Protein 5YQ8 (pdb70)

Secondary structure (P-SEA, 3-state):
cccccbbbbbccccbbbbbbbbccccbbbbcaaaaaaacccccccccccccccccccccccccccbbbbbccccbbbbbbbbbccccccccccaaaaaaaccccccccbbbbcccccccccccccccccc/ccccbbbbbbccccccbbbbbccccbbbbcaaaaaaacccccccccccccccccccccccccccbbbbbcccccccccbbbbccccccccccaaaaaaacccccccccccccccbbbbbbccccc/cccccbbbbbbcccbbbbbbbbccccbbbbcaaaaaaacccccccccccccccccccccccccccbbbbbcccbbbbbbbbbbccccccccccaaaaaaacccccccccbbbcccccccccccccccccc/ccccbbbbbbcccccccccccccccbbbbcaaaaaaacccccccccccccccccccccccccccbbbbbccccccbbbbbbbccccccccccccccccccccccccccbbbcccccccccccccc

Solvent-accessible surface area: 23414 Å² total; per-residue (Å²): 153,167,42,34,40,2,25,0,39,8,42,0,79,171,45,90,0,32,0,8,0,5,0,19,21,51,18,1,28,0,1,67,130,0,0,97,75,5,61,2,64,210,66,17,29,75,198,45,168,58,75,68,59,39,160,29,74,19,111,8,37,0,77,0,85,107,0,55,1,35,1,12,68,47,164,9,55,3,13,3,29,0,29,97,82,30,76,52,16,2,18,1,0,0,38,11,0,49,143,25,93,0,22,0,12,9,109,124,66,10,0,18,8,108,132,78,83,14,85,7,18,82,92,144,56,18,118,89,47,79,168,54,31,34,1,38,0,42,3,24,0,82,130,19,119,3,67,0,18,0,4,0,6,5,37,36,1,10,0,2,25,33,12,0,55,163,9,54,14,58,228,89,30,62,93,83,59,33,69,108,17,89,15,10,43,125,77,81,0,17,1,68,0,105,95,3,56,0,21,0,70,54,46,132,6,69,1,3,1,36,0,3,35,73,21,58,55,57,1,19,1,0,0,32,4,0,46,123,28,92,0,39,0,9,11,117,120,57,4,0,27,1,94,130,46,88,4,88,18,38,69,119,133,22,183,149,119,40,36,28,0,31,0,46,4,31,0,100,136,51,95,0,39,0,10,0,8,1,23,19,82,33,0,9,0,2,46,169,0,0,98,113,2,24,13,73,198,79,17,18,78,198,67,133,40,64,74,73,41,128,6,52,32,108,6,12,0,42,0,95,89,2,68,2,38,0,32,71,53,143,10,52,2,9,1,36,0,9,105,59,26,78,68,33,4,21,0,0,0,26,6,0,43,114,27,98,0,24,0,8,14,105,112,68,5,0,16,2,82,133,77,78,8,90,9,18,83,98,122,57,23,110,81,32,90,207,37,42,34,2,35,0,43,4,22,0,92,149,34,117,2,88,0,10,1,8,0,4,6,42,15,0,12,0,0,46,32,1,0,60,121,7,57,14,49,234,101,7,48,106,91,64,44,40,74,40,46,26,18,40,121,81,85,8,24,0,51,1,116,109,2,62,1,31,1,49,65,44,123,19,58,1,15,0,29,0,20,21,96,33,64,58,37,1,20,2,0,0,26,11,0,50,147,21,93,0,39,0,13,11,86,120,65,9,0,15,4,116,115,54,83,5,90,7,42,95,99,111,8,167

Foldseek 3Di:
DDDDFFWFWWDFQNAIFIEGEEAPDAFKEFEPVLCVVNVNPVQFDQPCAQDDDDDDNDGFNGKRQWGWMQGLNDTDTDIGTYHHDDPGGIYDYNVNCVVQVWDCDPVQQFIDGDNGTTHTDDPVPPPPGD/DDDFFWFWKAFCHNIFTEGEDAVAQFKEFEVVLCVVNPNLVLFDAPQADPNPPPDPKGWSHKNQWTWMGHPNDTDTDIGTYIHPDPGGIYDYNVNCVVQVWDCDDVQAFIQRPNDTTHTDDPVPD/DDDAFFWFWWAFQHDIAIEGEEAPFPFKEFEVVLCVVSPNPVQFAQPQAQPQDDDPRFRFRGKRQWGWMQGQNDTDTDIGTYGHPDPHGIYDYNVNCVVQVWDCDPVVQFIGGPHGTTHTDDDVVVVVRD/DDAFFWFWKAFQNDTFTEGEEAPAAFKEAEVVLCVVSPCLVVFDQPCFPVPPPPDDKTWRHKHQFTWMGGPNDTDTDIHIYIYDDPHGIYDYNNVCVVQVWDCDPVQCWIGGDPDTTHTDPNVPD

Organism: Leishmania major (NCBI:txid5664)

Structure (mmCIF, N/CA/C/O backbone):
data_5YQ8
#
_entry.id   5YQ8
#
_cell.length_a   35.530
_cell.length_b   80.390
_cell.length_c   85.450
_cell.angle_alpha   90.00
_cell.angle_beta   90.00
_cell.angle_gamma   90.00
#
_symmetry.space_group_name_H-M   'P 1 21 1'
#
loop_
_entity.id
_entity.type
_entity.pdbx_description
1 polymer 'DNA-damage inducible protein DDI1-like protein'
2 water water
#
loop_
_atom_site.group_PDB
_atom_site.id
_atom_site.type_symbol
_atom_site.label_atom_id
_atom_site.label_alt_id
_atom_site.label_comp_id
_atom_site.label_asym_id
_atom_site.label_entity_id
_atom_site.label_seq_id
_atom_site.pdbx_PDB_ins_code
_atom_site.Cartn_x
_atom_site.Cartn_y
_atom_site.Cartn_z
_atom_site.occupancy
_atom_site.B_iso_or_equiv
_atom_site.auth_seq_id
_atom_site.auth_comp_id
_atom_site.auth_asym_id
_atom_site.auth_atom_id
_atom_site.pdbx_PDB_model_num
ATOM 1 N N . ALA A 1 1 ? -10.603 2.259 120.108 1.00 17.47 184 ALA A N 1
ATOM 2 C CA . ALA A 1 1 ? -9.763 3.389 120.599 1.00 17.71 184 ALA A CA 1
ATOM 3 C C . ALA A 1 1 ? -8.488 3.577 119.800 1.00 16.54 184 ALA A C 1
ATOM 4 O O . ALA A 1 1 ? -7.833 2.620 119.456 1.00 15.99 184 ALA A O 1
ATOM 6 N N . LYS A 1 2 ? -8.130 4.820 119.537 1.00 16.63 185 LYS A N 1
ATOM 7 C CA . LYS A 1 2 ? -6.761 5.138 119.158 1.00 17.71 185 LYS A CA 1
ATOM 8 C C . LYS A 1 2 ? -6.271 6.225 120.118 1.00 16.74 185 LYS A C 1
ATOM 9 O O . LYS A 1 2 ? -6.881 7.314 120.195 1.00 16.80 185 LYS A O 1
ATOM 15 N N . VAL A 1 3 ? -5.209 5.907 120.886 1.00 16.22 186 VAL A N 1
ATOM 16 C CA . VAL A 1 3 ? -4.730 6.849 121.912 1.00 14.69 186 VAL A CA 1
ATOM 17 C C . VAL A 1 3 ? -4.195 8.126 121.281 1.00 13.09 186 VAL A C 1
ATOM 18 O O . VAL A 1 3 ? -3.754 8.119 120.176 1.00 12.24 186 VAL A O 1
ATOM 22 N N . THR A 1 4 ? -4.265 9.215 122.036 1.00 13.29 187 THR A N 1
ATOM 23 C CA . THR A 1 4 ? -3.551 10.445 121.713 1.00 13.53 187 THR A CA 1
ATOM 24 C C . THR A 1 4 ? -2.017 10.246 121.702 1.00 11.96 187 THR A C 1
ATOM 25 O O . THR A 1 4 ? -1.446 9.696 122.587 1.00 11.32 187 THR A O 1
ATOM 29 N N . MET A 1 5 ? -1.351 10.756 120.707 1.00 12.09 188 MET A N 1
ATOM 30 C CA . MET A 1 5 ? 0.149 10.664 120.696 1.00 12.25 188 MET A CA 1
ATOM 31 C C . MET A 1 5 ? 0.678 11.725 121.605 1.00 11.21 188 MET A C 1
ATOM 32 O O . MET A 1 5 ? -0.065 12.624 121.917 1.00 13.19 188 MET A O 1
ATOM 37 N N . LEU A 1 6 ? 1.935 11.645 122.026 1.00 10.08 189 LEU A N 1
ATOM 38 C CA . LEU A 1 6 ? 2.489 12.523 123.093 1.00 9.44 189 LEU A CA 1
ATOM 39 C C . LEU A 1 6 ? 3.114 13.773 122.485 1.00 9.17 189 LEU A C 1
ATOM 40 O O . LEU A 1 6 ? 4.083 13.675 121.751 1.00 8.58 189 LEU A O 1
ATOM 45 N N . TYR A 1 7 ? 2.529 14.929 122.794 1.00 9.44 190 TYR A N 1
ATOM 46 C CA . TYR A 1 7 ? 3.117 16.237 122.488 1.00 9.46 190 TYR A CA 1
ATOM 47 C C . TYR A 1 7 ? 3.219 17.098 123.739 1.00 8.79 190 TYR A C 1
ATOM 48 O O . TYR A 1 7 ? 2.387 17.036 124.586 1.00 10.18 190 TYR A O 1
ATOM 57 N N . VAL A 1 8 ? 4.287 17.849 123.852 1.00 7.97 191 VAL A N 1
ATOM 58 C CA . VAL A 1 8 ? 4.413 18.902 124.813 1.00 7.51 191 VAL A CA 1
ATOM 59 C C . VAL A 1 8 ? 4.591 20.253 124.148 1.00 7.07 191 VAL A C 1
ATOM 60 O O . VAL A 1 8 ? 5.217 20.358 123.080 1.00 6.52 191 VAL A O 1
ATOM 64 N N . PRO A 1 9 ? 4.042 21.308 124.787 1.00 7.30 192 PRO A N 1
ATOM 65 C CA . PRO A 1 9 ? 4.369 22.650 124.293 1.00 7.66 192 PRO A CA 1
ATOM 66 C C . PRO A 1 9 ? 5.716 23.160 124.837 1.00 8.13 192 PRO A C 1
ATOM 67 O O . PRO A 1 9 ? 6.226 22.671 125.820 1.00 9.67 192 PRO A O 1
ATOM 71 N N . CYS A 1 10 ? 6.297 24.122 124.150 1.00 8.60 193 CYS A N 1
ATOM 72 C CA . CYS A 1 10 ? 7.512 24.802 124.550 1.00 9.14 193 CYS A CA 1
ATOM 73 C C . CYS A 1 10 ? 7.704 26.044 123.687 1.00 9.43 193 CYS A C 1
ATOM 74 O O . CYS A 1 10 ? 6.975 26.264 122.738 1.00 9.76 193 CYS A O 1
ATOM 77 N N . THR A 1 11 ? 8.746 26.823 123.967 1.00 10.02 194 THR A N 1
ATOM 78 C CA . THR A 1 11 ? 9.049 28.036 123.185 1.00 9.91 194 THR A CA 1
ATOM 79 C C . THR A 1 11 ? 10.539 28.075 122.807 1.00 10.89 194 THR A C 1
ATOM 80 O O . THR A 1 11 ? 11.386 27.794 123.621 1.00 11.16 194 THR A O 1
ATOM 84 N N . ILE A 1 12 ? 10.847 28.509 121.594 1.00 11.46 195 ILE A N 1
ATOM 85 C CA . ILE A 1 12 ? 12.186 28.784 121.146 1.00 11.26 195 ILE A CA 1
ATOM 86 C C . ILE A 1 12 ? 12.210 30.210 120.640 1.00 11.84 195 ILE A C 1
ATOM 87 O O . ILE A 1 12 ? 11.505 30.532 119.655 1.00 12.19 195 ILE A O 1
ATOM 92 N N . ASN A 1 13 ? 13.027 31.049 121.272 1.00 11.77 196 ASN A N 1
ATOM 93 C CA . ASN A 1 13 ? 13.087 32.488 121.005 1.00 12.31 196 ASN A CA 1
ATOM 94 C C . ASN A 1 13 ? 11.694 33.063 121.051 1.00 12.86 196 ASN A C 1
ATOM 95 O O . ASN A 1 13 ? 11.207 33.511 119.996 1.00 14.01 196 ASN A O 1
ATOM 100 N N . GLN A 1 14 ? 11.010 32.942 122.181 1.00 13.24 197 GLN A N 1
ATOM 101 C CA . GLN A 1 14 ? 9.686 33.560 122.384 1.00 13.89 197 GLN A CA 1
ATOM 102 C C . GLN A 1 14 ? 8.512 32.923 121.601 1.00 12.38 197 GLN A C 1
ATOM 103 O O . GLN A 1 14 ? 7.380 33.281 121.897 1.00 12.45 197 GLN A O 1
ATOM 109 N N . VAL A 1 15 ? 8.772 32.061 120.609 1.00 10.70 198 VAL A N 1
ATOM 110 C CA . VAL A 1 15 ? 7.816 31.540 119.680 1.00 10.15 198 VAL A CA 1
ATOM 111 C C . VAL A 1 15 ? 7.310 30.193 120.164 1.00 9.27 198 VAL A C 1
ATOM 112 O O . VAL A 1 15 ? 8.049 29.311 120.511 1.00 8.81 198 VAL A O 1
ATOM 116 N N . LEU A 1 16 ? 6.012 30.057 120.140 1.00 9.00 199 LEU A N 1
ATOM 117 C CA . LEU A 1 16 ? 5.373 28.843 120.659 1.00 8.62 199 LEU A CA 1
ATOM 118 C C . LEU A 1 16 ? 5.416 27.664 119.707 1.00 8.50 199 LEU A C 1
ATOM 119 O O . LEU A 1 16 ? 5.034 27.818 118.534 1.00 7.90 199 LEU A O 1
ATOM 124 N N . VAL A 1 17 ? 5.880 26.498 120.199 1.00 8.12 200 VAL A N 1
ATOM 125 C CA . VAL A 1 17 ? 5.968 25.307 119.372 1.00 8.24 200 VAL A CA 1
ATOM 126 C C . VAL A 1 17 ? 5.556 24.072 120.142 1.00 8.80 200 VAL A C 1
ATOM 127 O O . VAL A 1 17 ? 5.775 24.011 121.382 1.00 9.77 200 VAL A O 1
ATOM 131 N N . LYS A 1 18 ? 4.910 23.126 119.458 1.00 8.38 201 LYS A N 1
ATOM 132 C CA . LYS A 1 18 ? 4.620 21.861 120.053 1.00 8.97 201 LYS A CA 1
ATOM 133 C C . LYS A 1 18 ? 5.585 20.772 119.557 1.00 8.57 201 LYS A C 1
ATOM 134 O O . LYS A 1 18 ? 5.972 20.764 118.393 1.00 8.62 201 LYS A O 1
ATOM 140 N N . ALA A 1 19 ? 5.984 19.894 120.474 1.00 7.94 202 ALA A N 1
ATOM 141 C CA . ALA A 1 19 ? 7.072 18.944 120.252 1.00 7.89 202 ALA A CA 1
ATOM 142 C C . ALA A 1 19 ? 6.562 17.529 120.489 1.00 7.49 202 ALA A C 1
ATOM 143 O O . ALA A 1 19 ? 6.022 17.250 121.534 1.00 7.12 202 ALA A O 1
ATOM 145 N N . PHE A 1 20 ? 6.767 16.661 119.519 1.00 7.74 203 PHE A N 1
ATOM 146 C CA . PHE A 1 20 ? 6.459 15.217 119.632 1.00 8.19 203 PHE A CA 1
ATOM 147 C C . PHE A 1 20 ? 7.508 14.432 120.410 1.00 7.98 203 PHE A C 1
ATOM 148 O O . PHE A 1 20 ? 8.681 14.588 120.125 1.00 8.19 203 PHE A O 1
ATOM 156 N N . VAL A 1 21 ? 7.063 13.643 121.376 1.00 7.61 204 VAL A N 1
ATOM 157 C CA . VAL A 1 21 ? 7.960 12.937 122.296 1.00 7.75 204 VAL A CA 1
ATOM 158 C C . VAL A 1 21 ? 8.020 11.462 121.895 1.00 7.82 204 VAL A C 1
ATOM 159 O O . VAL A 1 21 ? 7.082 10.704 122.212 1.00 8.70 204 VAL A O 1
ATOM 163 N N . ASP A 1 22 ? 9.103 11.077 121.226 1.00 7.57 205 ASP A N 1
ATOM 164 C CA . ASP A 1 22 ? 9.221 9.790 120.477 1.00 7.95 205 ASP A CA 1
ATOM 165 C C . ASP A 1 22 ? 10.366 8.986 120.992 1.00 8.12 205 ASP A C 1
ATOM 166 O O . ASP A 1 22 ? 11.484 9.254 120.641 1.00 9.07 205 ASP A O 1
ATOM 171 N N . SER A 1 23 ? 10.114 8.017 121.846 1.00 8.48 206 SER A N 1
ATOM 172 C CA . SER A 1 23 ? 11.186 7.240 122.477 1.00 8.75 206 SER A CA 1
ATOM 173 C C . SER A 1 23 ? 11.816 6.259 121.538 1.00 8.88 206 SER A C 1
ATOM 174 O O . SER A 1 23 ? 12.923 5.822 121.770 1.00 8.13 206 SER A O 1
ATOM 177 N N . GLY A 1 24 ? 11.132 5.927 120.464 1.00 9.62 207 GLY A N 1
ATOM 178 C CA . GLY A 1 24 ? 11.726 5.201 119.353 1.00 10.11 207 GLY A CA 1
ATOM 179 C C . GLY A 1 24 ? 12.469 5.950 118.280 1.00 10.98 207 GLY A C 1
ATOM 180 O O . GLY A 1 24 ? 12.889 5.343 117.317 1.00 12.90 207 GLY A O 1
ATOM 181 N N . ALA A 1 25 ? 12.604 7.262 118.389 1.00 12.03 208 ALA A N 1
ATOM 182 C CA . ALA A 1 25 ? 13.382 8.066 117.400 1.00 12.07 208 ALA A CA 1
ATOM 183 C C . ALA A 1 25 ? 14.757 8.298 117.988 1.00 12.82 208 ALA A C 1
ATOM 184 O O . ALA A 1 25 ? 14.898 8.861 119.076 1.00 12.45 208 ALA A O 1
ATOM 186 N N . GLN A 1 26 ? 15.770 7.845 117.285 1.00 14.78 209 GLN A N 1
ATOM 187 C CA . GLN A 1 26 ? 17.110 8.101 117.742 1.00 16.18 209 GLN A CA 1
ATOM 188 C C . GLN A 1 26 ? 17.497 9.601 117.646 1.00 15.49 209 GLN A C 1
ATOM 189 O O . GLN A 1 26 ? 18.240 10.044 118.481 1.00 15.39 209 GLN A O 1
ATOM 195 N N . ASN A 1 27 ? 17.010 10.359 116.668 1.00 14.20 210 ASN A N 1
ATOM 196 C CA . ASN A 1 27 ? 17.439 11.781 116.486 1.00 13.77 210 ASN A CA 1
ATOM 197 C C . ASN A 1 27 ? 16.274 12.748 116.728 1.00 13.26 210 ASN A C 1
ATOM 198 O O . ASN A 1 27 ? 15.129 12.446 116.394 1.00 10.93 210 ASN A O 1
ATOM 203 N N . SER A 1 28 ? 16.582 13.892 117.339 1.00 13.25 211 SER A N 1
ATOM 204 C CA . SER A 1 28 ? 15.685 15.055 117.325 1.00 13.77 211 SER A CA 1
ATOM 205 C C . SER A 1 28 ? 15.806 15.812 116.011 1.00 13.79 211 SER A C 1
ATOM 206 O O . SER A 1 28 ? 16.910 15.972 115.485 1.00 15.12 211 SER A O 1
ATOM 209 N N . ILE A 1 29 ? 14.653 16.202 115.463 1.00 14.14 212 ILE A N 1
ATOM 210 C CA . ILE A 1 29 ? 14.552 16.808 114.150 1.00 14.24 212 ILE A CA 1
ATOM 211 C C . ILE A 1 29 ? 13.474 17.863 114.172 1.00 13.71 212 ILE A C 1
ATOM 212 O O . ILE A 1 29 ? 12.446 17.669 114.778 1.00 14.06 212 ILE A O 1
ATOM 217 N N . MET A 1 30 ? 13.757 18.994 113.537 1.00 12.51 213 MET A N 1
ATOM 218 C CA . MET A 1 30 ? 12.883 20.123 113.401 1.00 12.72 213 MET A CA 1
ATOM 219 C C . MET A 1 30 ? 12.685 20.442 111.939 1.00 12.58 213 MET A C 1
ATOM 220 O O . MET A 1 30 ? 13.669 20.418 111.165 1.00 11.89 213 MET A O 1
ATOM 225 N N . ASN A 1 31 ? 11.467 20.811 111.552 1.00 13.05 214 ASN A N 1
ATOM 226 C CA . ASN A 1 31 ? 11.239 21.115 110.127 1.00 13.93 214 ASN A CA 1
ATOM 227 C C . ASN A 1 31 ? 11.788 22.479 109.781 1.00 13.32 214 ASN A C 1
ATOM 228 O O . ASN A 1 31 ? 12.007 23.285 110.660 1.00 12.67 214 ASN A O 1
ATOM 233 N N . LYS A 1 32 ? 12.076 22.719 108.513 1.00 13.79 215 LYS A N 1
ATOM 234 C CA . LYS A 1 32 ? 12.629 24.002 108.048 1.00 14.99 215 LYS A CA 1
ATOM 235 C C . LYS A 1 32 ? 11.747 25.178 108.416 1.00 15.48 215 LYS A C 1
ATOM 236 O O . LYS A 1 32 ? 12.251 26.241 108.811 1.00 16.10 215 LYS A O 1
ATOM 242 N N . ARG A 1 33 ? 10.435 24.949 108.336 1.00 16.44 216 ARG A N 1
ATOM 243 C CA . ARG A 1 33 ? 9.448 25.983 108.518 1.00 17.16 216 ARG A CA 1
ATOM 244 C C . ARG A 1 33 ? 9.531 26.477 109.920 1.00 17.08 216 ARG A C 1
ATOM 245 O O . ARG A 1 33 ? 9.391 27.699 110.134 1.00 17.11 216 ARG A O 1
ATOM 253 N N . THR A 1 34 ? 9.726 25.560 110.881 1.00 18.12 217 THR A N 1
ATOM 254 C CA . THR A 1 34 ? 9.745 25.942 112.311 1.00 17.76 217 THR A CA 1
ATOM 255 C C . THR A 1 34 ? 10.985 26.752 112.658 1.00 16.07 217 THR A C 1
ATOM 256 O O . THR A 1 34 ? 10.899 27.819 113.303 1.00 17.88 217 THR A O 1
ATOM 260 N N . ALA A 1 35 ? 12.131 26.267 112.234 1.00 14.62 218 ALA A N 1
ATOM 261 C CA . ALA A 1 35 ? 13.379 26.966 112.502 1.00 14.12 218 ALA A CA 1
ATOM 262 C C . ALA A 1 35 ? 13.359 28.326 111.818 1.00 14.98 218 ALA A C 1
ATOM 263 O O 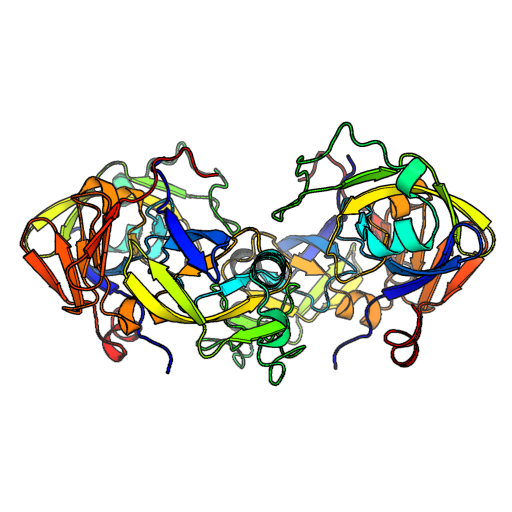. ALA A 1 35 ? 13.834 29.297 112.372 1.00 14.16 218 ALA A O 1
ATOM 265 N N . GLU A 1 36 ? 12.828 28.395 110.605 1.00 17.05 219 GLU A N 1
ATOM 266 C CA . GLU A 1 36 ? 12.561 29.697 109.990 1.00 19.65 219 GLU A CA 1
ATOM 267 C C . GLU A 1 36 ? 11.591 30.519 110.854 1.00 19.95 219 GLU A C 1
ATOM 268 O O . GLU A 1 36 ? 11.754 31.734 111.095 1.00 20.64 219 GLU A O 1
ATOM 274 N N . ARG A 1 37 ? 10.577 29.866 111.371 1.00 20.64 220 ARG A N 1
ATOM 275 C CA . ARG A 1 37 ? 9.594 30.576 112.211 1.00 20.95 220 ARG A CA 1
ATOM 276 C C . ARG A 1 37 ? 10.169 31.015 113.559 1.00 21.10 220 ARG A C 1
ATOM 277 O O . ARG A 1 37 ? 9.668 31.945 114.154 1.00 21.92 220 ARG A O 1
ATOM 285 N N . CYS A 1 38 ? 11.213 30.341 114.007 1.00 18.81 221 CYS A N 1
ATOM 286 C CA . CYS A 1 38 ? 11.899 30.618 115.243 1.00 18.35 221 CYS A CA 1
ATOM 287 C C . CYS A 1 38 ? 13.202 31.405 115.010 1.00 17.36 221 CYS A C 1
ATOM 288 O O . CYS A 1 38 ? 13.937 31.691 115.950 1.00 15.58 221 CYS A O 1
ATOM 291 N N . GLY A 1 39 ? 13.506 31.741 113.763 1.00 18.00 222 GLY A N 1
ATOM 292 C CA . GLY A 1 39 ? 14.684 32.534 113.458 1.00 17.88 222 GLY A CA 1
ATOM 293 C C . GLY A 1 39 ? 16.010 31.778 113.654 1.00 18.75 222 GLY A C 1
ATOM 294 O O . GLY A 1 39 ? 16.966 32.369 114.080 1.00 17.59 222 GLY A O 1
ATOM 295 N N . LEU A 1 40 ? 16.052 30.493 113.312 1.00 18.25 223 LEU A N 1
ATOM 296 C CA . LEU A 1 40 ? 17.166 29.594 113.584 1.00 17.39 223 LEU A CA 1
ATOM 297 C C . LEU A 1 40 ? 17.969 29.186 112.360 1.00 17.18 223 LEU A C 1
ATOM 298 O O . LEU A 1 40 ? 18.875 28.356 112.463 1.00 17.26 223 LEU A O 1
ATOM 303 N N . MET A 1 41 ? 17.693 29.765 111.202 1.00 17.45 224 MET A N 1
ATOM 304 C CA . MET A 1 41 ? 18.444 29.412 109.987 1.00 16.26 224 MET A CA 1
ATOM 305 C C . MET A 1 41 ? 19.874 29.845 110.043 1.00 16.03 224 MET A C 1
ATOM 306 O O . MET A 1 41 ? 20.761 29.130 109.546 1.00 13.04 224 MET A O 1
ATOM 311 N N . ARG A 1 42 ? 20.122 31.008 110.653 1.00 16.50 225 ARG A N 1
ATOM 312 C CA . ARG A 1 42 ? 21.480 31.498 110.796 1.00 17.43 225 ARG A CA 1
ATOM 313 C C . ARG A 1 42 ? 22.355 30.524 111.642 1.00 17.84 225 ARG A C 1
ATOM 314 O O . ARG A 1 42 ? 23.572 30.501 111.518 1.00 19.00 225 ARG A O 1
ATOM 322 N N . LEU A 1 43 ? 21.711 29.791 112.538 1.00 18.17 226 LEU A N 1
ATOM 323 C CA . LEU A 1 43 ? 22.364 28.788 113.383 1.00 18.35 226 LEU A CA 1
ATOM 324 C C . LEU A 1 43 ? 22.539 27.430 112.707 1.00 17.68 226 LEU A C 1
ATOM 325 O O . LEU A 1 43 ? 23.238 26.577 113.254 1.00 17.06 226 LEU A O 1
ATOM 330 N N . VAL A 1 44 ? 21.894 27.219 111.558 1.00 17.11 227 VAL A N 1
ATOM 331 C CA . VAL A 1 44 ? 21.947 25.941 110.902 1.00 18.02 227 VAL A CA 1
ATOM 332 C C . VAL A 1 44 ? 23.309 25.758 110.256 1.00 19.33 227 VAL A C 1
ATOM 333 O O . VAL A 1 44 ? 23.636 26.466 109.296 1.00 19.22 227 VAL A O 1
ATOM 337 N N . ASP A 1 45 ? 24.094 24.806 110.778 1.00 19.52 228 ASP A N 1
ATOM 338 C CA . ASP A 1 45 ? 25.375 24.484 110.192 1.00 20.03 228 ASP A CA 1
ATOM 339 C C . ASP A 1 45 ? 25.104 23.620 108.991 1.00 21.57 228 ASP A C 1
ATOM 340 O O . ASP A 1 45 ? 24.510 22.574 109.123 1.00 21.57 228 ASP A O 1
ATOM 345 N N . VAL A 1 46 ? 25.594 24.008 107.825 1.00 22.75 229 VAL A N 1
ATOM 346 C CA . VAL A 1 46 ? 25.190 23.342 106.569 1.00 24.96 229 VAL A CA 1
ATOM 347 C C . VAL A 1 46 ? 26.310 22.435 106.078 1.00 27.59 229 VAL A C 1
ATOM 348 O O . VAL A 1 46 ? 26.379 22.147 104.911 1.00 26.41 229 VAL A O 1
ATOM 352 N N . ARG A 1 47 ? 27.180 21.961 106.974 1.00 31.34 230 ARG A N 1
ATOM 353 C CA . ARG A 1 47 ? 28.308 21.129 106.564 1.00 32.11 230 ARG A CA 1
ATOM 354 C C . ARG A 1 47 ? 27.919 19.692 106.386 1.00 33.11 230 ARG A C 1
ATOM 355 O O . ARG A 1 47 ? 28.601 18.945 105.731 1.00 34.35 230 ARG A O 1
ATOM 363 N N . MET A 1 48 ? 26.816 19.302 106.980 1.00 36.67 231 MET A N 1
ATOM 364 C CA . MET A 1 48 ? 26.365 17.919 106.969 1.00 35.37 231 MET A CA 1
ATOM 365 C C . MET A 1 48 ? 25.079 17.770 106.119 1.00 36.86 231 MET A C 1
ATOM 366 O O . MET A 1 48 ? 24.280 16.889 106.416 1.00 39.10 231 MET A O 1
ATOM 371 N N . ARG A 1 49 ? 24.847 18.640 105.119 1.00 33.01 232 ARG A N 1
ATOM 372 C CA . ARG A 1 49 ? 23.650 18.514 104.237 1.00 33.05 232 ARG A CA 1
ATOM 373 C C . ARG A 1 49 ? 23.760 17.310 103.344 1.00 33.75 232 ARG A C 1
ATOM 374 O O . ARG A 1 49 ? 24.848 16.966 102.897 1.00 40.79 232 ARG A O 1
ATOM 382 N N . GLY A 1 50 ? 22.627 16.683 103.068 1.00 34.86 233 GLY A N 1
ATOM 383 C CA . GLY A 1 50 ? 22.567 15.469 102.223 1.00 35.02 233 GLY A CA 1
ATOM 384 C C . GLY A 1 50 ? 22.911 14.144 102.897 1.00 35.85 233 GLY A C 1
ATOM 385 O O . GLY A 1 50 ? 22.756 13.096 102.294 1.00 36.82 233 GLY A O 1
ATOM 386 N N . VAL A 1 51 ? 23.390 14.161 104.136 1.00 38.86 234 VAL A N 1
ATOM 387 C CA . VAL A 1 51 ? 23.593 12.898 104.865 1.00 39.51 234 VAL A CA 1
ATOM 388 C C . VAL A 1 51 ? 22.248 12.270 105.317 1.00 43.24 234 VAL A C 1
ATOM 389 O O . VAL A 1 51 ? 21.220 12.946 105.352 1.00 44.39 234 VAL A O 1
ATOM 393 N N . ALA A 1 52 ? 22.288 10.972 105.607 1.00 43.30 235 ALA A N 1
ATOM 394 C CA . ALA A 1 52 ? 21.182 10.186 106.149 1.00 42.05 235 ALA A CA 1
ATOM 395 C C . ALA A 1 52 ? 21.764 9.258 107.254 1.00 41.73 235 ALA A C 1
ATOM 396 O O . ALA A 1 52 ? 22.737 8.475 107.052 1.00 37.10 235 ALA A O 1
ATOM 398 N N . VAL A 1 53 ? 21.207 9.382 108.448 1.00 44.43 236 VAL A N 1
ATOM 399 C CA . VAL A 1 53 ? 21.590 8.504 109.589 1.00 45.51 236 VAL A CA 1
ATOM 400 C C . VAL A 1 53 ? 20.475 7.560 110.015 1.00 41.42 236 VAL A C 1
ATOM 401 O O . VAL A 1 53 ? 20.711 6.635 110.780 1.00 39.75 236 VAL A O 1
ATOM 405 N N . GLY A 1 54 ? 19.251 7.838 109.581 1.00 41.86 237 GLY A N 1
ATOM 406 C CA . GLY A 1 54 ? 18.094 7.100 110.055 1.00 40.95 237 GLY A CA 1
ATOM 407 C C . GLY A 1 54 ? 17.784 5.930 109.157 1.00 38.44 237 GLY A C 1
ATOM 408 O O . GLY A 1 54 ? 18.520 5.605 108.201 1.00 34.28 237 GLY A O 1
ATOM 409 N N . VAL A 1 55 ? 16.635 5.341 109.451 1.00 37.27 238 VAL A N 1
ATOM 410 C CA . VAL A 1 55 ? 16.049 4.305 108.628 1.00 35.69 238 VAL A CA 1
ATOM 411 C C . VAL A 1 55 ? 15.666 4.881 107.257 1.00 39.51 238 VAL A C 1
ATOM 412 O O . VAL A 1 55 ? 16.106 4.393 106.214 1.00 34.56 238 VAL A O 1
ATOM 416 N N . GLY A 1 56 ? 14.834 5.923 107.284 1.00 40.98 239 GLY A N 1
ATOM 417 C CA . GLY A 1 56 ? 14.221 6.419 106.100 1.00 42.08 239 GLY A CA 1
ATOM 418 C C . GLY A 1 56 ? 15.198 7.091 105.176 1.00 45.16 239 GLY A C 1
ATOM 419 O O . GLY A 1 56 ? 16.377 7.302 105.473 1.00 42.46 239 GLY A O 1
ATOM 420 N N . ARG A 1 57 ? 14.653 7.443 104.029 1.00 49.68 240 ARG A N 1
ATOM 421 C CA . ARG A 1 57 ? 15.268 8.408 103.140 1.00 52.47 240 ARG A CA 1
ATOM 422 C C . ARG A 1 57 ? 15.287 9.762 103.879 1.00 54.67 240 ARG A C 1
ATOM 423 O O . ARG A 1 57 ? 14.285 10.496 103.881 1.00 64.16 240 ARG A O 1
ATOM 431 N N . GLN A 1 58 ? 16.429 10.052 104.505 1.00 54.18 241 GLN A N 1
ATOM 432 C CA . GLN A 1 58 ? 16.635 11.195 105.399 1.00 47.83 241 GLN A CA 1
ATOM 433 C C . GLN A 1 58 ? 17.595 12.151 104.693 1.00 46.92 241 GLN A C 1
ATOM 434 O O . GLN A 1 58 ? 18.729 11.759 104.363 1.00 50.90 241 GLN A O 1
ATOM 440 N N . GLU A 1 59 ? 17.152 13.378 104.434 1.00 46.85 242 GLU A N 1
ATOM 441 C CA . GLU A 1 59 ? 18.010 14.393 103.743 1.00 46.05 242 GLU A CA 1
ATOM 442 C C . GLU A 1 59 ? 17.845 15.746 104.479 1.00 43.19 242 GLU A C 1
ATOM 443 O O . GLU A 1 59 ? 16.814 16.428 104.415 1.00 45.14 242 GLU A O 1
ATOM 449 N N . ILE A 1 60 ? 18.864 16.096 105.230 1.00 39.34 243 ILE A N 1
ATOM 450 C CA . ILE A 1 60 ? 18.718 17.168 106.165 1.00 37.71 243 ILE A CA 1
ATOM 451 C C . ILE A 1 60 ? 19.172 18.481 105.504 1.00 35.99 243 ILE A C 1
ATOM 452 O O . ILE A 1 60 ? 20.001 18.484 104.582 1.00 37.17 243 ILE A O 1
ATOM 457 N N . CYS A 1 61 ? 18.628 19.588 105.992 1.00 31.53 244 CYS A N 1
ATOM 458 C CA . CYS A 1 61 ? 19.121 20.918 105.700 1.00 27.23 244 CYS A CA 1
ATOM 459 C C . CYS A 1 61 ? 20.299 21.277 106.566 1.00 25.80 244 CYS A C 1
ATOM 460 O O 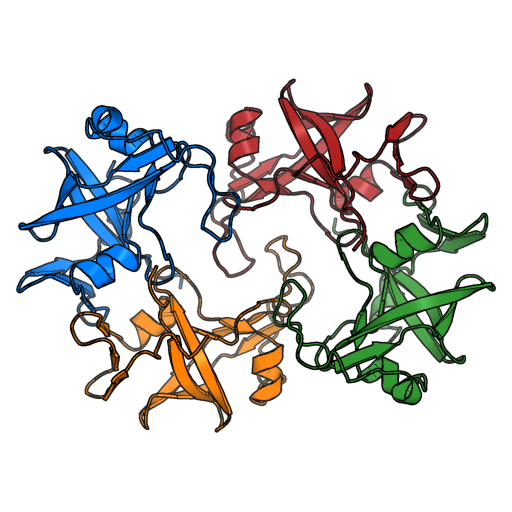. CYS A 1 61 ? 20.912 22.257 106.296 1.00 23.78 244 CYS A O 1
ATOM 463 N N . GLY A 1 62 ? 20.580 20.553 107.650 1.00 24.97 245 GLY A N 1
ATOM 464 C CA . GLY A 1 62 ? 21.718 20.836 108.511 1.00 22.38 245 GLY A CA 1
ATOM 465 C C . GLY A 1 62 ? 21.421 20.338 109.913 1.00 20.87 245 GLY A C 1
ATOM 466 O O . GLY A 1 62 ? 20.468 19.568 110.108 1.00 20.72 245 GLY A O 1
ATOM 467 N N . ARG A 1 63 ? 22.272 20.752 110.858 1.00 17.25 246 ARG A N 1
ATOM 468 C CA . ARG A 1 63 ? 22.118 20.413 112.247 1.00 16.45 246 ARG A CA 1
ATOM 469 C C . ARG A 1 63 ? 22.279 21.630 113.119 1.00 14.76 246 ARG A C 1
ATOM 470 O O . ARG A 1 63 ? 23.229 22.354 112.915 1.00 14.58 246 ARG A O 1
ATOM 478 N N . ILE A 1 64 ? 21.400 21.831 114.108 1.00 13.21 247 ILE A N 1
ATOM 479 C CA . ILE A 1 64 ? 21.482 22.986 115.016 1.00 12.51 247 ILE A CA 1
ATOM 480 C C . ILE A 1 64 ? 22.134 22.408 116.254 1.00 13.05 247 ILE A C 1
ATOM 481 O O . ILE A 1 64 ? 21.585 21.535 116.941 1.00 13.24 247 ILE A O 1
ATOM 486 N N . HIS A 1 65 ? 23.345 22.846 116.549 1.00 13.25 248 HIS A N 1
ATOM 487 C CA . HIS A 1 65 ? 24.150 22.144 117.594 1.00 13.43 248 HIS A CA 1
ATOM 488 C C . HIS A 1 65 ? 23.744 22.535 118.998 1.00 12.61 248 HIS A C 1
ATOM 489 O O . HIS A 1 65 ? 23.937 21.796 119.938 1.00 12.57 248 HIS A O 1
ATOM 496 N N . MET A 1 66 ? 23.179 23.722 119.117 1.00 12.11 249 MET A N 1
ATOM 497 C CA . MET A 1 66 ? 22.690 24.250 120.390 1.00 11.97 249 MET A CA 1
ATOM 498 C C . MET A 1 66 ? 21.774 25.409 120.116 1.00 12.01 249 MET A C 1
ATOM 499 O O . MET A 1 66 ? 22.162 26.343 119.449 1.00 12.28 249 MET A O 1
ATOM 504 N N . THR A 1 67 ? 20.524 25.263 120.552 1.00 12.32 250 THR A N 1
ATOM 505 C CA . THR A 1 67 ? 19.578 26.335 120.628 1.00 12.39 250 THR A CA 1
ATOM 506 C C . THR A 1 67 ? 18.853 26.215 121.957 1.00 12.30 250 THR A C 1
ATOM 507 O O . THR A 1 67 ? 18.440 25.125 122.356 1.00 11.98 250 THR A O 1
ATOM 511 N N . PRO A 1 68 ? 18.647 27.326 122.612 1.00 12.25 251 PRO A N 1
ATOM 512 C CA . PRO A 1 68 ? 17.802 27.258 123.818 1.00 12.54 251 PRO A CA 1
ATOM 513 C C . PRO A 1 68 ? 16.299 27.020 123.552 1.00 11.73 251 PRO A C 1
ATOM 514 O O . PRO A 1 68 ? 15.700 27.623 122.691 1.00 11.99 251 PRO A O 1
ATOM 518 N N . VAL A 1 69 ? 15.749 26.072 124.276 1.00 11.77 252 VAL A N 1
ATOM 519 C CA . VAL A 1 69 ? 14.337 25.717 124.244 1.00 11.36 252 VAL A CA 1
ATOM 520 C C . VAL A 1 69 ? 13.771 25.730 125.653 1.00 11.51 252 VAL A C 1
ATOM 521 O O . VAL A 1 69 ? 14.281 25.058 126.554 1.00 10.59 252 VAL A O 1
ATOM 525 N N . ASN A 1 70 ? 12.695 26.489 125.840 1.00 12.28 253 ASN A N 1
ATOM 526 C CA . ASN A 1 70 ? 12.104 26.697 127.140 1.00 13.03 253 ASN A CA 1
ATOM 527 C C . ASN A 1 70 ? 11.079 25.619 127.372 1.00 14.75 253 ASN A C 1
ATOM 528 O O . ASN A 1 70 ? 9.889 25.716 126.985 1.00 15.77 253 ASN A O 1
ATOM 533 N N . LEU A 1 71 ? 11.530 24.554 128.020 1.00 17.18 254 LEU A N 1
ATOM 534 C CA . LEU A 1 71 ? 10.694 23.369 128.239 1.00 15.40 254 LEU A CA 1
ATOM 535 C C . LEU A 1 71 ? 10.589 23.198 129.736 1.00 15.58 254 LEU A C 1
ATOM 536 O O . LEU A 1 71 ? 11.612 23.252 130.474 1.00 15.20 254 LEU A O 1
ATOM 541 N N . ALA A 1 72 ? 9.352 23.034 130.197 1.00 15.98 255 ALA A N 1
ATOM 542 C CA . ALA A 1 72 ? 9.029 22.905 131.633 1.00 16.53 255 ALA A CA 1
ATOM 543 C C . ALA A 1 72 ? 9.392 24.120 132.386 1.00 16.04 255 ALA A C 1
ATOM 544 O O . ALA A 1 72 ? 9.815 23.987 133.546 1.00 17.50 255 ALA A O 1
ATOM 546 N N . GLY A 1 73 ? 9.226 25.289 131.753 1.00 16.14 256 GLY A N 1
ATOM 547 C CA . GLY A 1 73 ? 9.726 26.544 132.326 1.00 16.18 256 GLY A CA 1
ATOM 548 C C . GLY A 1 73 ? 11.246 26.672 132.570 1.00 16.88 256 GLY A C 1
ATOM 549 O O . GLY A 1 73 ? 11.715 27.582 133.262 1.00 18.17 256 GLY A O 1
ATOM 550 N N . MET A 1 74 ? 12.037 25.765 132.009 1.00 17.26 257 MET A N 1
ATOM 551 C CA . MET A 1 74 ? 13.476 25.834 132.143 1.00 17.00 257 MET A CA 1
ATOM 552 C C . MET A 1 74 ? 14.045 26.013 130.784 1.00 14.45 257 MET A C 1
ATOM 553 O O . MET A 1 74 ? 13.519 25.494 129.815 1.00 13.15 257 MET A O 1
ATOM 558 N N . TYR A 1 75 ? 15.108 26.805 130.693 1.00 13.88 258 TYR A N 1
ATOM 559 C CA . TYR A 1 75 ? 15.931 26.842 129.429 1.00 13.53 258 TYR A CA 1
ATOM 560 C C . TYR A 1 75 ? 16.772 25.612 129.263 1.00 11.51 258 TYR A C 1
ATOM 561 O O . TYR A 1 75 ? 17.621 25.388 130.078 1.00 12.49 258 TYR A O 1
ATOM 570 N N . ILE A 1 76 ? 16.515 24.812 128.232 1.00 10.16 259 ILE A N 1
ATOM 571 C CA . ILE A 1 76 ? 17.173 23.539 127.999 1.00 9.74 259 ILE A CA 1
ATOM 572 C C . ILE A 1 76 ? 17.886 23.528 126.632 1.00 8.89 259 ILE A C 1
ATOM 573 O O . ILE A 1 76 ? 17.272 23.785 125.609 1.00 8.81 259 ILE A O 1
ATOM 578 N N . PRO A 1 77 ? 19.185 23.212 126.593 1.00 8.49 260 PRO A N 1
ATOM 579 C CA . PRO A 1 77 ? 19.893 23.260 125.344 1.00 8.65 260 PRO A CA 1
ATOM 580 C C . PRO A 1 77 ? 19.569 22.032 124.519 1.00 9.39 260 PRO A C 1
ATOM 581 O O . PRO A 1 77 ? 19.854 20.906 124.982 1.00 9.14 260 PRO A O 1
ATOM 585 N N . PHE A 1 78 ? 18.986 22.247 123.315 1.00 10.29 261 PHE A N 1
ATOM 586 C CA . PHE A 1 78 ? 18.724 21.222 122.334 1.00 10.27 261 PHE A CA 1
ATOM 587 C C . PHE A 1 78 ? 19.686 21.247 121.174 1.00 10.81 261 PHE A C 1
ATOM 588 O O . PHE A 1 78 ? 20.196 22.264 120.787 1.00 11.39 261 PHE A O 1
ATOM 596 N N . ALA A 1 79 ? 19.892 20.077 120.583 1.00 12.22 262 ALA A N 1
ATOM 597 C CA . ALA A 1 79 ? 20.578 19.906 119.283 1.00 12.22 262 ALA A CA 1
ATOM 598 C C . ALA A 1 79 ? 19.689 19.003 118.458 1.00 12.97 262 ALA A C 1
ATOM 599 O O . ALA A 1 79 ? 19.151 17.978 118.978 1.00 11.36 262 ALA A O 1
ATOM 601 N N . PHE A 1 80 ? 19.481 19.420 117.209 1.00 13.55 263 PHE A N 1
ATOM 602 C CA . PHE A 1 80 ? 18.677 18.652 116.300 1.00 15.78 263 PHE A CA 1
ATOM 603 C C . PHE A 1 80 ? 18.968 18.912 114.845 1.00 17.54 263 PHE A C 1
ATOM 604 O O . PHE A 1 80 ? 19.612 19.892 114.519 1.00 20.88 263 PHE A O 1
ATOM 612 N N . TYR A 1 81 ? 18.579 17.979 113.996 1.00 18.58 264 TYR A N 1
ATOM 613 C CA . TYR A 1 81 ? 18.691 18.161 112.566 1.00 18.51 264 TYR A CA 1
ATOM 614 C C . TYR A 1 81 ? 17.556 19.006 112.059 1.00 16.96 264 TYR A C 1
ATOM 615 O O . TYR A 1 81 ? 16.515 19.070 112.647 1.00 18.35 264 TYR A O 1
ATOM 624 N N . VAL A 1 82 ? 17.776 19.656 110.931 1.00 16.03 265 VAL A N 1
ATOM 625 C CA . VAL A 1 82 ? 16.751 20.438 110.284 1.00 15.70 265 VAL A CA 1
ATOM 626 C C . VAL A 1 82 ? 16.479 19.804 108.924 1.00 17.35 265 VAL A C 1
ATOM 627 O O . VAL A 1 82 ? 17.438 19.575 108.156 1.00 16.50 265 VAL A O 1
ATOM 631 N N . ILE A 1 83 ? 15.202 19.497 108.665 1.00 18.93 266 ILE A N 1
ATOM 632 C CA . ILE A 1 83 ? 14.779 18.824 107.455 1.00 22.26 266 ILE A CA 1
ATOM 633 C C . ILE A 1 83 ? 13.563 19.541 106.867 1.00 22.55 266 ILE A C 1
ATOM 634 O O . ILE A 1 83 ? 12.589 19.757 107.577 1.00 22.87 266 ILE A O 1
ATOM 639 N N . GLU A 1 84 ? 13.590 19.867 105.576 1.00 23.59 267 GLU A N 1
ATOM 640 C CA . GLU A 1 84 ? 12.618 20.824 105.012 1.00 24.09 267 GLU A CA 1
ATOM 641 C C . GLU A 1 84 ? 11.120 20.459 105.215 1.00 24.51 267 GLU A C 1
ATOM 642 O O . GLU A 1 84 ? 10.395 21.182 105.932 1.00 22.23 267 GLU A O 1
ATOM 648 N N . ASP A 1 85 ? 10.663 19.384 104.571 1.00 24.42 268 ASP A N 1
ATOM 649 C CA . ASP A 1 85 ? 9.222 19.028 104.604 1.00 24.71 268 ASP A CA 1
ATOM 650 C C . ASP A 1 85 ? 9.027 17.828 105.521 1.00 24.63 268 ASP A C 1
ATOM 651 O O . ASP A 1 85 ? 9.025 16.699 105.098 1.00 24.82 268 ASP A O 1
ATOM 656 N N . GLN A 1 86 ? 8.862 18.125 106.803 1.00 25.59 269 GLN A N 1
ATOM 657 C CA . GLN A 1 86 ? 8.510 17.178 107.829 1.00 23.26 269 GLN A CA 1
ATOM 658 C C . GLN A 1 86 ? 7.138 17.615 108.368 1.00 22.95 269 GLN A C 1
ATOM 659 O O . GLN A 1 86 ? 6.868 18.801 108.637 1.00 25.08 269 GLN A O 1
ATOM 665 N N . ALA A 1 87 ? 6.249 16.653 108.521 1.00 23.78 270 ALA A N 1
ATOM 666 C CA . ALA A 1 87 ? 4.879 16.979 108.912 1.00 23.14 270 ALA A CA 1
ATOM 667 C C . ALA A 1 87 ? 4.896 17.662 110.273 1.00 23.13 270 ALA A C 1
ATOM 668 O O . ALA A 1 87 ? 4.158 18.653 110.471 1.00 23.41 270 ALA A O 1
ATOM 670 N N . MET A 1 88 ? 5.773 17.150 111.176 1.00 22.61 271 MET A N 1
ATOM 671 C CA . MET A 1 88 ? 5.782 17.512 112.593 1.00 19.56 271 MET A CA 1
ATOM 672 C C . MET A 1 88 ? 6.842 18.546 112.853 1.00 20.32 271 MET A C 1
ATOM 673 O O . MET A 1 88 ? 8.019 18.375 112.472 1.00 20.69 271 MET A O 1
ATOM 678 N N . ASP A 1 89 ? 6.434 19.620 113.541 1.00 18.65 272 ASP A N 1
ATOM 679 C CA . ASP A 1 89 ? 7.305 20.772 113.758 1.00 16.78 272 ASP A CA 1
ATOM 680 C C . ASP A 1 89 ? 8.606 20.346 114.431 1.00 15.19 272 ASP A C 1
ATOM 681 O O . ASP A 1 89 ? 9.688 20.661 113.945 1.00 15.30 272 ASP A O 1
ATOM 686 N N . LEU A 1 90 ? 8.501 19.577 115.511 1.00 12.77 273 LEU A N 1
ATOM 687 C CA . LEU A 1 90 ? 9.626 19.269 116.327 1.00 11.64 273 LEU A CA 1
ATOM 688 C C . LEU A 1 90 ? 9.386 17.927 116.952 1.00 11.31 273 LEU A C 1
ATOM 689 O O . LEU A 1 90 ? 8.276 17.660 117.513 1.00 11.57 273 LEU A O 1
ATOM 694 N N . ILE A 1 91 ? 10.424 17.092 116.867 1.00 9.77 274 ILE A N 1
ATOM 695 C CA . ILE A 1 91 ? 10.467 15.806 117.460 1.00 9.26 274 ILE A CA 1
ATOM 696 C C . ILE A 1 91 ? 11.567 15.789 118.549 1.00 8.96 274 ILE A C 1
ATOM 697 O O . ILE A 1 91 ? 12.773 16.065 118.252 1.00 8.99 274 ILE A O 1
ATOM 702 N N . ILE A 1 92 ? 11.134 15.515 119.791 1.00 7.99 275 ILE A N 1
ATOM 703 C CA . ILE A 1 92 ? 12.008 15.208 120.881 1.00 7.68 275 ILE A CA 1
ATOM 704 C C . ILE A 1 92 ? 12.381 13.718 120.788 1.00 7.83 275 ILE A C 1
ATOM 705 O O . ILE A 1 92 ? 11.572 12.854 121.073 1.00 7.32 275 ILE A O 1
ATOM 710 N N . GLY A 1 93 ? 13.594 13.408 120.354 1.00 7.44 276 GLY A N 1
ATOM 711 C CA . GLY A 1 93 ? 14.021 12.001 120.276 1.00 7.28 276 GLY A CA 1
ATOM 712 C C . GLY A 1 93 ? 14.673 11.495 121.549 1.00 7.25 276 GLY A C 1
ATOM 713 O O . GLY A 1 93 ? 14.845 12.200 122.567 1.00 6.65 276 GLY A O 1
ATOM 714 N N . LEU A 1 94 ? 15.095 10.254 121.460 1.00 7.90 277 LEU A N 1
ATOM 715 C CA . LEU A 1 94 ? 15.832 9.580 122.517 1.00 8.52 277 LEU A CA 1
ATOM 716 C C . LEU A 1 94 ? 17.196 10.222 122.852 1.00 9.31 277 LEU A C 1
ATOM 717 O O . LEU A 1 94 ? 17.634 10.135 123.949 1.00 10.74 277 LEU A O 1
ATOM 722 N N . ASP A 1 95 ? 17.867 10.885 121.939 1.00 9.80 278 ASP A N 1
ATOM 723 C CA . ASP A 1 95 ? 19.029 11.679 122.314 1.00 10.39 278 ASP A CA 1
ATOM 724 C C . ASP A 1 95 ? 18.764 12.724 123.420 1.00 10.38 278 ASP A C 1
ATOM 725 O O . ASP A 1 95 ? 19.490 12.801 124.431 1.00 10.14 278 ASP A O 1
ATOM 730 N N . GLN A 1 96 ? 17.771 13.580 123.217 1.00 9.78 279 GLN A N 1
ATOM 731 C CA . GLN A 1 96 ? 17.469 14.662 124.171 1.00 9.84 279 GLN A CA 1
ATOM 732 C C . GLN A 1 96 ? 16.698 14.153 125.392 1.00 9.11 279 GLN A C 1
ATOM 733 O O . GLN A 1 96 ? 16.895 14.602 126.477 1.00 9.29 279 GLN A O 1
ATOM 739 N N . LEU A 1 97 ? 15.838 13.156 125.219 1.00 8.92 280 LEU A N 1
ATOM 740 C CA . LEU A 1 97 ? 15.228 12.465 126.367 1.00 8.04 280 LEU A CA 1
ATOM 741 C C . LEU A 1 97 ? 16.271 11.901 127.309 1.00 8.15 280 LEU A C 1
ATOM 742 O O . LEU A 1 97 ? 16.138 12.023 128.513 1.00 7.44 280 LEU A O 1
ATOM 747 N N . LYS A 1 98 ? 17.308 11.304 126.751 1.00 8.03 281 LYS A N 1
ATOM 748 C CA . LYS A 1 98 ? 18.471 10.860 127.497 1.00 8.44 281 LYS A CA 1
ATOM 749 C C . LYS A 1 98 ? 19.444 11.944 127.907 1.00 8.85 281 LYS A C 1
ATOM 750 O O . LYS A 1 98 ? 19.878 11.990 129.023 1.00 10.23 281 LYS A O 1
ATOM 756 N N . ARG A 1 99 ? 19.725 12.894 127.061 1.00 9.43 282 ARG A N 1
ATOM 757 C CA . ARG A 1 99 ? 20.657 13.959 127.430 1.00 9.14 282 ARG A CA 1
ATOM 758 C C . ARG A 1 99 ? 20.217 14.776 128.660 1.00 9.53 282 ARG A C 1
ATOM 759 O O . ARG A 1 99 ? 21.019 15.219 129.469 1.00 8.65 282 ARG A O 1
ATOM 767 N N . HIS A 1 100 ? 18.929 14.990 128.773 1.00 10.17 283 HIS A N 1
ATOM 768 C CA . HIS A 1 100 ? 18.369 15.740 129.889 1.00 11.08 283 HIS A CA 1
ATOM 769 C C . HIS A 1 100 ? 17.638 14.865 130.918 1.00 11.61 283 HIS A C 1
ATOM 770 O O . HIS A 1 100 ? 16.944 15.385 131.804 1.00 12.02 283 HIS A O 1
ATOM 777 N N . GLN A 1 101 ? 17.844 13.549 130.831 1.00 12.21 284 GLN A N 1
ATOM 778 C CA . GLN A 1 101 ? 17.416 12.592 131.838 1.00 12.37 284 GLN A CA 1
ATOM 779 C C . GLN A 1 101 ? 15.934 12.751 132.128 1.00 12.62 284 GLN A C 1
ATOM 780 O O . GLN A 1 101 ? 15.512 12.752 133.274 1.00 13.94 284 GLN A O 1
ATOM 786 N N . MET A 1 102 ? 15.150 12.890 131.063 1.00 12.29 285 MET A N 1
ATOM 787 C CA . MET A 1 102 ? 13.724 13.105 131.154 1.00 12.88 285 MET A CA 1
ATOM 788 C C . MET A 1 102 ? 13.006 11.837 131.585 1.00 12.36 285 MET A C 1
ATOM 789 O O . MET A 1 102 ? 13.551 10.747 131.574 1.00 11.99 285 MET A O 1
ATOM 794 N N . MET A 1 103 ? 11.744 12.025 131.956 1.00 12.84 286 MET A N 1
ATOM 795 C CA . MET A 1 103 ? 10.887 10.975 132.397 1.00 12.59 286 MET A CA 1
ATOM 796 C C . MET A 1 103 ? 9.573 11.150 131.657 1.00 12.06 286 MET A C 1
ATOM 797 O O . MET A 1 103 ? 8.940 12.220 131.700 1.00 11.39 286 MET A O 1
ATOM 802 N N . ILE A 1 104 ? 9.135 10.066 131.006 1.00 11.14 287 ILE A N 1
ATOM 803 C CA . ILE A 1 104 ? 7.907 10.049 130.231 1.00 11.01 287 ILE A CA 1
ATOM 804 C C . ILE A 1 104 ? 6.932 9.273 131.078 1.00 11.19 287 ILE A C 1
ATOM 805 O O . ILE A 1 104 ? 6.889 8.015 131.047 1.00 10.40 287 ILE A O 1
ATOM 810 N N . ASP A 1 105 ? 6.194 10.037 131.882 1.00 12.21 288 ASP A N 1
ATOM 811 C CA . ASP A 1 105 ? 5.314 9.491 132.906 1.00 13.35 288 ASP A CA 1
ATOM 812 C C . ASP A 1 105 ? 3.886 9.396 132.365 1.00 13.13 288 ASP A C 1
ATOM 813 O O . ASP A 1 105 ? 3.187 10.372 132.323 1.00 13.34 288 ASP A O 1
ATOM 818 N N . LEU A 1 106 ? 3.484 8.192 131.965 1.00 12.72 289 LEU A N 1
ATOM 819 C CA . LEU A 1 106 ? 2.148 7.918 131.440 1.00 12.57 289 LEU A CA 1
ATOM 820 C C . LEU A 1 106 ? 1.191 7.409 132.488 1.00 12.35 289 LEU A C 1
ATOM 821 O O . LEU A 1 106 ? 0.133 6.854 132.158 1.00 12.25 289 LEU A O 1
ATOM 826 N N . LYS A 1 107 ? 1.558 7.571 133.739 1.00 12.69 290 LYS A N 1
ATOM 827 C CA . LYS A 1 107 ? 0.607 7.375 134.807 1.00 12.66 290 LYS A CA 1
ATOM 828 C C . LYS A 1 107 ? -0.088 8.713 135.090 1.00 12.98 290 LYS A C 1
ATOM 829 O O . LYS A 1 107 ? -1.295 8.763 135.161 1.00 13.99 290 LYS A O 1
ATOM 835 N N . HIS A 1 108 ? 0.667 9.776 135.300 1.00 13.30 291 HIS A N 1
ATOM 836 C CA . HIS A 1 108 ? 0.089 11.095 135.535 1.00 15.07 291 HIS A CA 1
ATOM 837 C C . HIS A 1 108 ? 0.156 11.978 134.286 1.00 15.23 291 HIS A C 1
ATOM 838 O O . HIS A 1 108 ? -0.101 13.167 134.379 1.00 15.98 291 HIS A O 1
ATOM 845 N N . ASN A 1 109 ? 0.506 11.397 133.136 1.00 15.56 292 ASN A N 1
ATOM 846 C CA . ASN A 1 109 ? 0.362 12.032 131.808 1.00 14.40 292 ASN A CA 1
ATOM 847 C C . ASN A 1 109 ? 1.182 13.352 131.699 1.00 12.70 292 ASN A C 1
ATOM 848 O O . ASN A 1 109 ? 0.652 14.380 131.428 1.00 10.65 292 ASN A O 1
ATOM 853 N N . CYS A 1 110 ? 2.489 13.274 131.953 1.00 12.15 293 CYS A N 1
ATOM 854 C CA . CYS A 1 110 ? 3.384 14.448 132.036 1.00 11.44 293 CYS A CA 1
ATOM 855 C C . CYS A 1 110 ? 4.802 14.072 131.686 1.00 10.89 293 CYS A C 1
ATOM 856 O O . CYS A 1 110 ? 5.209 12.894 131.775 1.00 10.71 293 CYS A O 1
ATOM 859 N N . LEU A 1 111 ? 5.555 15.087 131.307 1.00 10.48 294 LEU A N 1
ATOM 860 C CA . LEU A 1 111 ? 6.956 14.966 130.970 1.00 10.91 294 LEU A CA 1
ATOM 861 C C . LEU A 1 111 ? 7.740 15.628 132.036 1.00 10.92 294 LEU A C 1
ATOM 862 O O . LEU A 1 111 ? 7.613 16.851 132.217 1.00 11.95 294 LEU A O 1
ATOM 867 N N . THR A 1 112 ? 8.499 14.816 132.755 1.00 10.37 295 THR A N 1
ATOM 868 C CA . THR A 1 112 ? 9.203 15.298 133.913 1.00 10.86 295 THR A CA 1
ATOM 869 C C . THR A 1 112 ? 10.683 15.540 133.586 1.00 11.68 295 THR A C 1
ATOM 870 O O . THR A 1 112 ? 11.372 14.696 133.096 1.00 11.46 295 THR A O 1
ATOM 874 N N . ILE A 1 113 ? 11.120 16.759 133.815 1.00 13.66 296 ILE A N 1
ATOM 875 C CA . ILE A 1 113 ? 12.528 17.179 133.688 1.00 14.48 296 ILE A CA 1
ATOM 876 C C . ILE A 1 113 ? 12.832 18.015 134.939 1.00 16.05 296 ILE A C 1
ATOM 877 O O . ILE A 1 113 ? 12.135 18.937 135.214 1.00 17.20 296 ILE A O 1
ATOM 882 N N . ASP A 1 114 ? 13.875 17.673 135.676 1.00 17.88 297 ASP A N 1
ATOM 883 C CA . ASP A 1 114 ? 14.209 18.286 136.969 1.00 18.14 297 ASP A CA 1
ATOM 884 C C . ASP A 1 114 ? 13.026 18.072 137.896 1.00 15.78 297 ASP A C 1
ATOM 885 O O . ASP A 1 114 ? 12.503 17.001 137.935 1.00 15.33 297 ASP A O 1
ATOM 890 N N . ASN A 1 115 ? 12.599 19.092 138.608 1.00 14.66 298 ASN A N 1
ATOM 891 C CA . ASN A 1 115 ? 11.434 19.039 139.522 1.00 15.86 298 ASN A CA 1
ATOM 892 C C . ASN A 1 115 ? 10.079 19.508 138.844 1.00 15.55 298 ASN A C 1
ATOM 893 O O . ASN A 1 115 ? 9.210 20.019 139.527 1.00 13.30 298 ASN A O 1
ATOM 898 N N . ILE A 1 116 ? 9.959 19.418 137.525 1.00 14.77 299 ILE A N 1
ATOM 899 C CA . ILE A 1 116 ? 8.873 20.080 136.818 1.00 16.07 299 ILE A CA 1
ATOM 900 C C . ILE A 1 116 ? 8.286 19.071 135.831 1.00 15.12 299 ILE A C 1
ATOM 901 O O . ILE A 1 116 ? 9.004 18.476 135.022 1.00 13.65 299 ILE A O 1
ATOM 906 N N . ASN A 1 117 ? 6.963 18.979 135.830 1.00 15.15 300 ASN A N 1
ATOM 907 C CA . ASN A 1 117 ? 6.195 18.116 134.974 1.00 15.28 300 ASN A CA 1
ATOM 908 C C . ASN A 1 117 ? 5.366 18.925 133.986 1.00 14.20 300 ASN A C 1
ATOM 909 O O . ASN A 1 117 ? 4.498 19.650 134.376 1.00 13.37 300 ASN A O 1
ATOM 914 N N . VAL A 1 118 ? 5.644 18.777 132.691 1.00 13.65 301 VAL A N 1
ATOM 915 C CA . VAL A 1 118 ? 4.831 19.350 131.631 1.00 12.88 301 VAL A CA 1
ATOM 916 C C . VAL A 1 118 ? 3.801 18.282 131.263 1.00 12.89 301 VAL A C 1
ATOM 917 O O . VAL A 1 118 ? 4.168 17.227 130.796 1.00 11.62 301 VAL A O 1
ATOM 921 N N . PRO A 1 119 ? 2.502 18.598 131.349 1.00 13.25 302 PRO A N 1
ATOM 922 C CA . PRO A 1 119 ? 1.485 17.647 130.947 1.00 13.80 302 PRO A CA 1
ATOM 923 C C . PRO A 1 119 ? 1.409 17.596 129.417 1.00 13.65 302 PRO A C 1
ATOM 924 O O . PRO A 1 119 ? 1.632 18.598 128.740 1.00 14.11 302 PRO A O 1
ATOM 928 N N . PHE A 1 120 ? 1.166 16.395 128.916 1.00 13.15 303 PHE A N 1
ATOM 929 C CA . PHE A 1 120 ? 0.977 16.139 127.507 1.00 12.07 303 PHE A CA 1
ATOM 930 C C . PHE A 1 120 ? -0.285 16.816 127.115 1.00 12.40 303 PHE A C 1
ATOM 931 O O . PHE A 1 120 ? -1.311 16.825 127.890 1.00 13.02 303 PHE A O 1
ATOM 939 N N . LEU A 1 121 ? -0.230 17.359 125.907 1.00 12.32 304 LEU A N 1
ATOM 940 C CA . LEU A 1 121 ? -1.331 18.085 125.390 1.00 12.91 304 LEU A CA 1
ATOM 941 C C . LEU A 1 121 ? -2.503 17.148 125.166 1.00 13.23 304 LEU A C 1
ATOM 942 O O . LEU A 1 121 ? -2.304 15.998 124.721 1.00 13.00 304 LEU A O 1
ATOM 947 N N . PRO A 1 122 ? -3.732 17.648 125.438 1.00 13.75 305 PRO A N 1
ATOM 948 C CA . PRO A 1 122 ? -4.924 16.856 125.170 1.00 13.82 305 PRO A CA 1
ATOM 949 C C . PRO A 1 122 ? -5.168 16.731 123.707 1.00 13.37 305 PRO A C 1
ATOM 950 O O . PRO A 1 122 ? -4.669 17.511 122.956 1.00 12.37 305 PRO A O 1
ATOM 954 N N . GLU A 1 123 ? -5.920 15.725 123.306 1.00 14.96 306 GLU A N 1
ATOM 955 C CA . GLU A 1 123 ? -6.152 15.461 121.867 1.00 16.81 306 GLU A CA 1
ATOM 956 C C . GLU A 1 123 ? -6.724 16.671 121.201 1.00 16.65 306 GLU A C 1
ATOM 957 O O . GLU A 1 123 ? -6.374 16.962 120.048 1.00 16.90 306 GLU A O 1
ATOM 963 N N . ASN A 1 124 ? -7.645 17.375 121.873 1.00 15.16 307 ASN A N 1
ATOM 964 C CA . ASN A 1 124 ? -8.270 18.511 121.188 1.00 16.18 307 ASN A CA 1
ATOM 965 C C . ASN A 1 124 ? -7.340 19.724 121.076 1.00 16.30 307 ASN A C 1
ATOM 966 O O . ASN A 1 124 ? -7.718 20.666 120.385 1.00 16.41 307 ASN A O 1
ATOM 971 N N . ASP A 1 125 ? -6.143 19.693 121.712 1.00 15.98 308 ASP A N 1
ATOM 972 C CA . ASP A 1 125 ? -5.129 20.759 121.519 1.00 15.59 308 ASP A CA 1
ATOM 973 C C . ASP A 1 125 ? -4.194 20.588 120.307 1.00 16.45 308 ASP A C 1
ATOM 974 O O . ASP A 1 125 ? -3.682 21.582 119.871 1.00 18.55 308 ASP A O 1
ATOM 979 N N . LEU A 1 126 ? -4.011 19.379 119.753 1.00 18.03 309 LEU A N 1
ATOM 980 C CA . LEU A 1 126 ? -2.971 19.106 118.772 1.00 18.43 309 LEU A CA 1
ATOM 981 C C . LEU A 1 126 ? -3.116 19.909 117.435 1.00 19.60 309 LEU A C 1
ATOM 982 O O . LEU A 1 126 ? -2.216 20.665 117.095 1.00 18.62 309 LEU A O 1
ATOM 987 N N . PRO A 1 127 ? -4.245 19.794 116.698 1.00 19.47 310 PRO A N 1
ATOM 988 C CA . PRO A 1 127 ? -4.265 20.428 115.368 1.00 18.80 310 PRO A CA 1
ATOM 989 C C . PRO A 1 127 ? -4.712 21.865 115.313 1.00 19.47 310 PRO A C 1
ATOM 990 O O . PRO A 1 127 ? -5.478 22.178 114.452 1.00 19.65 310 PRO A O 1
ATOM 994 N N . ALA A 1 128 ? -4.302 22.683 116.272 1.00 19.97 311 ALA A N 1
ATOM 995 C CA . ALA A 1 128 ? -4.521 24.096 116.214 1.00 21.54 311 ALA A CA 1
ATOM 996 C C . ALA A 1 128 ? -3.295 24.951 116.604 1.00 23.07 311 ALA A C 1
ATOM 997 O O . ALA A 1 128 ? -3.169 26.034 116.053 1.00 24.50 311 ALA A O 1
ATOM 999 N N . LEU A 1 129 ? -2.374 24.483 117.462 1.00 24.07 312 LEU A N 1
ATOM 1000 C CA . LEU A 1 129 ? -1.111 25.161 117.736 1.00 25.83 312 LEU A CA 1
ATOM 1001 C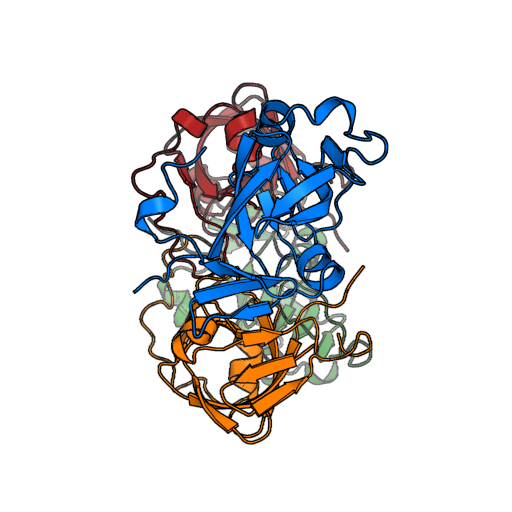 C . LEU A 1 129 ? -0.129 25.106 116.584 1.00 26.40 312 LEU A C 1
ATOM 1002 O O . LEU A 1 129 ? 0.171 24.033 116.090 1.00 26.80 312 LEU A O 1
ATOM 1007 N N . ALA A 1 130 ? 0.406 26.264 116.210 1.00 28.61 313 ALA A N 1
ATOM 1008 C CA . ALA A 1 130 ? 1.358 26.361 115.117 1.00 30.21 313 ALA A CA 1
ATOM 1009 C C . ALA A 1 130 ? 2.764 26.584 115.694 1.00 31.14 313 ALA A C 1
ATOM 1010 O O . ALA A 1 130 ? 3.199 25.895 116.637 1.00 28.89 313 ALA A O 1
ATOM 1012 N N . LYS B 1 2 ? 26.233 8.320 119.343 1.00 18.96 185 LYS B N 1
ATOM 1013 C CA . LYS B 1 2 ? 24.891 7.624 119.215 1.00 20.11 185 LYS B CA 1
ATOM 1014 C C . LYS B 1 2 ? 24.490 6.843 120.472 1.00 21.60 185 LYS B C 1
ATOM 1015 O O . LYS B 1 2 ? 25.359 6.379 121.250 1.00 25.51 185 LYS B O 1
ATOM 1021 N N . VAL B 1 3 ? 23.185 6.716 120.690 1.00 19.80 186 VAL B N 1
ATOM 1022 C CA . VAL B 1 3 ? 22.706 6.119 121.935 1.00 19.70 186 VAL B CA 1
ATOM 1023 C C . VAL B 1 3 ? 21.960 4.865 121.612 1.00 18.88 186 VAL B C 1
ATOM 1024 O O . VAL B 1 3 ? 21.492 4.682 120.493 1.00 17.47 186 VAL B O 1
ATOM 1028 N N . THR B 1 4 ? 21.927 4.008 122.618 1.00 19.66 187 THR B N 1
ATOM 1029 C CA . THR B 1 4 ? 21.181 2.801 122.589 1.00 17.70 187 THR B CA 1
ATOM 1030 C C . THR B 1 4 ? 19.633 3.074 122.698 1.00 16.20 187 THR B C 1
ATOM 1031 O O . THR B 1 4 ? 19.165 3.811 123.593 1.00 15.17 187 THR B O 1
ATOM 1035 N N . MET B 1 5 ? 18.872 2.447 121.800 1.00 12.93 188 MET B N 1
ATOM 1036 C CA . MET B 1 5 ? 17.442 2.534 121.847 1.00 12.07 188 MET B CA 1
ATOM 1037 C C . MET B 1 5 ? 16.917 1.754 123.025 1.00 10.70 188 MET B C 1
ATOM 1038 O O . MET B 1 5 ? 17.641 1.042 123.660 1.00 10.51 188 MET B O 1
ATOM 1043 N N . LEU B 1 6 ? 15.665 1.982 123.337 1.00 10.30 189 LEU B N 1
ATOM 1044 C CA . LEU B 1 6 ? 15.023 1.401 124.490 1.00 9.77 189 LEU B CA 1
ATOM 1045 C C . LEU B 1 6 ? 14.612 -0.046 124.275 1.00 9.81 189 LEU B C 1
ATOM 1046 O O . LEU B 1 6 ? 13.719 -0.295 123.505 1.00 10.50 189 LEU B O 1
ATOM 1051 N N . TYR B 1 7 ? 15.291 -0.997 124.911 1.00 9.82 190 TYR B N 1
ATOM 1052 C CA . TYR B 1 7 ? 14.894 -2.395 124.906 1.00 10.13 190 TYR B CA 1
ATOM 1053 C C . TYR B 1 7 ? 14.779 -2.937 126.330 1.00 11.24 190 TYR B C 1
ATOM 1054 O O . TYR B 1 7 ? 15.566 -2.608 127.217 1.00 10.75 190 TYR B O 1
ATOM 1063 N N . VAL B 1 8 ? 13.768 -3.767 126.540 1.00 12.69 191 VAL B N 1
ATOM 1064 C CA . VAL B 1 8 ? 13.512 -4.328 127.849 1.00 13.66 191 VAL B CA 1
ATOM 1065 C C . VAL B 1 8 ? 13.403 -5.859 127.703 1.00 13.43 191 VAL B C 1
ATOM 1066 O O . VAL B 1 8 ? 12.971 -6.353 126.662 1.00 12.28 191 VAL B O 1
ATOM 1070 N N . PRO B 1 9 ? 13.849 -6.605 128.731 1.00 13.14 192 PRO B N 1
ATOM 1071 C CA . PRO B 1 9 ? 13.702 -8.070 128.655 1.00 13.45 192 PRO B CA 1
ATOM 1072 C C . PRO B 1 9 ? 12.409 -8.515 129.314 1.00 13.03 192 PRO B C 1
ATOM 1073 O O . PRO B 1 9 ? 11.985 -7.926 130.318 1.00 13.09 192 PRO B O 1
ATOM 1077 N N . CYS B 1 10 ? 11.751 -9.481 128.698 1.00 12.27 193 CYS B N 1
ATOM 1078 C CA . CYS B 1 10 ? 10.576 -10.062 129.242 1.00 12.15 193 CYS B CA 1
ATOM 1079 C C . CYS B 1 10 ? 10.323 -11.439 128.657 1.00 11.32 193 CYS B C 1
ATOM 1080 O O . CYS B 1 10 ? 10.687 -11.699 127.540 1.00 10.89 193 CYS B O 1
ATOM 1083 N N . THR B 1 11 ? 9.753 -12.333 129.460 1.00 10.34 194 THR B N 1
ATOM 1084 C CA . THR B 1 11 ? 9.322 -13.629 128.979 1.00 9.72 194 THR B CA 1
ATOM 1085 C C . THR B 1 11 ? 7.838 -13.556 128.606 1.00 9.50 194 THR B C 1
ATOM 1086 O O . THR B 1 11 ? 7.041 -12.808 129.237 1.00 7.65 194 THR B O 1
ATOM 1090 N N . ILE B 1 12 ? 7.512 -14.284 127.541 1.00 8.85 195 ILE B N 1
ATOM 1091 C CA . ILE B 1 12 ? 6.153 -14.428 127.102 1.00 9.16 195 ILE B CA 1
ATOM 1092 C C . ILE B 1 12 ? 5.921 -15.936 126.966 1.00 10.47 195 ILE B C 1
ATOM 1093 O O . ILE B 1 12 ? 6.456 -16.573 126.033 1.00 10.34 195 ILE B O 1
ATOM 1098 N N . ASN B 1 13 ? 5.142 -16.512 127.895 1.00 10.72 196 ASN B N 1
ATOM 1099 C CA . ASN B 1 13 ? 5.081 -17.949 128.086 1.00 10.64 196 ASN B CA 1
ATOM 1100 C C . ASN B 1 13 ? 6.507 -18.547 128.181 1.00 10.75 196 ASN B C 1
ATOM 1101 O O . ASN B 1 13 ? 6.859 -19.584 127.604 1.00 10.98 196 ASN B O 1
ATOM 1106 N N . GLN B 1 14 ? 7.289 -17.883 129.012 1.00 9.83 197 GLN B N 1
ATOM 1107 C CA . GLN B 1 14 ? 8.611 -18.285 129.367 1.00 9.73 197 GLN B CA 1
ATOM 1108 C C . GLN B 1 14 ? 9.491 -18.389 128.135 1.00 10.08 197 GLN B C 1
ATOM 1109 O O . GLN B 1 14 ? 10.176 -19.338 127.970 1.00 10.25 197 GLN B O 1
ATOM 1115 N N . VAL B 1 15 ? 9.358 -17.437 127.230 1.00 11.02 198 VAL B N 1
ATOM 1116 C CA . VAL B 1 15 ? 10.183 -17.271 126.039 1.00 11.24 198 VAL B CA 1
ATOM 1117 C C . VAL B 1 15 ? 10.600 -15.817 126.119 1.00 10.84 198 VAL B C 1
ATOM 1118 O O . VAL B 1 15 ? 9.821 -14.898 125.984 1.00 11.28 198 VAL B O 1
ATOM 1122 N N . LEU B 1 16 ? 11.879 -15.617 126.335 1.00 10.67 199 LEU B N 1
ATOM 1123 C CA . LEU B 1 16 ? 12.439 -14.292 126.517 1.00 9.95 199 LEU B CA 1
ATOM 1124 C C . LEU B 1 16 ? 12.408 -13.487 125.270 1.00 10.06 199 LEU B C 1
ATOM 1125 O O . LEU B 1 16 ? 12.765 -13.966 124.249 1.00 10.15 199 LEU B O 1
ATOM 1130 N N . VAL B 1 17 ? 11.904 -12.253 125.367 1.00 10.76 200 VAL B N 1
ATOM 1131 C CA . VAL B 1 17 ? 11.798 -11.323 124.251 1.00 10.90 200 VAL B CA 1
ATOM 1132 C C . VAL B 1 17 ? 12.416 -9.995 124.662 1.00 11.26 200 VAL B C 1
ATOM 1133 O O . VAL B 1 17 ? 12.162 -9.505 125.754 1.00 11.49 200 VAL B O 1
ATOM 1137 N N . LYS B 1 18 ? 13.242 -9.436 123.786 1.00 10.77 201 LYS B N 1
ATOM 1138 C CA . LYS B 1 18 ? 13.803 -8.120 124.005 1.00 11.54 201 LYS B CA 1
ATOM 1139 C C . LYS B 1 18 ? 12.899 -7.095 123.350 1.00 11.49 201 LYS B C 1
ATOM 1140 O O . LYS B 1 18 ? 13.053 -6.752 122.168 1.00 12.23 201 LYS B O 1
ATOM 1146 N N . ALA B 1 19 ? 11.897 -6.637 124.093 1.00 11.61 202 ALA B N 1
ATOM 1147 C CA . ALA B 1 19 ? 10.911 -5.713 123.532 1.00 10.99 202 ALA B CA 1
ATOM 1148 C C . ALA B 1 19 ? 11.466 -4.288 123.359 1.00 10.50 202 ALA B C 1
ATOM 1149 O O . ALA B 1 19 ? 12.124 -3.729 124.221 1.00 10.29 202 ALA B O 1
ATOM 1151 N N . PHE B 1 20 ? 11.211 -3.704 122.212 1.00 10.61 203 PHE B N 1
ATOM 1152 C CA . PHE B 1 20 ? 11.605 -2.349 121.905 1.00 10.22 203 PHE B CA 1
ATOM 1153 C C . PHE B 1 20 ? 10.504 -1.391 122.299 1.00 10.23 203 PHE B C 1
ATOM 1154 O O . PHE B 1 20 ? 9.396 -1.470 121.800 1.00 10.31 203 PHE B O 1
ATOM 1162 N N . VAL B 1 21 ? 10.816 -0.485 123.194 1.00 10.70 204 VAL B N 1
ATOM 1163 C CA . VAL B 1 21 ? 9.865 0.440 123.762 1.00 11.54 204 VAL B CA 1
ATOM 1164 C C . VAL B 1 21 ? 9.912 1.736 122.955 1.00 11.88 204 VAL B C 1
ATOM 1165 O O . VAL B 1 21 ? 10.929 2.425 122.909 1.00 12.20 204 VAL B O 1
ATOM 1169 N N . ASP B 1 22 ? 8.793 2.042 122.309 1.00 11.78 205 ASP B N 1
ATOM 1170 C CA . ASP B 1 22 ? 8.646 3.148 121.418 1.00 12.44 205 ASP B CA 1
ATOM 1171 C C . ASP B 1 22 ? 7.350 3.863 121.718 1.00 12.73 205 ASP B C 1
ATOM 1172 O O . ASP B 1 22 ? 6.275 3.386 121.335 1.00 14.63 205 ASP B O 1
ATOM 1177 N N . SER B 1 23 ? 7.466 5.037 122.333 1.00 13.19 206 SER B N 1
ATOM 1178 C CA . SER B 1 23 ? 6.355 5.905 122.646 1.00 12.73 206 SER B CA 1
ATOM 1179 C C . SER B 1 23 ? 5.789 6.647 121.449 1.00 13.23 206 SER B C 1
ATOM 1180 O O . SER B 1 23 ? 4.792 7.384 121.598 1.00 13.12 206 SER B O 1
ATOM 1183 N N . GLY B 1 24 ? 6.404 6.487 120.275 1.00 13.83 207 GLY B N 1
ATOM 1184 C CA . GLY B 1 24 ? 5.911 7.104 119.067 1.00 13.08 207 GLY B CA 1
ATOM 1185 C C . GLY B 1 24 ? 5.143 6.143 118.214 1.00 13.30 207 GLY B C 1
ATOM 1186 O O . GLY B 1 24 ? 4.837 6.474 117.091 1.00 13.28 207 GLY B O 1
ATOM 1187 N N . ALA B 1 25 ? 4.797 4.964 118.729 1.00 14.25 208 ALA B N 1
ATOM 1188 C CA . ALA B 1 25 ? 4.052 3.958 118.002 1.00 15.10 208 ALA B CA 1
ATOM 1189 C C . ALA B 1 25 ? 2.663 3.915 118.587 1.00 15.81 208 ALA B C 1
ATOM 1190 O O . ALA B 1 25 ? 2.508 3.692 119.816 1.00 18.19 208 ALA B O 1
ATOM 1192 N N . GLN B 1 26 ? 1.660 4.075 117.730 1.00 15.79 209 GLN B N 1
ATOM 1193 C CA . GLN B 1 26 ? 0.275 4.006 118.166 1.00 15.73 209 GLN B CA 1
ATOM 1194 C C . GLN B 1 26 ? -0.039 2.615 118.645 1.00 14.33 209 GLN B C 1
ATOM 1195 O O . GLN B 1 26 ? -0.692 2.474 119.638 1.00 12.12 209 GLN B O 1
ATOM 1201 N N . ASN B 1 27 ? 0.533 1.592 118.028 1.00 14.95 210 ASN B N 1
ATOM 1202 C CA . ASN B 1 27 ? 0.183 0.200 118.378 1.00 14.39 210 ASN B CA 1
ATOM 1203 C C . ASN B 1 27 ? 1.354 -0.652 118.834 1.00 13.05 210 ASN B C 1
ATOM 1204 O O . ASN B 1 27 ? 2.412 -0.508 118.346 1.00 10.62 210 ASN B O 1
ATOM 1209 N N . SER B 1 28 ? 1.079 -1.572 119.771 1.00 13.28 211 SER B N 1
ATOM 1210 C CA . SER B 1 28 ? 2.021 -2.641 120.168 1.00 12.91 211 SER B CA 1
ATOM 1211 C C . SER B 1 28 ? 1.958 -3.807 119.205 1.00 13.01 211 SER B C 1
ATOM 1212 O O . SER B 1 28 ? 0.840 -4.203 118.804 1.00 12.66 211 SER B O 1
ATOM 1215 N N . ILE B 1 29 ? 3.139 -4.330 118.835 1.00 13.29 212 ILE B N 1
ATOM 1216 C CA . ILE B 1 29 ? 3.260 -5.278 117.724 1.00 14.80 212 ILE B CA 1
ATOM 1217 C C . ILE B 1 29 ? 4.355 -6.282 117.988 1.00 15.41 212 ILE B C 1
ATOM 1218 O O . ILE B 1 29 ? 5.404 -5.914 118.524 1.00 17.71 212 ILE B O 1
ATOM 1223 N N . MET B 1 30 ? 4.089 -7.540 117.675 1.00 15.58 213 MET B N 1
ATOM 1224 C CA . MET B 1 30 ? 5.074 -8.625 117.728 1.00 14.98 213 MET B CA 1
ATOM 1225 C C . MET B 1 30 ? 5.159 -9.292 116.378 1.00 14.98 213 MET B C 1
ATOM 1226 O O . MET B 1 30 ? 4.133 -9.585 115.792 1.00 15.84 213 MET B O 1
ATOM 1231 N N . ASN B 1 31 ? 6.371 -9.530 115.878 1.00 15.73 214 ASN B N 1
ATOM 1232 C CA . ASN B 1 31 ? 6.534 -10.163 114.573 1.00 14.87 214 ASN B CA 1
ATOM 1233 C C . ASN B 1 31 ? 6.157 -11.667 114.635 1.00 16.65 214 ASN B C 1
ATOM 1234 O O . ASN B 1 31 ? 6.082 -12.256 115.687 1.00 14.44 214 ASN B O 1
ATOM 1239 N N . LYS B 1 32 ? 5.814 -12.233 113.484 1.00 18.92 215 LYS B N 1
ATOM 1240 C CA . LYS B 1 32 ? 5.402 -13.610 113.389 1.00 20.13 215 LYS B CA 1
ATOM 1241 C C . LYS B 1 32 ? 6.509 -14.593 113.889 1.00 19.69 215 LYS B C 1
ATOM 1242 O O . LYS B 1 32 ? 6.204 -15.577 114.539 1.00 19.21 215 LYS B O 1
ATOM 1248 N N . ARG B 1 33 ? 7.776 -14.313 113.602 1.00 18.84 216 ARG B N 1
ATOM 1249 C CA . ARG B 1 33 ? 8.867 -15.182 113.984 1.00 17.49 216 ARG B CA 1
ATOM 1250 C C . ARG B 1 33 ? 8.933 -15.304 115.513 1.00 17.60 216 ARG B C 1
ATOM 1251 O O . ARG B 1 33 ? 9.133 -16.400 116.026 1.00 17.73 216 ARG B O 1
ATOM 1253 N N . THR B 1 34 ? 8.751 -14.202 116.244 1.00 16.54 217 THR B N 1
ATOM 1254 C CA . THR B 1 34 ? 8.718 -14.239 117.698 1.00 15.73 217 THR B CA 1
ATOM 1255 C C . THR B 1 34 ? 7.392 -14.772 118.203 1.00 16.67 217 THR B C 1
ATOM 1256 O O . THR B 1 34 ? 7.364 -15.499 119.210 1.00 18.97 217 THR B O 1
ATOM 1260 N N . ALA B 1 35 ? 6.304 -14.447 117.517 1.00 17.05 218 ALA B N 1
ATOM 1261 C CA . ALA B 1 35 ? 5.024 -15.067 117.819 1.00 18.72 218 ALA B CA 1
ATOM 1262 C C . ALA B 1 35 ? 5.088 -16.599 117.692 1.00 21.00 218 ALA B C 1
ATOM 1263 O O . ALA B 1 35 ? 4.432 -17.304 118.477 1.00 19.24 218 ALA B O 1
ATOM 1265 N N . GLU B 1 36 ? 5.849 -17.091 116.689 1.00 22.63 219 GLU B N 1
ATOM 1266 C CA . GLU B 1 36 ? 6.082 -18.546 116.491 1.00 23.89 219 GLU B CA 1
ATOM 1267 C C . GLU B 1 36 ? 6.958 -19.118 117.576 1.00 22.49 219 GLU B C 1
ATOM 1268 O O . GLU B 1 36 ? 6.693 -20.196 118.036 1.00 22.74 219 GLU B O 1
ATOM 1274 N N . ARG B 1 37 ? 7.995 -18.382 117.960 1.00 22.33 220 ARG B N 1
ATOM 1275 C CA . ARG B 1 37 ? 8.911 -18.846 118.980 1.00 21.50 220 ARG B CA 1
ATOM 1276 C C . ARG B 1 37 ? 8.236 -18.893 120.379 1.00 20.74 220 ARG B C 1
ATOM 1277 O O . ARG B 1 37 ? 8.507 -19.746 121.170 1.00 21.72 220 ARG B O 1
ATOM 1285 N N . CYS B 1 38 ? 7.345 -17.960 120.668 1.00 20.69 221 CYS B N 1
ATOM 1286 C CA . CYS B 1 38 ? 6.656 -17.894 121.974 1.00 19.88 221 CYS B CA 1
ATOM 1287 C C . CYS B 1 38 ? 5.569 -18.937 122.122 1.00 19.92 221 CYS B C 1
ATOM 1288 O O . CYS B 1 38 ? 5.374 -19.468 123.185 1.00 20.99 221 CYS B O 1
ATOM 1291 N N . GLY B 1 39 ? 4.806 -19.162 121.058 1.00 21.14 222 GLY B N 1
ATOM 1292 C CA . GLY B 1 39 ? 3.816 -20.204 121.000 1.00 21.09 222 GLY B CA 1
ATOM 1293 C C . GLY B 1 39 ? 2.433 -19.630 121.051 1.00 22.51 222 GLY B C 1
ATOM 1294 O O . GLY B 1 39 ? 1.652 -20.099 121.863 1.00 21.85 222 GLY B O 1
ATOM 1295 N N . LEU B 1 40 ? 2.107 -18.690 120.139 1.00 23.85 223 LEU B N 1
ATOM 1296 C CA . LEU B 1 40 ? 0.862 -17.943 120.208 1.00 24.84 223 LEU B CA 1
ATOM 1297 C C . LEU B 1 40 ? 0.187 -17.749 118.873 1.00 24.93 223 LEU B C 1
ATOM 1298 O O . LEU B 1 40 ? -0.604 -16.859 118.698 1.00 25.78 223 LEU B O 1
ATOM 1303 N N . MET B 1 41 ? 0.463 -18.661 117.962 1.00 26.35 224 MET B N 1
ATOM 1304 C CA . MET B 1 41 ? 0.057 -18.558 116.553 1.00 24.81 224 MET B CA 1
ATOM 1305 C C . MET B 1 41 ? -1.389 -18.980 116.197 1.00 26.36 224 MET B C 1
ATOM 1306 O O . MET B 1 41 ? -1.873 -18.613 115.130 1.00 29.13 224 MET B O 1
ATOM 1311 N N . ARG B 1 42 ? -2.062 -19.748 117.065 1.00 26.07 225 ARG B N 1
ATOM 1312 C CA . ARG B 1 42 ? -3.499 -19.993 116.944 1.00 26.12 225 ARG B CA 1
ATOM 1313 C C . ARG B 1 42 ? -4.382 -19.291 117.975 1.00 24.65 225 ARG B C 1
ATOM 1314 O O . ARG B 1 42 ? -5.572 -19.461 117.927 1.00 23.32 225 ARG B O 1
ATOM 1322 N N . LEU B 1 43 ? -3.827 -18.493 118.889 1.00 25.05 226 LEU B N 1
ATOM 1323 C CA . LEU B 1 43 ? -4.660 -17.569 119.721 1.00 24.78 226 LEU B CA 1
ATOM 1324 C C . LEU B 1 43 ? -5.132 -16.347 118.895 1.00 25.55 226 LEU B C 1
ATOM 1325 O O . LEU B 1 43 ? -6.064 -15.640 119.271 1.00 23.57 226 LEU B O 1
ATOM 1330 N N . VAL B 1 44 ? -4.451 -16.100 117.781 1.00 25.80 227 VAL B N 1
ATOM 1331 C CA . VAL B 1 44 ? -4.784 -15.037 116.870 1.00 24.95 227 VAL B CA 1
ATOM 1332 C C . VAL B 1 44 ? -6.320 -14.945 116.580 1.00 27.20 227 VAL B C 1
ATOM 1333 O O . VAL B 1 44 ? -7.031 -15.988 116.475 1.00 27.91 227 VAL B O 1
ATOM 1337 N N . ASP B 1 45 ? -6.812 -13.703 116.507 1.00 26.21 228 ASP B N 1
ATOM 1338 C CA . ASP B 1 45 ? -8.189 -13.370 116.165 1.00 27.33 228 ASP B CA 1
ATOM 1339 C C . ASP B 1 45 ? -8.127 -12.715 114.832 1.00 26.99 228 ASP B C 1
ATOM 1340 O O . ASP B 1 45 ? -8.013 -11.482 114.714 1.00 25.79 228 ASP B O 1
ATOM 1345 N N . VAL B 1 46 ? -8.153 -13.582 113.824 1.00 28.95 229 VAL B N 1
ATOM 1346 C CA . VAL B 1 46 ? -7.997 -13.187 112.462 1.00 28.33 229 VAL B CA 1
ATOM 1347 C C . VAL B 1 46 ? -9.219 -12.357 112.018 1.00 31.01 229 VAL B C 1
ATOM 1348 O O . VAL B 1 46 ? -10.326 -12.848 111.832 1.00 28.47 229 VAL B O 1
ATOM 1352 N N . ARG B 1 47 ? -8.990 -11.059 111.967 1.00 33.88 230 ARG B N 1
ATOM 1353 C CA . ARG B 1 47 ? -9.979 -10.055 111.555 1.00 37.29 230 ARG B CA 1
ATOM 1354 C C . ARG B 1 47 ? -9.376 -9.028 110.579 1.00 38.64 230 ARG B C 1
ATOM 1355 O O . ARG B 1 47 ? -10.092 -8.176 110.041 1.00 42.59 230 ARG B O 1
ATOM 1357 N N . MET B 1 48 ? -8.046 -9.084 110.405 1.00 38.94 231 MET B N 1
ATOM 1358 C CA . MET B 1 48 ? -7.274 -8.165 109.579 1.00 35.09 231 MET B CA 1
ATOM 1359 C C . MET B 1 48 ? -6.237 -8.880 108.683 1.00 33.12 231 MET B C 1
ATOM 1360 O O . MET B 1 48 ? -5.285 -8.266 108.228 1.00 30.08 231 MET B O 1
ATOM 1365 N N . ARG B 1 49 ? -6.382 -10.187 108.480 1.00 36.87 232 ARG B N 1
ATOM 1366 C CA . ARG B 1 49 ? -5.420 -11.006 107.684 1.00 39.66 232 ARG B CA 1
ATOM 1367 C C . ARG B 1 49 ? -5.774 -11.046 106.244 1.00 44.33 232 ARG B C 1
ATOM 1368 O O . ARG B 1 49 ? -6.878 -10.615 105.883 1.00 52.82 232 ARG B O 1
ATOM 1370 N N . GLY B 1 50 ? -4.903 -11.608 105.409 1.00 43.19 233 GLY B N 1
ATOM 1371 C CA . GLY B 1 50 ? -5.287 -11.768 104.008 1.00 43.46 233 GLY B CA 1
ATOM 1372 C C . GLY B 1 50 ? -5.418 -10.488 103.174 1.00 43.62 233 GLY B C 1
ATOM 1373 O O . GLY B 1 50 ? -4.624 -10.295 102.309 1.00 48.46 233 GLY B O 1
ATOM 1374 N N . VAL B 1 51 ? -6.391 -9.614 103.405 1.00 41.04 234 VAL B N 1
ATOM 1375 C CA . VAL B 1 51 ? -6.576 -8.457 102.536 1.00 45.92 234 VAL B CA 1
ATOM 1376 C C . VAL B 1 51 ? -6.279 -7.130 103.229 1.00 47.47 234 VAL B C 1
ATOM 1377 O O . VAL B 1 51 ? -6.846 -6.090 102.864 1.00 48.37 234 VAL B O 1
ATOM 1381 N N . ALA B 1 52 ? -5.354 -7.165 104.189 1.00 46.32 235 ALA B N 1
ATOM 1382 C CA . ALA B 1 52 ? -5.031 -6.054 105.093 1.00 46.75 235 ALA B CA 1
ATOM 1383 C C . ALA B 1 52 ? -5.131 -4.731 104.377 1.00 44.76 235 ALA B C 1
ATOM 1384 O O . ALA B 1 52 ? -4.379 -4.499 103.442 1.00 54.71 235 ALA B O 1
ATOM 1386 N N . VAL B 1 53 ? -6.023 -3.865 104.835 1.00 43.34 236 VAL B N 1
ATOM 1387 C CA . VAL B 1 53 ? -6.443 -2.674 104.037 1.00 41.58 236 VAL B CA 1
ATOM 1388 C C . VAL B 1 53 ? -5.455 -1.495 104.027 1.00 38.62 236 VAL B C 1
ATOM 1389 O O . VAL B 1 53 ? -5.769 -0.430 103.519 1.00 33.32 236 VAL B O 1
ATOM 1393 N N . GLY B 1 54 ? -4.271 -1.723 104.598 1.00 40.91 237 GLY B N 1
ATOM 1394 C CA . GLY B 1 54 ? -3.242 -0.728 104.716 1.00 39.19 237 GLY B CA 1
ATOM 1395 C C . GLY B 1 54 ? -2.249 -0.705 103.573 1.00 38.16 237 GLY B C 1
ATOM 1396 O O . GLY B 1 54 ? -1.145 -0.226 103.769 1.00 33.78 237 GLY B O 1
ATOM 1397 N N . VAL B 1 55 ? -2.587 -1.312 102.434 1.00 40.25 238 VAL B N 1
ATOM 1398 C CA . VAL B 1 55 ? -1.900 -1.120 101.162 1.00 39.28 238 VAL B CA 1
ATOM 1399 C C . VAL B 1 55 ? -0.409 -1.361 101.152 1.00 38.66 238 VAL B C 1
ATOM 1400 O O . VAL B 1 55 ? 0.265 -0.932 100.255 1.00 39.22 238 VAL B O 1
ATOM 1404 N N . GLY B 1 56 ? 0.083 -2.101 102.134 1.00 35.42 239 GLY B N 1
ATOM 1405 C CA . GLY B 1 56 ? 1.484 -2.433 102.221 1.00 32.50 239 GLY B CA 1
ATOM 1406 C C . GLY B 1 56 ? 1.779 -3.860 101.828 1.00 31.47 239 GLY B C 1
ATOM 1407 O O . GLY B 1 56 ? 0.858 -4.661 101.609 1.00 32.21 239 GLY B O 1
ATOM 1408 N N . ARG B 1 57 ? 3.076 -4.153 101.694 1.00 30.72 240 ARG B N 1
ATOM 1409 C CA . ARG B 1 57 ? 3.593 -5.535 101.582 1.00 30.79 240 ARG B CA 1
ATOM 1410 C C . ARG B 1 57 ? 3.301 -6.313 102.862 1.00 32.73 240 ARG B C 1
ATOM 1411 O O . ARG B 1 57 ? 2.987 -7.526 102.794 1.00 27.97 240 ARG B O 1
ATOM 1419 N N . GLN B 1 58 ? 3.425 -5.610 104.009 1.00 32.73 241 GLN B N 1
ATOM 1420 C CA . GLN B 1 58 ? 3.272 -6.246 105.341 1.00 32.35 241 GLN B CA 1
ATOM 1421 C C . GLN B 1 58 ? 1.854 -6.709 105.545 1.00 32.07 241 GLN B C 1
ATOM 1422 O O . GLN B 1 58 ? 0.895 -5.923 105.376 1.00 26.94 241 GLN B O 1
ATOM 1428 N N . GLU B 1 59 ? 1.750 -8.001 105.876 1.00 32.67 242 GLU B N 1
ATOM 1429 C CA . GLU B 1 59 ? 0.478 -8.645 106.125 1.00 33.58 242 GLU B CA 1
ATOM 1430 C C . GLU B 1 59 ? 0.301 -8.665 107.639 1.00 34.16 242 GLU B C 1
ATOM 1431 O O . GLU B 1 59 ? 1.244 -8.954 108.388 1.00 34.58 242 GLU B O 1
ATOM 1437 N N . ILE B 1 60 ? -0.921 -8.428 108.084 1.00 32.53 243 ILE B N 1
ATOM 1438 C CA . ILE B 1 60 ? -1.205 -8.495 109.498 1.00 33.52 243 ILE B CA 1
ATOM 1439 C C . ILE B 1 60 ? -1.689 -9.915 109.757 1.00 32.54 243 ILE B C 1
ATOM 1440 O O . ILE B 1 60 ? -2.724 -10.291 109.270 1.00 39.75 243 ILE B O 1
ATOM 1445 N N . CYS B 1 61 ? -0.970 -10.707 110.539 1.00 28.69 244 CYS B N 1
ATOM 1446 C CA . CYS B 1 61 ? -1.442 -12.054 110.877 1.00 25.41 244 CYS B CA 1
ATOM 1447 C C . CYS B 1 61 ? -2.796 -12.042 111.606 1.00 25.55 244 CYS B C 1
ATOM 1448 O O . CYS B 1 61 ? -3.694 -12.781 111.286 1.00 27.48 244 CYS B O 1
ATOM 1451 N N . GLY B 1 62 ? -2.962 -11.152 112.554 1.00 25.41 245 GLY B N 1
ATOM 1452 C CA . GLY B 1 62 ? -4.203 -11.045 113.287 1.00 23.76 245 GLY B CA 1
ATOM 1453 C C . GLY B 1 62 ? -3.959 -10.195 114.509 1.00 23.84 245 GLY B C 1
ATOM 1454 O O . GLY B 1 62 ? -3.172 -9.239 114.426 1.00 23.81 245 GLY B O 1
ATOM 1455 N N . ARG B 1 63 ? -4.594 -10.562 115.634 1.00 22.12 246 ARG B N 1
ATOM 1456 C CA . ARG B 1 63 ? -4.599 -9.765 116.858 1.00 21.06 246 ARG B CA 1
ATOM 1457 C C . ARG B 1 63 ? -4.755 -10.668 118.061 1.00 21.01 246 ARG B C 1
ATOM 1458 O O . ARG B 1 63 ? -5.806 -11.285 118.259 1.00 22.49 246 ARG B O 1
ATOM 1466 N N . ILE B 1 64 ? -3.706 -10.748 118.866 1.00 19.18 247 ILE B N 1
ATOM 1467 C CA . ILE B 1 64 ? -3.755 -11.409 120.149 1.00 17.62 247 ILE B CA 1
ATOM 1468 C C . ILE B 1 64 ? -4.376 -10.504 121.161 1.00 17.15 247 ILE B C 1
ATOM 1469 O O . ILE B 1 64 ? -3.808 -9.484 121.495 1.00 20.20 247 ILE B O 1
ATOM 1474 N N . HIS B 1 65 ? -5.552 -10.874 121.638 1.00 16.73 248 HIS B N 1
ATOM 1475 C CA . HIS B 1 65 ? -6.272 -10.064 122.558 1.00 18.01 248 HIS B CA 1
ATOM 1476 C C . HIS B 1 65 ? -5.652 -9.973 123.944 1.00 16.68 248 HIS B C 1
ATOM 1477 O O . HIS B 1 65 ? -5.650 -8.909 124.579 1.00 15.35 248 HIS B O 1
ATOM 1484 N N . MET B 1 66 ? -5.097 -11.083 124.382 1.00 17.83 249 MET B N 1
ATOM 1485 C CA . MET B 1 66 ? -4.532 -11.176 125.716 1.00 19.31 249 MET B CA 1
ATOM 1486 C C . MET B 1 66 ? -3.598 -12.361 125.863 1.00 18.40 249 MET B C 1
ATOM 1487 O O . MET B 1 66 ? -3.964 -13.515 125.562 1.00 16.92 249 MET B O 1
ATOM 1492 N N . THR B 1 67 ? -2.387 -12.047 126.329 1.00 17.33 250 THR B N 1
ATOM 1493 C CA . THR B 1 67 ? -1.425 -13.047 126.759 1.00 17.46 250 THR B CA 1
ATOM 1494 C C . THR B 1 67 ? -0.570 -12.401 127.866 1.00 17.28 250 THR B C 1
ATOM 1495 O O . THR B 1 67 ? -0.321 -11.172 127.816 1.00 14.70 250 THR B O 1
ATOM 1499 N N . PRO B 1 68 ? -0.211 -13.189 128.891 1.00 16.34 251 PRO B N 1
ATOM 1500 C CA . PRO B 1 68 ? 0.571 -12.613 129.960 1.00 15.53 251 PRO B CA 1
ATOM 1501 C C . PRO B 1 68 ? 2.038 -12.319 129.582 1.00 14.55 251 PRO B C 1
ATOM 1502 O O . PRO B 1 68 ? 2.670 -13.149 128.930 1.00 15.37 251 PRO B O 1
ATOM 1506 N N . VAL B 1 69 ? 2.551 -11.156 130.003 1.00 13.10 252 VAL B N 1
ATOM 1507 C CA . VAL B 1 69 ? 3.960 -10.790 129.832 1.00 12.14 252 VAL B CA 1
ATOM 1508 C C . VAL B 1 69 ? 4.590 -10.565 131.171 1.00 11.64 252 VAL B C 1
ATOM 1509 O O . VAL B 1 69 ? 3.999 -9.974 132.047 1.00 10.86 252 VAL B O 1
ATOM 1513 N N . ASN B 1 70 ? 5.793 -11.119 131.302 1.00 12.06 253 ASN B N 1
ATOM 1514 C CA . ASN B 1 70 ? 6.589 -11.028 132.496 1.00 12.13 253 ASN B CA 1
ATOM 1515 C C . ASN B 1 70 ? 7.678 -9.965 132.463 1.00 11.99 253 ASN B C 1
ATOM 1516 O O . ASN B 1 70 ? 8.691 -10.168 131.844 1.00 11.37 253 ASN B O 1
ATOM 1521 N N . LEU B 1 71 ? 7.477 -8.873 133.189 1.00 12.30 254 LEU B N 1
ATOM 1522 C CA . LEU B 1 71 ? 8.483 -7.843 133.352 1.00 12.28 254 LEU B CA 1
ATOM 1523 C C . LEU B 1 71 ? 9.120 -7.935 134.739 1.00 11.90 254 LEU B C 1
ATOM 1524 O O . LEU B 1 71 ? 8.632 -7.344 135.731 1.00 10.67 254 LEU B O 1
ATOM 1529 N N . ALA B 1 72 ? 10.216 -8.704 134.818 1.00 11.74 255 ALA B N 1
ATOM 1530 C CA . ALA B 1 72 ? 10.973 -8.875 136.065 1.00 11.04 255 ALA B CA 1
ATOM 1531 C C . ALA B 1 72 ? 10.085 -9.352 137.193 1.00 10.27 255 ALA B C 1
ATOM 1532 O O . ALA B 1 72 ? 10.182 -8.878 138.296 1.00 8.78 255 ALA B O 1
ATOM 1534 N N . GLY B 1 73 ? 9.258 -10.364 136.884 1.00 10.84 256 GLY B N 1
ATOM 1535 C CA . GLY B 1 73 ? 8.427 -11.034 137.874 1.00 10.71 256 GLY B CA 1
ATOM 1536 C C . GLY B 1 73 ? 7.036 -10.484 137.888 1.00 10.99 256 GLY B C 1
ATOM 1537 O O . GLY B 1 73 ? 6.118 -11.179 138.324 1.00 11.86 256 GLY B O 1
ATOM 1538 N N . MET B 1 74 ? 6.842 -9.279 137.355 1.00 11.23 257 MET B N 1
ATOM 1539 C CA . MET B 1 74 ? 5.500 -8.727 137.268 1.00 11.87 257 MET B CA 1
ATOM 1540 C C . MET B 1 74 ? 4.810 -9.222 136.037 1.00 11.76 257 MET B C 1
ATOM 1541 O O . MET B 1 74 ? 5.338 -9.058 134.931 1.00 11.93 257 MET B O 1
ATOM 1546 N N . TYR B 1 75 ? 3.630 -9.818 136.225 1.00 12.46 258 TYR B N 1
ATOM 1547 C CA . TYR B 1 75 ? 2.865 -10.423 135.137 1.00 12.73 258 TYR B CA 1
ATOM 1548 C C . TYR B 1 75 ? 1.745 -9.555 134.753 1.00 13.03 258 TYR B C 1
ATOM 1549 O O . TYR B 1 75 ? 0.992 -9.112 135.621 1.00 15.97 258 TYR B O 1
ATOM 1558 N N . ILE B 1 76 ? 1.614 -9.297 133.462 1.00 12.37 259 ILE B N 1
ATOM 1559 C CA . ILE B 1 76 ? 0.721 -8.226 132.968 1.00 12.09 259 ILE B CA 1
ATOM 1560 C C . ILE B 1 76 ? -0.104 -8.802 131.834 1.00 10.45 259 ILE B C 1
ATOM 1561 O O . ILE B 1 76 ? 0.423 -9.571 131.048 1.00 9.33 259 ILE B O 1
ATOM 1566 N N . PRO B 1 77 ? -1.394 -8.429 131.731 1.00 9.58 260 PRO B N 1
ATOM 1567 C CA . PRO B 1 77 ? -2.110 -8.749 130.502 1.00 9.80 260 PRO B CA 1
ATOM 1568 C C . PRO B 1 77 ? -1.643 -7.855 129.350 1.00 9.62 260 PRO B C 1
ATOM 1569 O O . PRO B 1 77 ? -1.648 -6.610 129.459 1.00 9.26 260 PRO B O 1
ATOM 1573 N N . PHE B 1 78 ? -1.307 -8.475 128.239 1.00 10.58 261 PHE B N 1
ATOM 1574 C CA . PHE B 1 78 ? -0.740 -7.759 127.119 1.00 10.93 261 PHE B CA 1
ATOM 1575 C C . PHE B 1 78 ? -1.547 -8.002 125.867 1.00 11.17 261 PHE B C 1
ATOM 1576 O O . PHE B 1 78 ? -2.077 -9.084 125.636 1.00 10.71 261 PHE B O 1
ATOM 1584 N N . ALA B 1 79 ? -1.635 -6.964 125.029 1.00 11.93 262 ALA B N 1
ATOM 1585 C CA . ALA B 1 79 ? -2.382 -7.046 123.766 1.00 12.14 262 ALA B CA 1
ATOM 1586 C C . ALA B 1 79 ? -1.591 -6.418 122.666 1.00 12.28 262 ALA B C 1
ATOM 1587 O O . ALA B 1 79 ? -0.942 -5.421 122.920 1.00 12.31 262 ALA B O 1
ATOM 1589 N N . PHE B 1 80 ? -1.691 -6.962 121.461 1.00 13.14 263 PHE B N 1
ATOM 1590 C CA . PHE B 1 80 ? -0.819 -6.534 120.352 1.00 14.65 263 PHE B CA 1
ATOM 1591 C C . PHE B 1 80 ? -1.217 -7.166 119.023 1.00 15.70 263 PHE B C 1
ATOM 1592 O O . PHE B 1 80 ? -2.016 -8.129 118.981 1.00 16.04 263 PHE B O 1
ATOM 1600 N N . TYR B 1 81 ? -0.626 -6.621 117.962 1.00 15.95 264 TYR B N 1
ATOM 1601 C CA . TYR B 1 81 ? -0.765 -7.167 116.622 1.00 16.09 264 TYR B CA 1
ATOM 1602 C C . TYR B 1 81 ? 0.414 -8.002 116.248 1.00 16.71 264 TYR B C 1
ATOM 1603 O O . TYR B 1 81 ? 1.481 -7.835 116.788 1.00 18.77 264 TYR B O 1
ATOM 1612 N N . VAL B 1 82 ? 0.195 -8.919 115.328 1.00 17.45 265 VAL B N 1
ATOM 1613 C CA . VAL B 1 82 ? 1.256 -9.793 114.809 1.00 19.05 265 VAL B CA 1
ATOM 1614 C C . VAL B 1 82 ? 1.396 -9.565 113.316 1.00 20.38 265 VAL B C 1
ATOM 1615 O O . VAL B 1 82 ? 0.395 -9.651 112.595 1.00 21.36 265 VAL B O 1
ATOM 1619 N N . ILE B 1 83 ? 2.603 -9.289 112.856 1.00 23.10 266 ILE B N 1
ATOM 1620 C CA . ILE B 1 83 ? 2.863 -8.971 111.461 1.00 27.47 266 ILE B CA 1
ATOM 1621 C C . ILE B 1 83 ? 3.933 -9.933 110.980 1.00 31.44 266 ILE B C 1
ATOM 1622 O O . ILE B 1 83 ? 4.758 -10.437 111.797 1.00 32.56 266 ILE B O 1
ATOM 1627 N N . GLU B 1 84 ? 3.919 -10.181 109.658 1.00 33.22 267 GLU B N 1
ATOM 1628 C CA . GLU B 1 84 ? 4.734 -11.235 109.025 1.00 31.01 267 GLU B CA 1
ATOM 1629 C C . GLU B 1 84 ? 6.201 -10.793 108.820 1.00 31.09 267 GLU B C 1
ATOM 1630 O O . GLU B 1 84 ? 7.153 -11.542 109.159 1.00 27.16 267 GLU B O 1
ATOM 1632 N N . ASP B 1 85 ? 6.396 -9.594 108.275 1.00 31.86 268 ASP B N 1
ATOM 1633 C CA . ASP B 1 85 ? 7.764 -9.152 107.924 1.00 33.99 268 ASP B CA 1
ATOM 1634 C C . ASP B 1 85 ? 8.102 -7.895 108.692 1.00 34.87 268 ASP B C 1
ATOM 1635 O O . ASP B 1 85 ? 8.527 -6.885 108.116 1.00 35.75 268 ASP B O 1
ATOM 1640 N N . GLN B 1 86 ? 7.845 -7.931 110.007 1.00 36.47 269 GLN B N 1
ATOM 1641 C CA . GLN B 1 86 ? 8.345 -6.906 110.932 1.00 32.35 269 GLN B CA 1
ATOM 1642 C C . GLN B 1 86 ? 9.724 -7.360 111.467 1.00 33.20 269 GLN B C 1
ATOM 1643 O O . GLN B 1 86 ? 9.874 -8.475 112.004 1.00 27.81 269 GLN B O 1
ATOM 1649 N N . ALA B 1 87 ? 10.713 -6.473 111.380 1.00 35.60 270 ALA B N 1
ATOM 1650 C CA . ALA B 1 87 ? 12.102 -6.871 111.650 1.00 33.73 270 ALA B CA 1
ATOM 1651 C C . ALA B 1 87 ? 12.442 -7.010 113.132 1.00 33.89 270 ALA B C 1
ATOM 1652 O O . ALA B 1 87 ? 13.470 -7.609 113.473 1.00 39.82 270 ALA B O 1
ATOM 1654 N N . MET B 1 88 ? 11.578 -6.520 114.017 1.00 29.59 271 MET B N 1
ATOM 1655 C CA . MET B 1 88 ? 11.854 -6.590 115.471 1.00 26.19 271 MET B CA 1
ATOM 1656 C C . MET B 1 88 ? 10.925 -7.550 116.165 1.00 23.75 271 MET B C 1
ATOM 1657 O O . MET B 1 88 ? 9.796 -7.728 115.721 1.00 24.09 271 MET B O 1
ATOM 1662 N N . ASP B 1 89 ? 11.391 -8.124 117.268 1.00 19.72 272 ASP B N 1
ATOM 1663 C CA . ASP B 1 89 ? 10.622 -9.108 118.006 1.00 17.39 272 ASP B CA 1
ATOM 1664 C C . ASP B 1 89 ? 9.277 -8.536 118.432 1.00 16.25 272 ASP B C 1
ATOM 1665 O O . ASP B 1 89 ? 8.231 -9.055 117.995 1.00 15.10 272 ASP B O 1
ATOM 1670 N N . LEU B 1 90 ? 9.313 -7.494 119.288 1.00 14.46 273 LEU B N 1
ATOM 1671 C CA . LEU B 1 90 ? 8.140 -6.938 119.888 1.00 14.19 273 LEU B CA 1
ATOM 1672 C C . LEU B 1 90 ? 8.287 -5.421 120.038 1.00 13.46 273 LEU B C 1
ATOM 1673 O O . LEU B 1 90 ? 9.333 -4.898 120.446 1.00 12.93 273 LEU B O 1
ATOM 1678 N N . ILE B 1 91 ? 7.196 -4.734 119.729 1.00 13.30 274 ILE B N 1
ATOM 1679 C CA . ILE B 1 91 ? 6.995 -3.313 119.969 1.00 12.93 274 ILE B CA 1
ATOM 1680 C C . ILE B 1 91 ? 6.055 -3.126 121.153 1.00 11.37 274 ILE B C 1
ATOM 1681 O O . ILE B 1 91 ? 4.988 -3.725 121.215 1.00 10.77 274 ILE B O 1
ATOM 1686 N N . ILE B 1 92 ? 6.504 -2.384 122.146 1.00 11.15 275 ILE B N 1
ATOM 1687 C CA . ILE B 1 92 ? 5.671 -1.860 123.228 1.00 9.92 275 ILE B CA 1
ATOM 1688 C C . ILE B 1 92 ? 5.200 -0.469 122.812 1.00 10.40 275 ILE B C 1
ATOM 1689 O O . ILE B 1 92 ? 5.898 0.539 123.050 1.00 9.86 275 ILE B O 1
ATOM 1694 N N . GLY B 1 93 ? 4.003 -0.432 122.213 1.00 10.63 276 GLY B N 1
ATOM 1695 C CA . GLY B 1 93 ? 3.348 0.763 121.748 1.00 11.02 276 GLY B CA 1
ATOM 1696 C C . GLY B 1 93 ? 2.901 1.712 122.817 1.00 10.92 276 GLY B C 1
ATOM 1697 O O . GLY B 1 93 ? 2.965 1.419 123.995 1.00 11.78 276 GLY B O 1
ATOM 1698 N N . LEU B 1 94 ? 2.490 2.890 122.386 1.00 10.77 277 LEU B N 1
ATOM 1699 C CA . LEU B 1 94 ? 1.893 3.864 123.289 1.00 10.34 277 LEU B CA 1
ATOM 1700 C C . LEU B 1 94 ? 0.569 3.400 123.944 1.00 10.62 277 LEU B C 1
ATOM 1701 O O . LEU B 1 94 ? 0.158 3.939 124.989 1.00 10.73 277 LEU B O 1
ATOM 1706 N N . ASP B 1 95 ? -0.107 2.441 123.321 1.00 10.87 278 ASP B N 1
ATOM 1707 C CA . ASP B 1 95 ? -1.264 1.850 123.915 1.00 11.52 278 ASP B CA 1
ATOM 1708 C C . ASP B 1 95 ? -1.004 1.178 125.243 1.00 11.29 278 ASP B C 1
ATOM 1709 O O . ASP B 1 95 ? -1.646 1.545 126.247 1.00 12.59 278 ASP B O 1
ATOM 1714 N N . GLN B 1 96 ? -0.128 0.172 125.241 1.00 11.07 279 GLN B N 1
ATOM 1715 C CA . GLN B 1 96 ? 0.241 -0.588 126.439 1.00 11.11 279 GLN B CA 1
ATOM 1716 C C . GLN B 1 96 ? 0.940 0.300 127.421 1.00 11.06 279 GLN B C 1
ATOM 1717 O O . GLN B 1 96 ? 0.709 0.151 128.624 1.00 9.74 279 GLN B O 1
ATOM 1723 N N . LEU B 1 97 ? 1.788 1.204 126.911 1.00 11.34 280 LEU B N 1
ATOM 1724 C CA . LEU B 1 97 ? 2.522 2.127 127.769 1.00 11.72 280 LEU B CA 1
ATOM 1725 C C . LEU B 1 97 ? 1.580 3.035 128.536 1.00 12.67 280 LEU B C 1
ATOM 1726 O O . LEU B 1 97 ? 1.853 3.386 129.667 1.00 14.27 280 LEU B O 1
ATOM 1731 N N . LYS B 1 98 ? 0.430 3.374 127.962 1.00 12.16 281 LYS B N 1
ATOM 1732 C CA . LYS B 1 98 ? -0.588 4.151 128.675 1.00 11.97 281 LYS B CA 1
ATOM 1733 C C . LYS B 1 98 ? -1.506 3.211 129.511 1.00 11.91 281 LYS B C 1
ATOM 1734 O O . LYS B 1 98 ? -1.803 3.482 130.657 1.00 12.22 281 LYS B O 1
ATOM 1740 N N . ARG B 1 99 ? -1.955 2.105 128.945 1.00 11.65 282 ARG B N 1
ATOM 1741 C CA . ARG B 1 99 ? -2.924 1.264 129.623 1.00 11.66 282 ARG B CA 1
ATOM 1742 C C . ARG B 1 99 ? -2.386 0.772 130.980 1.00 12.21 282 ARG B C 1
ATOM 1743 O O . ARG B 1 99 ? -3.056 0.848 131.999 1.00 11.24 282 ARG B O 1
ATOM 1751 N N . HIS B 1 100 ? -1.139 0.314 130.996 1.00 13.04 283 HIS B N 1
ATOM 1752 C CA . HIS B 1 100 ? -0.485 -0.102 132.253 1.00 12.86 283 HIS B CA 1
ATOM 1753 C C . HIS B 1 100 ? 0.186 1.037 132.977 1.00 13.38 283 HIS B C 1
ATOM 1754 O O . HIS B 1 100 ? 0.949 0.824 133.899 1.00 16.29 283 HIS B O 1
ATOM 1761 N N . GLN B 1 101 ? -0.124 2.268 132.595 1.00 15.69 284 GLN B N 1
ATOM 1762 C CA . GLN B 1 101 ? 0.446 3.467 133.194 1.00 15.67 284 GLN B CA 1
ATOM 1763 C C . GLN B 1 101 ? 1.970 3.331 133.455 1.00 14.51 284 GLN B C 1
ATOM 1764 O O . GLN B 1 101 ? 2.458 3.444 134.600 1.00 13.66 284 GLN B O 1
ATOM 1770 N N . MET B 1 102 ? 2.708 3.053 132.382 1.00 13.24 285 MET B N 1
ATOM 1771 C CA . MET B 1 102 ? 4.145 2.816 132.505 1.00 12.48 285 MET B CA 1
ATOM 1772 C C . MET B 1 102 ? 4.923 4.083 132.461 1.00 12.51 285 MET B C 1
ATOM 1773 O O . MET B 1 102 ? 4.402 5.076 131.975 1.00 14.21 285 MET B O 1
ATOM 1778 N N . MET B 1 103 ? 6.128 4.060 133.022 1.00 11.82 286 MET B N 1
ATOM 1779 C CA . MET B 1 103 ? 6.969 5.247 133.065 1.00 12.32 286 MET B CA 1
ATOM 1780 C C . MET B 1 103 ? 8.331 4.959 132.442 1.00 11.45 286 MET B C 1
ATOM 1781 O O . MET B 1 103 ? 9.093 4.166 132.929 1.00 9.93 286 MET B O 1
ATOM 1786 N N . ILE B 1 104 ? 8.610 5.664 131.347 1.00 11.30 287 ILE B N 1
ATOM 1787 C CA . ILE B 1 104 ? 9.868 5.521 130.675 1.00 10.82 287 ILE B CA 1
ATOM 1788 C C . ILE B 1 104 ? 10.795 6.402 131.449 1.00 11.21 287 ILE B C 1
ATOM 1789 O O . ILE B 1 104 ? 10.752 7.617 131.323 1.00 13.15 287 ILE B O 1
ATOM 1794 N N . ASP B 1 105 ? 11.627 5.805 132.286 1.00 11.03 288 ASP B N 1
ATOM 1795 C CA . ASP B 1 105 ? 12.600 6.567 133.079 1.00 11.55 288 ASP B CA 1
ATOM 1796 C C . ASP B 1 105 ? 13.960 6.503 132.410 1.00 12.07 288 ASP B C 1
ATOM 1797 O O . ASP B 1 105 ? 14.479 5.453 132.173 1.00 13.38 288 ASP B O 1
ATOM 1802 N N . LEU B 1 106 ? 14.510 7.653 132.083 1.00 13.55 289 LEU B N 1
ATOM 1803 C CA . LEU B 1 106 ? 15.877 7.762 131.579 1.00 14.08 289 LEU B CA 1
ATOM 1804 C C . LEU B 1 106 ? 16.860 8.502 132.503 1.00 14.53 289 LEU B C 1
ATOM 1805 O O . LEU B 1 106 ? 18.080 8.516 132.199 1.00 14.84 289 LEU B O 1
ATOM 1810 N N . LYS B 1 107 ? 16.405 9.084 133.604 1.00 14.03 290 LYS B N 1
ATOM 1811 C CA . LYS B 1 107 ? 17.388 9.531 134.627 1.00 14.49 290 LYS B CA 1
ATOM 1812 C C . LYS B 1 107 ? 17.919 8.363 135.422 1.00 15.23 290 LYS B C 1
ATOM 1813 O O . LYS B 1 107 ? 19.144 8.272 135.636 1.00 14.97 290 LYS B O 1
ATOM 1819 N N . HIS B 1 108 ? 17.005 7.478 135.837 1.00 15.93 291 HIS B N 1
ATOM 1820 C CA . HIS B 1 108 ? 17.334 6.198 136.466 1.00 16.35 291 HIS B CA 1
ATOM 1821 C C . HIS B 1 108 ? 17.458 5.065 135.474 1.00 15.83 291 HIS B C 1
ATOM 1822 O O . HIS B 1 108 ? 17.859 3.981 135.857 1.00 18.32 291 HIS B O 1
ATOM 1829 N N . ASN B 1 109 ? 17.056 5.265 134.224 1.00 15.50 292 ASN B N 1
ATOM 1830 C CA . ASN B 1 109 ? 17.286 4.299 133.143 1.00 14.26 292 ASN B CA 1
ATOM 1831 C C . ASN B 1 109 ? 16.589 2.945 133.459 1.00 13.95 292 ASN B C 1
ATOM 1832 O O . ASN B 1 109 ? 17.212 1.912 133.767 1.00 15.00 292 ASN B O 1
ATOM 1837 N N . CYS B 1 110 ? 15.267 2.971 133.410 1.00 12.74 293 CYS B N 1
ATOM 1838 C CA . CYS B 1 110 ? 14.449 1.758 133.496 1.00 11.17 293 CYS B CA 1
ATOM 1839 C C . CYS B 1 110 ? 13.030 2.070 133.024 1.00 11.16 293 CYS B C 1
ATOM 1840 O O . CYS B 1 110 ? 12.646 3.246 132.912 1.00 9.88 293 CYS B O 1
ATOM 1843 N N . LEU B 1 111 ? 12.274 1.013 132.772 1.00 11.12 294 LEU B N 1
ATOM 1844 C CA . LEU B 1 111 ? 10.832 1.101 132.598 1.00 11.37 294 LEU B CA 1
ATOM 1845 C C . LEU B 1 111 ? 10.145 0.738 133.891 1.00 11.88 294 LEU B C 1
ATOM 1846 O O . LEU B 1 111 ? 10.125 -0.441 134.309 1.00 13.15 294 LEU B O 1
ATOM 1851 N N . THR B 1 112 ? 9.577 1.745 134.556 1.00 11.95 295 THR B N 1
ATOM 1852 C CA . THR B 1 112 ? 9.013 1.590 135.890 1.00 11.61 295 THR B CA 1
ATOM 1853 C C . THR B 1 112 ? 7.506 1.356 135.769 1.00 13.48 295 THR B C 1
ATOM 1854 O O . THR B 1 112 ? 6.735 2.176 135.224 1.00 12.61 295 THR B O 1
ATOM 1858 N N . ILE B 1 113 ? 7.064 0.212 136.301 1.00 16.09 296 ILE B N 1
ATOM 1859 C CA . ILE B 1 113 ? 5.629 -0.154 136.303 1.00 15.23 296 ILE B CA 1
ATOM 1860 C C . ILE B 1 113 ? 5.362 -0.390 137.778 1.00 15.82 296 ILE B C 1
ATOM 1861 O O . ILE B 1 113 ? 5.952 -1.297 138.378 1.00 17.20 296 ILE B O 1
ATOM 1866 N N . ASP B 1 114 ? 4.488 0.433 138.348 1.00 15.89 297 ASP B N 1
ATOM 1867 C CA . ASP B 1 114 ? 4.141 0.405 139.748 1.00 15.96 297 ASP B CA 1
ATOM 1868 C C . ASP B 1 114 ? 5.450 0.566 140.543 1.00 16.75 297 ASP B C 1
ATOM 1869 O O . ASP B 1 114 ? 6.191 1.533 140.385 1.00 17.02 297 ASP B O 1
ATOM 1874 N N . ASN B 1 115 ? 5.781 -0.417 141.348 1.00 17.49 298 ASN B N 1
ATOM 1875 C CA . ASN B 1 115 ? 7.041 -0.411 142.079 1.00 17.22 298 ASN B CA 1
ATOM 1876 C C . ASN B 1 115 ? 8.096 -1.294 141.394 1.00 15.80 298 ASN B C 1
ATOM 1877 O O . ASN B 1 115 ? 9.148 -1.520 141.983 1.00 16.64 298 ASN B O 1
ATOM 1882 N N . ILE B 1 116 ? 7.836 -1.791 140.176 1.00 13.71 299 ILE B N 1
ATOM 1883 C CA . ILE B 1 116 ? 8.750 -2.738 139.498 1.00 12.41 299 ILE B CA 1
ATOM 1884 C C . ILE B 1 116 ? 9.551 -1.983 138.465 1.00 11.92 299 ILE B C 1
ATOM 1885 O O . ILE B 1 116 ? 8.998 -1.533 137.451 1.00 11.47 299 ILE B O 1
ATOM 1890 N N . ASN B 1 117 ? 10.843 -1.859 138.726 1.00 11.08 300 ASN B N 1
ATOM 1891 C CA . ASN B 1 117 ? 11.795 -1.248 137.835 1.00 10.78 300 ASN B CA 1
ATOM 1892 C C . ASN B 1 117 ? 12.435 -2.286 136.991 1.00 10.37 300 ASN B C 1
ATOM 1893 O O . ASN B 1 117 ? 12.978 -3.198 137.560 1.00 11.88 300 ASN B O 1
ATOM 1898 N N . VAL B 1 118 ? 12.413 -2.124 135.684 1.00 9.57 301 VAL B N 1
ATOM 1899 C CA . VAL B 1 118 ? 13.013 -3.015 134.735 1.00 9.68 301 VAL B CA 1
ATOM 1900 C C . VAL B 1 118 ? 14.097 -2.231 133.925 1.00 10.22 301 VAL B C 1
ATOM 1901 O O . VAL B 1 118 ? 13.777 -1.469 132.961 1.00 9.30 301 VAL B O 1
ATOM 1905 N N . PRO B 1 119 ? 15.392 -2.405 134.312 1.00 10.18 302 PRO B N 1
ATOM 1906 C CA . PRO B 1 119 ? 16.464 -1.636 133.647 1.00 10.10 302 PRO B CA 1
ATOM 1907 C C . PRO B 1 119 ? 16.466 -1.828 132.157 1.00 10.86 302 PRO B C 1
ATOM 1908 O O . PRO B 1 119 ? 15.988 -2.825 131.644 1.00 11.66 302 PRO B O 1
ATOM 1912 N N . PHE B 1 120 ? 16.981 -0.856 131.442 1.00 12.11 303 PHE B N 1
ATOM 1913 C CA . PHE B 1 120 ? 17.119 -0.964 129.979 1.00 12.70 303 PHE B CA 1
ATOM 1914 C C . PHE B 1 120 ? 18.412 -1.679 129.647 1.00 12.40 303 PHE B C 1
ATOM 1915 O O . PHE B 1 120 ? 19.364 -1.679 130.419 1.00 13.39 303 PHE B O 1
ATOM 1923 N N . LEU B 1 121 ? 18.424 -2.337 128.501 1.00 12.26 304 LEU B N 1
ATOM 1924 C CA . LEU B 1 121 ? 19.522 -3.217 128.148 1.00 11.77 304 LEU B CA 1
ATOM 1925 C C . LEU B 1 121 ? 20.702 -2.408 127.668 1.00 12.48 304 LEU B C 1
ATOM 1926 O O . LEU B 1 121 ? 20.497 -1.360 127.025 1.00 12.38 304 LEU B O 1
ATOM 1931 N N . PRO B 1 122 ? 21.925 -2.876 127.947 1.00 12.64 305 PRO B N 1
ATOM 1932 C CA . PRO B 1 122 ? 23.130 -2.186 127.515 1.00 13.49 305 PRO B CA 1
ATOM 1933 C C . PRO B 1 122 ? 23.413 -2.225 126.027 1.00 14.41 305 PRO B C 1
ATOM 1934 O O . PRO B 1 122 ? 22.737 -2.875 125.279 1.00 14.10 305 PRO B O 1
ATOM 1938 N N . GLU B 1 123 ? 24.397 -1.446 125.598 1.00 17.05 306 GLU B N 1
ATOM 1939 C CA . GLU B 1 123 ? 24.725 -1.344 124.154 1.00 18.96 306 GLU B CA 1
ATOM 1940 C C . GLU B 1 123 ? 25.244 -2.666 123.595 1.00 21.65 306 GLU B C 1
ATOM 1941 O O . GLU B 1 123 ? 24.957 -3.030 122.420 1.00 22.94 306 GLU B O 1
ATOM 1947 N N . ASN B 1 124 ? 25.959 -3.409 124.447 1.00 22.75 307 ASN B N 1
ATOM 1948 C CA . ASN B 1 124 ? 26.375 -4.759 124.097 1.00 24.16 307 ASN B CA 1
ATOM 1949 C C . ASN B 1 124 ? 25.226 -5.748 123.869 1.00 24.29 307 ASN B C 1
ATOM 1950 O O . ASN B 1 124 ? 25.517 -6.922 123.746 1.00 21.09 307 ASN B O 1
ATOM 1955 N N . ASP B 1 125 ? 23.968 -5.282 123.812 1.00 25.64 308 ASP B N 1
ATOM 1956 C CA . ASP B 1 125 ? 22.832 -6.123 123.623 1.00 28.33 308 ASP B CA 1
ATOM 1957 C C . ASP B 1 125 ? 21.920 -5.537 122.496 1.00 32.36 308 ASP B C 1
ATOM 1958 O O . ASP B 1 125 ? 20.888 -4.885 122.759 1.00 33.82 308 ASP B O 1
ATOM 1960 N N . LEU B 1 126 ? 22.303 -5.800 121.247 1.00 33.68 309 LEU B N 1
ATOM 1961 C CA . LEU B 1 126 ? 21.543 -5.321 120.049 1.00 36.61 309 LEU B CA 1
ATOM 1962 C C . LEU B 1 126 ? 20.211 -6.084 119.679 1.00 37.75 309 LEU B C 1
ATOM 1963 O O . LEU B 1 126 ? 19.400 -6.524 120.535 1.00 31.98 309 LEU B O 1
ATOM 1968 N N . ALA C 1 1 ? -9.607 -2.877 92.092 1.00 28.13 184 ALA C N 1
ATOM 1969 C CA . ALA C 1 1 ? -9.702 -4.361 92.190 1.00 26.65 184 ALA C CA 1
ATOM 1970 C C . ALA C 1 1 ? -8.303 -4.998 92.328 1.00 26.06 184 ALA C C 1
ATOM 1971 O O . ALA C 1 1 ? -7.483 -4.976 91.401 1.00 23.35 184 ALA C O 1
ATOM 1973 N N . LYS C 1 2 ? -8.080 -5.602 93.480 1.00 25.56 185 LYS C N 1
ATOM 1974 C CA . LYS C 1 2 ? -6.807 -6.196 93.817 1.00 23.08 185 LYS C CA 1
ATOM 1975 C C . LYS C 1 2 ? -6.444 -7.246 92.825 1.00 21.29 185 LYS C C 1
ATOM 1976 O O . LYS C 1 2 ? -7.211 -8.138 92.593 1.00 19.52 185 LYS C O 1
ATOM 1982 N N . VAL C 1 3 ? -5.267 -7.088 92.223 1.00 21.98 186 VAL C N 1
ATOM 1983 C CA . VAL C 1 3 ? -4.754 -8.037 91.254 1.00 18.84 186 VAL C CA 1
ATOM 1984 C C . VAL C 1 3 ? -4.253 -9.307 91.939 1.00 17.87 186 VAL C C 1
ATOM 1985 O O . VAL C 1 3 ? -3.999 -9.352 93.134 1.00 14.38 186 VAL C O 1
ATOM 1989 N N . THR C 1 4 ? -4.084 -10.341 91.134 1.00 18.22 187 THR C N 1
ATOM 1990 C CA . THR C 1 4 ? -3.556 -11.593 91.595 1.00 17.02 187 THR C CA 1
ATOM 1991 C C . THR C 1 4 ? -2.001 -11.575 91.461 1.00 15.07 187 THR C C 1
ATOM 1992 O O . THR C 1 4 ? -1.458 -11.344 90.390 1.00 16.17 187 THR C O 1
ATOM 1996 N N . MET C 1 5 ? -1.305 -11.885 92.545 1.00 11.85 188 MET C N 1
ATOM 1997 C CA . MET C 1 5 ? 0.141 -11.898 92.574 1.00 10.35 188 MET C CA 1
ATOM 1998 C C . MET C 1 5 ? 0.653 -13.122 91.827 1.00 9.64 188 MET C C 1
ATOM 1999 O O . MET C 1 5 ? -0.012 -14.161 91.729 1.00 10.08 188 MET C O 1
ATOM 2004 N N . LEU C 1 6 ? 1.796 -12.911 91.202 1.00 8.50 189 LEU C N 1
ATOM 2005 C CA . LEU C 1 6 ? 2.419 -13.823 90.307 1.00 7.78 189 LEU C CA 1
ATOM 2006 C C . LEU C 1 6 ? 2.899 -15.078 90.989 1.00 7.29 189 LEU C C 1
ATOM 2007 O O . LEU C 1 6 ? 3.612 -15.008 92.006 1.00 7.89 189 LEU C O 1
ATOM 2012 N N . TYR C 1 7 ? 2.516 -16.201 90.417 1.00 7.06 190 TYR C N 1
ATOM 2013 C CA . TYR C 1 7 ? 3.027 -17.514 90.864 1.00 7.48 190 TYR C CA 1
ATOM 2014 C C . TYR C 1 7 ? 3.163 -18.438 89.688 1.00 7.40 190 TYR C C 1
ATOM 2015 O O . TYR C 1 7 ? 2.379 -18.394 88.754 1.00 8.25 190 TYR C O 1
ATOM 2024 N N . VAL C 1 8 ? 4.188 -19.233 89.704 1.00 7.14 191 VAL C N 1
ATOM 2025 C CA . VAL C 1 8 ? 4.406 -20.186 88.679 1.00 7.31 191 VAL C CA 1
ATOM 2026 C C . VAL C 1 8 ? 4.523 -21.541 89.343 1.00 7.43 191 VAL C C 1
ATOM 2027 O O . VAL C 1 8 ? 5.105 -21.657 90.438 1.00 7.00 191 VAL C O 1
ATOM 2031 N N . PRO C 1 9 ? 4.020 -22.572 88.654 1.00 7.73 192 PRO C N 1
ATOM 2032 C CA . PRO C 1 9 ? 4.284 -23.927 89.093 1.00 8.35 192 PRO C CA 1
ATOM 2033 C C . PRO C 1 9 ? 5.632 -24.489 88.583 1.00 9.54 192 PRO C C 1
ATOM 2034 O O . PRO C 1 9 ? 6.032 -24.243 87.420 1.00 9.29 192 PRO C O 1
ATOM 2038 N N . CYS C 1 10 ? 6.322 -25.219 89.484 1.00 11.19 193 CYS C N 1
ATOM 2039 C CA . CYS C 1 10 ? 7.481 -26.009 89.132 1.00 12.80 193 CYS C CA 1
ATOM 2040 C C . CYS C 1 10 ? 7.577 -27.317 89.898 1.00 13.95 193 CYS C C 1
ATOM 2041 O O . CYS C 1 10 ? 6.731 -27.610 90.681 1.00 15.08 193 CYS C O 1
ATOM 2044 N N . THR C 1 11 ? 8.591 -28.126 89.600 1.00 15.40 194 THR C N 1
ATOM 2045 C CA . THR C 1 11 ? 8.948 -29.307 90.350 1.00 14.29 194 THR C CA 1
ATOM 2046 C C . THR C 1 11 ? 10.421 -29.285 90.770 1.00 13.90 194 THR C C 1
ATOM 2047 O O . THR C 1 11 ? 11.308 -29.081 89.982 1.00 13.31 194 THR C O 1
ATOM 2051 N N . ILE C 1 12 ? 10.662 -29.555 92.038 1.00 14.12 195 ILE C N 1
ATOM 2052 C CA . ILE C 1 12 ? 11.997 -29.619 92.630 1.00 13.83 195 ILE C CA 1
ATOM 2053 C C . ILE C 1 12 ? 12.053 -31.028 93.182 1.00 15.16 195 ILE C C 1
ATOM 2054 O O . ILE C 1 12 ? 11.336 -31.347 94.145 1.00 15.88 195 ILE C O 1
ATOM 2059 N N . ASN C 1 13 ? 12.911 -31.868 92.576 1.00 16.16 196 ASN C N 1
ATOM 2060 C CA . ASN C 1 13 ? 12.932 -33.307 92.810 1.00 15.78 196 ASN C CA 1
ATOM 2061 C C . ASN C 1 13 ? 11.516 -33.942 92.711 1.00 16.10 196 ASN C C 1
ATOM 2062 O O . ASN C 1 13 ? 11.053 -34.726 93.573 1.00 18.08 196 ASN C O 1
ATOM 2067 N N . GLN C 1 14 ? 10.848 -33.580 91.631 1.00 13.86 197 GLN C N 1
ATOM 2068 C CA . GLN C 1 14 ? 9.610 -34.128 91.203 1.00 13.18 197 GLN C CA 1
ATOM 2069 C C . GLN C 1 14 ? 8.386 -33.675 91.975 1.00 13.00 197 GLN C C 1
ATOM 2070 O O . GLN C 1 14 ? 7.280 -33.920 91.475 1.00 12.50 197 GLN C O 1
ATOM 2076 N N . VAL C 1 15 ? 8.566 -32.966 93.096 1.00 12.33 198 VAL C N 1
ATOM 2077 C CA . VAL C 1 15 ? 7.455 -32.523 93.934 1.00 12.36 198 VAL C CA 1
ATOM 2078 C C . VAL C 1 15 ? 6.990 -31.135 93.473 1.00 12.11 198 VAL C C 1
ATOM 2079 O O . VAL C 1 15 ? 7.738 -30.344 93.013 1.00 10.35 198 VAL C O 1
ATOM 2083 N N . LEU C 1 16 ? 5.683 -30.920 93.529 1.00 12.46 199 LEU C N 1
ATOM 2084 C CA . LEU C 1 16 ? 5.046 -29.773 92.901 1.00 11.99 199 LEU C CA 1
ATOM 2085 C C . LEU C 1 16 ? 4.996 -28.622 93.897 1.00 11.71 199 LEU C C 1
ATOM 2086 O O . LEU C 1 16 ? 4.435 -28.706 94.993 1.00 12.69 199 LEU C O 1
ATOM 2091 N N . VAL C 1 17 ? 5.629 -27.529 93.530 1.00 11.65 200 VAL C N 1
ATOM 2092 C CA . VAL C 1 17 ? 5.711 -26.335 94.421 1.00 11.50 200 VAL C CA 1
ATOM 2093 C C . VAL C 1 17 ? 5.225 -25.152 93.585 1.00 12.00 200 VAL C C 1
ATOM 2094 O O . VAL C 1 17 ? 5.535 -25.101 92.377 1.00 12.26 200 VAL C O 1
ATOM 2098 N N . LYS C 1 18 ? 4.457 -24.237 94.197 1.00 11.41 201 LYS C N 1
ATOM 2099 C CA . LYS C 1 18 ? 4.336 -22.906 93.625 1.00 11.01 201 LYS C CA 1
ATOM 2100 C C . LYS C 1 18 ? 5.412 -21.956 94.102 1.00 10.24 201 LYS C C 1
ATOM 2101 O O . LYS C 1 18 ? 5.711 -21.922 95.265 1.00 9.97 201 LYS C O 1
ATOM 2107 N N . ALA C 1 19 ? 5.988 -21.208 93.161 1.00 9.65 202 ALA C N 1
ATOM 2108 C CA . ALA C 1 19 ? 7.008 -20.216 93.408 1.00 8.87 202 ALA C CA 1
ATOM 2109 C C . ALA C 1 19 ? 6.427 -18.812 93.196 1.00 8.11 202 ALA C C 1
ATOM 2110 O O . ALA C 1 19 ? 5.868 -18.509 92.143 1.00 7.78 202 ALA C O 1
ATOM 2112 N N . PHE C 1 20 ? 6.649 -17.953 94.179 1.00 7.60 203 PHE C N 1
ATOM 2113 C CA . PHE C 1 20 ? 6.356 -16.549 94.087 1.00 7.36 203 PHE C CA 1
ATOM 2114 C C . PHE C 1 20 ? 7.350 -15.788 93.262 1.00 7.53 203 PHE C C 1
ATOM 2115 O O . PHE C 1 20 ? 8.565 -15.969 93.454 1.00 8.05 203 PHE C O 1
ATOM 2123 N N . VAL C 1 21 ? 6.854 -14.975 92.316 1.00 7.45 204 VAL C N 1
ATOM 2124 C CA . VAL C 1 21 ? 7.722 -14.176 91.444 1.00 7.13 204 VAL C CA 1
ATOM 2125 C C . VAL C 1 21 ? 7.811 -12.773 91.972 1.00 7.66 204 VAL C C 1
ATOM 2126 O O . VAL C 1 21 ? 6.809 -12.040 91.905 1.00 8.09 204 VAL C O 1
ATOM 2130 N N . ASP C 1 22 ? 8.987 -12.401 92.483 1.00 7.39 205 ASP C N 1
ATOM 2131 C CA . ASP C 1 22 ? 9.173 -11.147 93.136 1.00 7.71 205 ASP C CA 1
ATOM 2132 C C . ASP C 1 22 ? 10.425 -10.431 92.680 1.00 8.84 205 ASP C C 1
ATOM 2133 O O . ASP C 1 22 ? 11.539 -10.754 93.156 1.00 10.62 205 ASP C O 1
ATOM 2138 N N . SER C 1 23 ? 10.271 -9.440 91.824 1.00 9.21 206 SER C N 1
ATOM 2139 C CA . SER C 1 23 ? 11.414 -8.632 91.355 1.00 9.95 206 SER C CA 1
ATOM 2140 C C . SER C 1 23 ? 11.959 -7.731 92.460 1.00 10.81 206 SER C C 1
ATOM 2141 O O . SER C 1 23 ? 13.125 -7.368 92.488 1.00 11.10 206 SER C O 1
ATOM 2144 N N . GLY C 1 24 ? 11.126 -7.383 93.416 1.00 11.86 207 GLY C N 1
ATOM 2145 C CA . GLY C 1 24 ? 11.609 -6.548 94.524 1.00 12.31 207 GLY C CA 1
ATOM 2146 C C . GLY C 1 24 ? 12.368 -7.267 95.625 1.00 13.11 207 GLY C C 1
ATOM 2147 O O . GLY C 1 24 ? 12.892 -6.593 96.557 1.00 12.96 207 GLY C O 1
ATOM 2148 N N . ALA C 1 25 ? 12.463 -8.600 95.507 1.00 12.73 208 ALA C N 1
ATOM 2149 C CA . ALA C 1 25 ? 13.341 -9.422 96.336 1.00 12.14 208 ALA C CA 1
ATOM 2150 C C . ALA C 1 25 ? 14.772 -9.444 95.740 1.00 12.15 208 ALA C C 1
ATOM 2151 O O . ALA C 1 25 ? 15.010 -9.891 94.644 1.00 11.88 208 ALA C O 1
ATOM 2153 N N . GLN C 1 26 ? 15.717 -8.933 96.508 1.00 13.07 209 GLN C N 1
ATOM 2154 C CA . GLN C 1 26 ? 17.123 -9.018 96.201 1.00 13.89 209 GLN C CA 1
ATOM 2155 C C . GLN C 1 26 ? 17.553 -10.500 96.086 1.00 14.88 209 GLN C C 1
ATOM 2156 O O . GLN C 1 26 ? 18.264 -10.845 95.158 1.00 13.42 209 GLN C O 1
ATOM 2162 N N . ASN C 1 27 ? 17.111 -11.349 97.015 1.00 15.55 210 ASN C N 1
ATOM 2163 C CA . ASN C 1 27 ? 17.529 -12.768 97.040 1.00 16.37 210 ASN C CA 1
ATOM 2164 C C . ASN C 1 27 ? 16.373 -13.775 96.790 1.00 16.60 210 ASN C C 1
ATOM 2165 O O . ASN C 1 27 ? 15.201 -13.471 97.004 1.00 15.00 210 ASN C O 1
ATOM 2170 N N . SER C 1 28 ? 16.732 -14.945 96.275 1.00 15.82 211 SER C N 1
ATOM 2171 C CA . SER C 1 28 ? 15.817 -16.069 96.259 1.00 15.19 211 SER C CA 1
ATOM 2172 C C . SER C 1 28 ? 15.902 -16.852 97.550 1.00 15.80 211 SER C C 1
ATOM 2173 O O . SER C 1 28 ? 16.987 -17.073 98.049 1.00 15.83 211 SER C O 1
ATOM 2176 N N . ILE C 1 29 ? 14.740 -17.254 98.077 1.00 16.73 212 ILE C N 1
ATOM 2177 C CA . ILE C 1 29 ? 14.602 -17.847 99.378 1.00 17.23 212 ILE C CA 1
ATOM 2178 C C . ILE C 1 29 ? 13.551 -18.967 99.384 1.00 17.98 212 ILE C C 1
ATOM 2179 O O . ILE C 1 29 ? 12.542 -18.871 98.705 1.00 16.80 212 ILE C O 1
ATOM 2184 N N . MET C 1 30 ? 13.817 -20.039 100.128 1.00 17.70 213 MET C N 1
ATOM 2185 C CA . MET C 1 30 ? 12.870 -21.148 100.321 1.00 18.47 213 MET C CA 1
ATOM 2186 C C . MET C 1 30 ? 12.769 -21.426 101.794 1.00 17.95 213 MET C C 1
ATOM 2187 O O . MET C 1 30 ? 13.749 -21.301 102.527 1.00 17.82 213 MET C O 1
ATOM 2192 N N . ASN C 1 31 ? 11.604 -21.841 102.248 1.00 17.75 214 ASN C N 1
ATOM 2193 C CA . ASN C 1 31 ? 11.474 -22.089 103.666 1.00 17.84 214 ASN C CA 1
ATOM 2194 C C . ASN C 1 31 ? 11.881 -23.506 103.967 1.00 18.06 214 ASN C C 1
ATOM 2195 O O . ASN C 1 31 ? 12.021 -24.293 103.042 1.00 16.92 214 ASN C O 1
ATOM 2200 N N . LYS C 1 32 ? 12.074 -23.823 105.254 1.00 17.37 215 LYS C N 1
ATOM 2201 C CA . LYS C 1 32 ? 12.492 -25.158 105.655 1.00 18.30 215 LYS C CA 1
ATOM 2202 C C . LYS C 1 32 ? 11.462 -26.211 105.312 1.00 19.07 215 LYS C C 1
ATOM 2203 O O . LYS C 1 32 ? 11.865 -27.300 104.868 1.00 20.33 215 LYS C O 1
ATOM 2209 N N . ARG C 1 33 ? 10.170 -25.903 105.491 1.00 18.83 216 ARG C N 1
ATOM 2210 C CA . ARG C 1 33 ? 9.102 -26.867 105.210 1.00 18.92 216 ARG C CA 1
ATOM 2211 C C . ARG C 1 33 ? 9.231 -27.391 103.785 1.00 18.37 216 ARG C C 1
ATOM 2212 O O . ARG C 1 33 ? 9.102 -28.592 103.532 1.00 19.27 216 ARG C O 1
ATOM 2220 N N . THR C 1 34 ? 9.462 -26.498 102.823 1.00 17.01 217 THR C N 1
ATOM 2221 C CA . THR C 1 34 ? 9.628 -26.958 101.439 1.00 16.24 217 THR C CA 1
ATOM 2222 C C . THR C 1 34 ? 11.000 -27.640 101.162 1.00 16.23 217 THR C C 1
ATOM 2223 O O . THR C 1 34 ? 11.115 -28.577 100.377 1.00 15.56 217 THR C O 1
ATOM 2227 N N . ALA C 1 35 ? 12.047 -27.158 101.813 1.00 15.88 218 ALA C N 1
ATOM 2228 C CA . ALA C 1 35 ? 13.368 -27.740 101.676 1.00 15.68 218 ALA C CA 1
ATOM 2229 C C . ALA C 1 35 ? 13.428 -29.163 102.257 1.00 17.00 218 ALA C C 1
ATOM 2230 O O . ALA C 1 35 ? 14.229 -29.949 101.821 1.00 16.29 218 ALA C O 1
ATOM 2232 N N . GLU C 1 36 ? 12.559 -29.510 103.201 1.00 17.46 219 GLU C N 1
ATOM 2233 C CA . GLU C 1 36 ? 12.489 -30.887 103.758 1.00 17.05 219 GLU C CA 1
ATOM 2234 C C . GLU C 1 36 ? 11.673 -31.836 102.881 1.00 18.21 219 GLU C C 1
ATOM 2235 O O . GLU C 1 36 ? 12.051 -32.977 102.658 1.00 17.98 219 GLU C O 1
ATOM 2241 N N . ARG C 1 37 ? 10.566 -31.348 102.349 1.00 19.96 220 ARG C N 1
ATOM 2242 C CA . ARG C 1 37 ? 9.635 -32.187 101.573 1.00 20.13 220 ARG C CA 1
ATOM 2243 C C . ARG C 1 37 ? 10.150 -32.521 100.197 1.00 19.33 220 ARG C C 1
ATOM 2244 O O . ARG C 1 37 ? 9.822 -33.541 99.670 1.00 17.62 220 ARG C O 1
ATOM 2252 N N . CYS C 1 38 ? 10.975 -31.655 99.636 1.00 18.69 221 CYS C N 1
ATOM 2253 C CA . CYS C 1 38 ? 11.511 -31.849 98.289 1.00 17.84 221 CYS C CA 1
ATOM 2254 C C . CYS C 1 38 ? 12.891 -32.501 98.262 1.00 15.75 221 CYS C C 1
ATOM 2255 O O . CYS C 1 38 ? 13.456 -32.672 97.191 1.00 15.37 221 CYS C O 1
ATOM 2258 N N . GLY C 1 39 ? 13.442 -32.790 99.429 1.00 14.13 222 GLY C N 1
ATOM 2259 C CA . GLY C 1 39 ? 14.594 -33.618 99.559 1.00 14.13 222 GLY C CA 1
ATOM 2260 C C . GLY C 1 39 ? 15.959 -32.975 99.469 1.00 13.51 222 GLY C C 1
ATOM 2261 O O . GLY C 1 39 ? 16.890 -33.672 99.145 1.00 12.65 222 GLY C O 1
ATOM 2262 N N . LEU C 1 40 ? 16.098 -31.713 99.847 1.00 13.46 223 LEU C N 1
ATOM 2263 C CA . LEU C 1 40 ? 17.322 -30.902 99.644 1.00 13.40 223 LEU C CA 1
ATOM 2264 C C . LEU C 1 40 ? 18.154 -30.644 100.843 1.00 14.08 223 LEU C C 1
ATOM 2265 O O . LEU C 1 40 ? 19.126 -29.907 100.734 1.00 14.62 223 LEU C O 1
ATOM 2270 N N . MET C 1 41 ? 17.788 -31.209 101.997 1.00 16.62 224 MET C N 1
ATOM 2271 C CA . MET C 1 41 ? 18.461 -30.980 103.261 1.00 16.55 224 MET C CA 1
ATOM 2272 C C . MET C 1 41 ? 19.915 -31.321 103.192 1.00 18.72 224 MET C C 1
ATOM 2273 O O . MET C 1 41 ? 20.714 -30.772 103.973 1.00 17.21 224 MET C O 1
ATOM 2278 N N . ARG C 1 42 ? 20.295 -32.196 102.266 1.00 21.82 225 ARG C N 1
ATOM 2279 C CA . ARG C 1 42 ? 21.715 -32.501 102.048 1.00 22.71 225 ARG C CA 1
ATOM 2280 C C . ARG C 1 42 ? 22.482 -31.257 101.673 1.00 20.92 225 ARG C C 1
ATOM 2281 O O . ARG C 1 42 ? 23.637 -31.053 102.103 1.00 22.97 225 ARG C O 1
ATOM 2289 N N . LEU C 1 43 ? 21.856 -30.439 100.853 1.00 19.21 226 LEU C N 1
ATOM 2290 C CA . LEU C 1 43 ? 22.561 -29.328 100.203 1.00 19.52 226 LEU C CA 1
ATOM 2291 C C . LEU C 1 43 ? 22.651 -28.027 100.987 1.00 19.69 226 LEU C C 1
ATOM 2292 O O . LEU C 1 43 ? 23.433 -27.173 100.606 1.00 21.66 226 LEU C O 1
ATOM 2297 N N . VAL C 1 44 ? 21.866 -27.871 102.053 1.00 19.81 227 VAL C N 1
ATOM 2298 C CA . VAL C 1 44 ? 21.821 -26.622 102.804 1.00 20.27 227 VAL C CA 1
ATOM 2299 C C . VAL C 1 44 ? 23.166 -26.441 103.474 1.00 19.31 227 VAL C C 1
ATOM 2300 O O . VAL C 1 44 ? 23.535 -27.256 104.302 1.00 21.52 227 VAL C O 1
ATOM 2304 N N . ASP C 1 45 ? 23.901 -25.407 103.062 1.00 17.81 228 ASP C N 1
ATOM 2305 C CA . ASP C 1 45 ? 25.168 -25.072 103.607 1.00 16.83 228 ASP C CA 1
ATOM 2306 C C . ASP C 1 45 ? 24.934 -24.202 104.857 1.00 16.50 228 ASP C C 1
ATOM 2307 O O . ASP C 1 45 ? 24.556 -23.016 104.780 1.00 15.83 228 ASP C O 1
ATOM 2312 N N . VAL C 1 46 ? 25.199 -24.799 106.023 1.00 16.66 229 VAL C N 1
ATOM 2313 C CA . VAL C 1 46 ? 24.871 -24.161 107.296 1.00 17.58 229 VAL C CA 1
ATOM 2314 C C . VAL C 1 46 ? 25.929 -23.184 107.746 1.00 19.05 229 VAL C C 1
ATOM 2315 O O . VAL C 1 46 ? 25.739 -22.569 108.778 1.00 17.80 229 VAL C O 1
ATOM 2319 N N . ARG C 1 47 ? 27.003 -22.984 106.969 1.00 21.44 230 ARG C N 1
ATOM 2320 C CA . ARG C 1 47 ? 28.077 -22.079 107.388 1.00 24.27 230 ARG C CA 1
ATOM 2321 C C . ARG C 1 47 ? 27.626 -20.634 107.458 1.00 26.22 230 ARG C C 1
ATOM 2322 O O . ARG C 1 47 ? 28.157 -19.868 108.229 1.00 27.49 230 ARG C O 1
ATOM 2330 N N . MET C 1 48 ? 26.646 -20.265 106.650 1.00 30.04 231 MET C N 1
ATOM 2331 C CA . MET C 1 48 ? 26.031 -18.946 106.725 1.00 31.80 231 MET C CA 1
ATOM 2332 C C . MET C 1 48 ? 24.713 -18.944 107.524 1.00 33.33 231 MET C C 1
ATOM 2333 O O . MET C 1 48 ? 23.913 -18.050 107.358 1.00 38.10 231 MET C O 1
ATOM 2338 N N . ARG C 1 49 ? 24.500 -19.924 108.402 1.00 31.47 232 ARG C N 1
ATOM 2339 C CA . ARG C 1 49 ? 23.394 -19.880 109.340 1.00 30.98 232 ARG C CA 1
ATOM 2340 C C . ARG C 1 49 ? 23.603 -18.783 110.355 1.00 29.64 232 ARG C C 1
ATOM 2341 O O . ARG C 1 49 ? 24.683 -18.656 110.909 1.00 29.20 232 ARG C O 1
ATOM 2349 N N . GLY C 1 50 ? 22.537 -18.043 110.653 1.00 33.20 233 GLY C N 1
ATOM 2350 C CA . GLY C 1 50 ? 22.617 -16.926 111.599 1.00 33.41 233 GLY C CA 1
ATOM 2351 C C . GLY C 1 50 ? 22.729 -15.541 110.980 1.00 35.03 233 GLY C C 1
ATOM 2352 O O . GLY C 1 50 ? 22.585 -14.539 111.665 1.00 38.19 233 GLY C O 1
ATOM 2353 N N . VAL C 1 51 ? 22.930 -15.458 109.672 1.00 35.39 234 VAL C N 1
ATOM 2354 C CA . VAL C 1 51 ? 23.170 -14.181 109.007 1.00 31.41 234 VAL C CA 1
ATOM 2355 C C . VAL C 1 51 ? 21.800 -13.515 108.778 1.00 29.12 234 VAL C C 1
ATOM 2356 O O . VAL C 1 51 ? 20.843 -14.162 108.328 1.00 25.73 234 VAL C O 1
ATOM 2360 N N . ALA C 1 52 ? 21.727 -12.229 109.089 1.00 27.62 235 ALA C N 1
ATOM 2361 C CA . ALA C 1 52 ? 20.454 -11.562 109.316 1.00 28.64 235 ALA C CA 1
ATOM 2362 C C . ALA C 1 52 ? 20.007 -10.740 108.124 1.00 30.74 235 ALA C C 1
ATOM 2363 O O . ALA C 1 52 ? 19.543 -9.579 108.314 1.00 32.17 235 ALA C O 1
ATOM 2365 N N . VAL C 1 53 ? 20.127 -11.329 106.923 1.00 30.72 236 VAL C N 1
ATOM 2366 C CA . VAL C 1 53 ? 20.063 -10.568 105.677 1.00 34.06 236 VAL C CA 1
ATOM 2367 C C . VAL C 1 53 ? 18.643 -10.587 105.184 1.00 35.26 236 VAL C C 1
ATOM 2368 O O . VAL C 1 53 ? 18.110 -11.644 104.975 1.00 35.55 236 VAL C O 1
ATOM 2372 N N . GLY C 1 54 ? 18.052 -9.417 104.989 1.00 37.46 237 GLY C N 1
ATOM 2373 C CA . GLY C 1 54 ? 16.661 -9.309 104.515 1.00 39.44 237 GLY C CA 1
ATOM 2374 C C . GLY C 1 54 ? 15.935 -8.183 105.218 1.00 41.04 237 GLY C C 1
ATOM 2375 O O . GLY C 1 54 ? 16.519 -7.532 106.114 1.00 42.50 237 GLY C O 1
ATOM 2376 N N . VAL C 1 55 ? 14.696 -7.945 104.810 1.00 41.50 238 VAL C N 1
ATOM 2377 C CA . VAL C 1 55 ? 13.913 -6.870 105.385 1.00 41.19 238 VAL C CA 1
ATOM 2378 C C . VAL C 1 55 ? 13.609 -7.176 106.829 1.00 40.51 238 VAL C C 1
ATOM 2379 O O . VAL C 1 55 ? 14.138 -6.500 107.697 1.00 41.50 238 VAL C O 1
ATOM 2383 N N . GLY C 1 56 ? 12.849 -8.248 107.079 1.00 38.37 239 GLY C N 1
ATOM 2384 C CA . GLY C 1 56 ? 12.342 -8.606 108.389 1.00 34.18 239 GLY C CA 1
ATOM 2385 C C . GLY C 1 56 ? 13.360 -9.307 109.263 1.00 34.79 239 GLY C C 1
ATOM 2386 O O . GLY C 1 56 ? 14.570 -9.114 109.135 1.00 35.59 239 GLY C O 1
ATOM 2387 N N . ARG C 1 57 ? 12.899 -10.115 110.211 1.00 35.53 240 ARG C N 1
ATOM 2388 C CA . ARG C 1 57 ? 13.880 -10.848 111.048 1.00 35.15 240 ARG C CA 1
ATOM 2389 C C . ARG C 1 57 ? 14.357 -12.122 110.325 1.00 34.75 240 ARG C C 1
ATOM 2390 O O . ARG C 1 57 ? 14.069 -13.225 110.824 1.00 38.41 240 ARG C O 1
ATOM 2392 N N . GLN C 1 58 ? 15.100 -11.958 109.211 1.00 30.81 241 GLN C N 1
ATOM 2393 C CA . GLN C 1 58 ? 15.429 -13.031 108.292 1.00 27.69 241 GLN C CA 1
ATOM 2394 C C . GLN C 1 5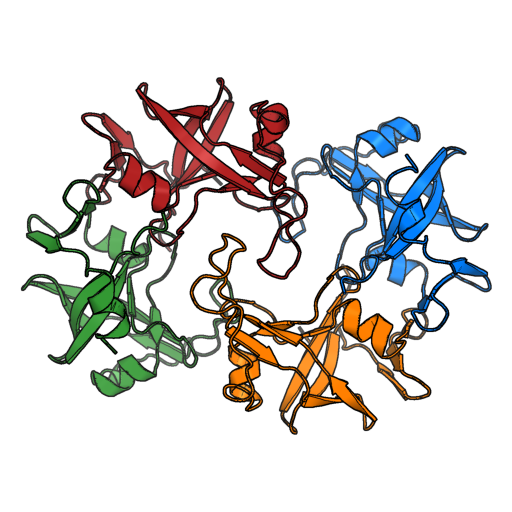8 ? 16.780 -13.703 108.590 1.00 25.58 241 GLN C C 1
ATOM 2395 O O . GLN C 1 58 ? 17.702 -13.685 107.757 1.00 26.22 241 GLN C O 1
ATOM 2401 N N . GLU C 1 59 ? 16.895 -14.341 109.746 1.00 23.42 242 GLU C N 1
ATOM 2402 C CA . GLU C 1 59 ? 18.057 -15.210 109.999 1.00 22.00 242 GLU C CA 1
ATOM 2403 C C . GLU C 1 59 ? 17.902 -16.529 109.210 1.00 22.10 242 GLU C C 1
ATOM 2404 O O . GLU C 1 59 ? 17.070 -17.409 109.523 1.00 23.56 242 GLU C O 1
ATOM 2410 N N . ILE C 1 60 ? 18.743 -16.653 108.197 1.00 20.32 243 ILE C N 1
ATOM 2411 C CA . ILE C 1 60 ? 18.742 -17.812 107.342 1.00 18.77 243 ILE C CA 1
ATOM 2412 C C . ILE C 1 60 ? 19.308 -19.021 108.070 1.00 18.72 243 ILE C C 1
ATOM 2413 O O . ILE C 1 60 ? 20.189 -18.888 108.945 1.00 18.13 243 ILE C O 1
ATOM 2418 N N . CYS C 1 61 ? 18.763 -20.183 107.704 1.00 16.75 244 CYS C N 1
ATOM 2419 C CA . CYS C 1 61 ? 19.277 -21.479 108.073 1.00 16.24 244 CYS C CA 1
ATOM 2420 C C . CYS C 1 61 ? 20.533 -21.861 107.302 1.00 15.37 244 CYS C C 1
ATOM 2421 O O . CYS C 1 61 ? 21.318 -22.690 107.752 1.00 15.80 244 CYS C O 1
ATOM 2424 N N . GLY C 1 62 ? 20.718 -21.303 106.119 1.00 15.27 245 GLY C N 1
ATOM 2425 C CA . GLY C 1 62 ? 21.818 -21.686 105.244 1.00 14.62 245 GLY C CA 1
ATOM 2426 C C . GLY C 1 62 ? 21.437 -21.390 103.801 1.00 14.75 245 GLY C C 1
ATOM 2427 O O . GLY C 1 62 ? 20.545 -20.571 103.527 1.00 14.01 245 GLY C O 1
ATOM 2428 N N . ARG C 1 63 ? 22.110 -22.078 102.884 1.00 13.35 246 ARG C N 1
ATOM 2429 C CA . ARG C 1 63 ? 21.987 -21.815 101.492 1.00 13.44 246 ARG C CA 1
ATOM 2430 C C . ARG C 1 63 ? 22.236 -23.111 100.711 1.00 12.96 246 ARG C C 1
ATOM 2431 O O . ARG C 1 63 ? 23.097 -23.893 101.087 1.00 13.16 246 ARG C O 1
ATOM 2439 N N . ILE C 1 64 ? 21.475 -23.312 99.652 1.00 12.45 247 ILE C N 1
ATOM 2440 C CA . ILE C 1 64 ? 21.694 -24.393 98.699 1.00 12.44 247 ILE C CA 1
ATOM 2441 C C . ILE C 1 64 ? 22.332 -23.698 97.495 1.00 11.81 247 ILE C C 1
ATOM 2442 O O . ILE C 1 64 ? 21.769 -22.844 96.829 1.00 12.63 247 ILE C O 1
ATOM 2447 N N . HIS C 1 65 ? 23.551 -24.064 97.176 1.00 11.08 248 HIS C N 1
ATOM 2448 C CA . HIS C 1 65 ? 24.281 -23.360 96.118 1.00 10.28 248 HIS C CA 1
ATOM 2449 C C . HIS C 1 65 ? 23.821 -23.731 94.732 1.00 9.44 248 HIS C C 1
ATOM 2450 O O . HIS C 1 65 ? 24.104 -23.062 93.775 1.00 8.90 248 HIS C O 1
ATOM 2457 N N . MET C 1 66 ? 23.075 -24.799 94.613 1.00 9.71 249 MET C N 1
ATOM 2458 C CA . MET C 1 66 ? 22.631 -25.259 93.304 1.00 10.08 249 MET C CA 1
ATOM 2459 C C . MET C 1 66 ? 21.716 -26.448 93.446 1.00 10.14 249 MET C C 1
ATOM 2460 O O . MET C 1 66 ? 22.080 -27.487 94.038 1.00 9.40 249 MET C O 1
ATOM 2465 N N . THR C 1 67 ? 20.489 -26.263 92.926 1.00 9.92 250 THR C N 1
ATOM 2466 C CA . THR C 1 67 ? 19.552 -27.325 92.742 1.00 9.73 250 THR C CA 1
ATOM 2467 C C . THR C 1 67 ? 18.854 -27.113 91.415 1.00 8.88 250 THR C C 1
ATOM 2468 O O . THR C 1 67 ? 18.522 -25.968 91.087 1.00 8.25 250 THR C O 1
ATOM 2472 N N . PRO C 1 68 ? 18.680 -28.169 90.639 1.00 8.84 251 PRO C N 1
ATOM 2473 C CA . PRO C 1 68 ? 17.842 -28.042 89.426 1.00 9.66 251 PRO C CA 1
ATOM 2474 C C . PRO C 1 68 ? 16.371 -27.804 89.780 1.00 10.29 251 PRO C C 1
ATOM 2475 O O . PRO C 1 68 ? 15.871 -28.331 90.774 1.00 10.87 251 PRO C O 1
ATOM 2479 N N . VAL C 1 69 ? 15.726 -26.923 89.025 1.00 11.06 252 VAL C N 1
ATOM 2480 C CA . VAL C 1 69 ? 14.319 -26.694 89.159 1.00 11.98 252 VAL C CA 1
ATOM 2481 C C . VAL C 1 69 ? 13.679 -26.780 87.787 1.00 13.80 252 VAL C C 1
ATOM 2482 O O . VAL C 1 69 ? 14.067 -25.997 86.881 1.00 13.79 252 VAL C O 1
ATOM 2486 N N . ASN C 1 70 ? 12.686 -27.680 87.659 1.00 14.54 253 ASN C N 1
ATOM 2487 C CA . ASN C 1 70 ? 11.991 -27.887 86.413 1.00 15.42 253 ASN C CA 1
ATOM 2488 C C . ASN C 1 70 ? 10.952 -26.805 86.281 1.00 16.21 253 ASN C C 1
ATOM 2489 O O . ASN C 1 70 ? 9.845 -26.916 86.821 1.00 16.63 253 ASN C O 1
ATOM 2494 N N . LEU C 1 71 ? 11.291 -25.789 85.483 1.00 16.61 254 LEU C N 1
ATOM 2495 C CA . LEU C 1 71 ? 10.389 -24.705 85.162 1.00 16.66 254 LEU C CA 1
ATOM 2496 C C . LEU C 1 71 ? 10.100 -24.697 83.688 1.00 18.72 254 LEU C C 1
ATOM 2497 O O . LEU C 1 71 ? 10.992 -24.405 82.868 1.00 17.12 254 LEU C O 1
ATOM 2502 N N . ALA C 1 72 ? 8.867 -25.059 83.322 1.00 22.30 255 ALA C N 1
ATOM 2503 C CA . ALA C 1 72 ? 8.443 -24.991 81.900 1.00 22.78 255 ALA C CA 1
ATOM 2504 C C . ALA C 1 72 ? 9.069 -26.110 81.051 1.00 23.03 255 ALA C C 1
ATOM 2505 O O . ALA C 1 72 ? 9.466 -25.939 79.892 1.00 22.77 255 ALA C O 1
ATOM 2507 N N . GLY C 1 73 ? 9.119 -27.284 81.643 1.00 22.30 256 GLY C N 1
ATOM 2508 C CA . GLY C 1 73 ? 9.791 -28.426 81.042 1.00 20.42 256 GLY C CA 1
ATOM 2509 C C . GLY C 1 73 ? 11.318 -28.369 80.945 1.00 18.80 256 GLY C C 1
ATOM 2510 O O . GLY C 1 73 ? 11.927 -29.345 80.450 1.00 17.05 256 GLY C O 1
ATOM 2511 N N . MET C 1 74 ? 11.920 -27.286 81.460 1.00 17.25 257 MET C N 1
ATOM 2512 C CA . MET C 1 74 ? 13.346 -27.065 81.432 1.00 15.88 257 MET C CA 1
ATOM 2513 C C . MET C 1 74 ? 13.852 -27.158 82.825 1.00 13.40 257 MET C C 1
ATOM 2514 O O . MET C 1 74 ? 13.272 -26.636 83.787 1.00 10.87 257 MET C O 1
ATOM 2519 N N . TYR C 1 75 ? 15.008 -27.798 82.936 1.00 11.71 258 TYR C N 1
ATOM 2520 C CA . TYR C 1 75 ? 15.747 -27.786 84.181 1.00 11.57 258 TYR C CA 1
ATOM 2521 C C . TYR C 1 75 ? 16.603 -26.549 84.172 1.00 11.12 258 TYR C C 1
ATOM 2522 O O . TYR C 1 75 ? 17.292 -26.336 83.180 1.00 11.18 258 TYR C O 1
ATOM 2531 N N . ILE C 1 76 ? 16.553 -25.768 85.258 1.00 10.93 259 ILE C N 1
ATOM 2532 C CA . ILE C 1 76 ? 17.267 -24.515 85.377 1.00 11.40 259 ILE C CA 1
ATOM 2533 C C . ILE C 1 76 ? 18.044 -24.544 86.720 1.00 11.74 259 ILE C C 1
ATOM 2534 O O . ILE C 1 76 ? 17.489 -24.912 87.784 1.00 12.86 259 ILE C O 1
ATOM 2539 N N . PRO C 1 77 ? 19.309 -24.151 86.712 1.00 11.03 260 PRO C N 1
ATOM 2540 C CA . PRO C 1 77 ? 20.018 -24.090 87.941 1.00 11.51 260 PRO C CA 1
ATOM 2541 C C . PRO C 1 77 ? 19.515 -22.984 88.854 1.00 11.63 260 PRO C C 1
ATOM 2542 O O . PRO C 1 77 ? 19.443 -21.836 88.440 1.00 13.57 260 PRO C O 1
ATOM 2546 N N . PHE C 1 78 ? 19.181 -23.320 90.099 1.00 11.57 261 PHE C N 1
ATOM 2547 C CA . PHE C 1 78 ? 18.713 -22.350 91.073 1.00 10.16 261 PHE C CA 1
ATOM 2548 C C . PHE C 1 78 ? 19.549 -22.432 92.329 1.00 9.97 261 PHE C C 1
ATOM 2549 O O . PHE C 1 78 ? 19.723 -23.480 92.869 1.00 10.05 261 PHE C O 1
ATOM 2557 N N . ALA C 1 79 ? 20.014 -21.305 92.812 1.00 10.24 262 ALA C N 1
ATOM 2558 C CA . ALA C 1 79 ? 20.554 -21.153 94.164 1.00 10.54 262 ALA C CA 1
ATOM 2559 C C . ALA C 1 79 ? 19.643 -20.240 94.962 1.00 10.86 262 ALA C C 1
ATOM 2560 O O . ALA C 1 79 ? 19.183 -19.248 94.421 1.00 9.54 262 ALA C O 1
ATOM 2562 N N . PHE C 1 80 ? 19.355 -20.627 96.225 1.00 13.19 263 PHE C N 1
ATOM 2563 C CA . PHE C 1 80 ? 18.508 -19.819 97.108 1.00 15.14 263 PHE C CA 1
ATOM 2564 C C . PHE C 1 80 ? 18.747 -20.103 98.534 1.00 15.62 263 PHE C C 1
ATOM 2565 O O . PHE C 1 80 ? 19.237 -21.148 98.847 1.00 19.74 263 PHE C O 1
ATOM 2573 N N . TYR C 1 81 ? 18.502 -19.119 99.394 1.00 16.49 264 TYR C N 1
ATOM 2574 C CA . TYR C 1 81 ? 18.674 -19.252 100.828 1.00 16.38 264 TYR C CA 1
ATOM 2575 C C . TYR C 1 81 ? 17.544 -20.064 101.411 1.00 15.56 264 TYR C C 1
ATOM 2576 O O . TYR C 1 81 ? 16.482 -20.189 100.816 1.00 14.55 264 TYR C O 1
ATOM 2585 N N . VAL C 1 82 ? 17.817 -20.644 102.589 1.00 16.26 265 VAL C N 1
ATOM 2586 C CA . VAL C 1 82 ? 16.808 -21.327 103.409 1.00 15.88 265 VAL C CA 1
ATOM 2587 C C . VAL C 1 82 ? 16.556 -20.552 104.705 1.00 15.42 265 VAL C C 1
ATOM 2588 O O . VAL C 1 82 ? 17.494 -20.122 105.368 1.00 14.26 265 VAL C O 1
ATOM 2592 N N . ILE C 1 83 ? 15.289 -20.352 105.008 1.00 16.92 266 ILE C N 1
ATOM 2593 C CA . ILE C 1 83 ? 14.867 -19.694 106.249 1.00 19.25 266 ILE C CA 1
ATOM 2594 C C . ILE C 1 83 ? 13.839 -20.594 107.002 1.00 19.78 266 ILE C C 1
ATOM 2595 O O . ILE C 1 83 ? 12.980 -21.207 106.368 1.00 18.21 266 ILE C O 1
ATOM 2600 N N . GLU C 1 84 ? 13.921 -20.632 108.336 1.00 21.45 267 GLU C N 1
ATOM 2601 C CA . GLU C 1 84 ? 13.089 -21.536 109.166 1.00 22.20 267 GLU C CA 1
ATOM 2602 C C . GLU C 1 84 ? 11.635 -21.134 109.187 1.00 23.01 267 GLU C C 1
ATOM 2603 O O . GLU C 1 84 ? 10.774 -21.883 108.675 1.00 24.66 267 GLU C O 1
ATOM 2609 N N . ASP C 1 85 ? 11.359 -19.960 109.741 1.00 23.35 268 ASP C N 1
ATOM 2610 C CA . ASP C 1 85 ? 9.999 -19.474 109.799 1.00 25.13 268 ASP C CA 1
ATOM 2611 C C . ASP C 1 85 ? 9.708 -18.476 108.698 1.00 25.19 268 ASP C C 1
ATOM 2612 O O . ASP C 1 85 ? 9.571 -17.276 108.993 1.00 32.77 268 ASP C O 1
ATOM 2617 N N . GLN C 1 86 ? 9.593 -18.965 107.458 1.00 20.88 269 GLN C N 1
ATOM 2618 C CA . GLN C 1 86 ? 9.092 -18.183 106.369 1.00 20.08 269 GLN C CA 1
ATOM 2619 C C . GLN C 1 86 ? 7.839 -18.842 105.848 1.00 19.10 269 GLN C C 1
ATOM 2620 O O . GLN C 1 86 ? 7.882 -20.035 105.494 1.00 20.73 269 GLN C O 1
ATOM 2626 N N . ALA C 1 87 ? 6.741 -18.095 105.798 1.00 18.22 270 ALA C N 1
ATOM 2627 C CA . ALA C 1 87 ? 5.443 -18.662 105.372 1.00 18.29 270 ALA C CA 1
ATOM 2628 C C . ALA C 1 87 ? 5.466 -19.030 103.913 1.00 17.47 270 ALA C C 1
ATOM 2629 O O . ALA C 1 87 ? 4.979 -20.086 103.544 1.00 18.26 270 ALA C O 1
ATOM 2631 N N . MET C 1 88 ? 6.117 -18.211 103.087 1.00 18.61 271 MET C N 1
ATOM 2632 C CA . MET C 1 88 ? 6.283 -18.522 101.633 1.00 18.78 271 MET C CA 1
ATOM 2633 C C . MET C 1 88 ? 7.186 -19.670 101.350 1.00 19.76 271 MET C C 1
ATOM 2634 O O . MET C 1 88 ? 8.300 -19.640 101.870 1.00 21.32 271 MET C O 1
ATOM 2639 N N . ASP C 1 89 ? 6.712 -20.644 100.541 1.00 19.25 272 ASP C N 1
ATOM 2640 C CA . ASP C 1 89 ? 7.465 -21.836 100.228 1.00 18.55 272 ASP C CA 1
ATOM 2641 C C . ASP C 1 89 ? 8.703 -21.526 99.396 1.00 18.94 272 ASP C C 1
ATOM 2642 O O . ASP C 1 89 ? 9.797 -21.933 99.789 1.00 18.95 272 ASP C O 1
ATOM 2647 N N . LEU C 1 90 ? 8.547 -20.772 98.304 1.00 18.28 273 LEU C N 1
ATOM 2648 C CA . LEU C 1 90 ? 9.645 -20.562 97.359 1.00 17.09 273 LEU C CA 1
ATOM 2649 C C . LEU C 1 90 ? 9.576 -19.191 96.735 1.00 14.48 273 LEU C C 1
ATOM 2650 O O . LEU C 1 90 ? 8.607 -18.899 96.099 1.00 14.45 273 LEU C O 1
ATOM 2655 N N . ILE C 1 91 ? 10.627 -18.376 96.922 1.00 11.96 274 ILE C N 1
ATOM 2656 C CA . ILE C 1 91 ? 10.749 -17.041 96.387 1.00 10.55 274 ILE C CA 1
ATOM 2657 C C . ILE C 1 91 ? 11.811 -17.022 95.264 1.00 10.14 274 ILE C C 1
ATOM 2658 O O . ILE C 1 91 ? 12.976 -17.419 95.499 1.00 10.51 274 ILE C O 1
ATOM 2663 N N . ILE C 1 92 ? 11.370 -16.646 94.043 1.00 8.85 275 ILE C N 1
ATOM 2664 C CA . ILE C 1 92 ? 12.260 -16.371 92.952 1.00 8.44 275 ILE C CA 1
ATOM 2665 C C . ILE C 1 92 ? 12.603 -14.872 92.966 1.00 9.01 275 ILE C C 1
ATOM 2666 O O . ILE C 1 92 ? 11.923 -14.044 92.355 1.00 9.23 275 ILE C O 1
ATOM 2671 N N . GLY C 1 93 ? 13.672 -14.510 93.660 1.00 8.76 276 GLY C N 1
ATOM 2672 C CA . GLY C 1 93 ? 14.075 -13.124 93.719 1.00 9.05 276 GLY C CA 1
ATOM 2673 C C . GLY C 1 93 ? 14.762 -12.682 92.464 1.00 9.12 276 GLY C C 1
ATOM 2674 O O . GLY C 1 93 ? 14.801 -13.399 91.480 1.00 8.39 276 GLY C O 1
ATOM 2675 N N . LEU C 1 94 ? 15.239 -11.440 92.498 1.00 10.04 277 LEU C N 1
ATOM 2676 C CA . LEU C 1 94 ? 15.766 -10.808 91.288 1.00 10.68 277 LEU C CA 1
ATOM 2677 C C . LEU C 1 94 ? 17.112 -11.442 90.882 1.00 10.79 277 LEU C C 1
ATOM 2678 O O . LEU C 1 94 ? 17.425 -11.504 89.702 1.00 11.22 277 LEU C O 1
ATOM 2683 N N . ASP C 1 95 ? 17.872 -11.951 91.848 1.00 10.63 278 ASP C N 1
ATOM 2684 C CA . ASP C 1 95 ? 19.076 -12.677 91.550 1.00 11.44 278 ASP C CA 1
ATOM 2685 C C . ASP C 1 95 ? 18.884 -13.788 90.515 1.00 11.10 278 ASP C C 1
ATOM 2686 O O . ASP C 1 95 ? 19.626 -13.896 89.553 1.00 10.93 278 ASP C O 1
ATOM 2691 N N . GLN C 1 96 ? 17.871 -14.608 90.690 1.00 10.65 279 GLN C N 1
ATOM 2692 C CA . GLN C 1 96 ? 17.569 -15.695 89.740 1.00 10.93 279 GLN C CA 1
ATOM 2693 C C . GLN C 1 96 ? 16.784 -15.221 88.553 1.00 10.56 279 GLN C C 1
ATOM 2694 O O . GLN C 1 96 ? 16.960 -15.773 87.452 1.00 11.17 279 GLN C O 1
ATOM 2700 N N . LEU C 1 97 ? 15.953 -14.191 88.743 1.00 9.62 280 LEU C N 1
ATOM 2701 C CA . LEU C 1 97 ? 15.236 -13.623 87.599 1.00 9.44 280 LEU C CA 1
ATOM 2702 C C . LEU C 1 97 ? 16.214 -13.108 86.549 1.00 10.13 280 LEU C C 1
ATOM 2703 O O . LEU C 1 97 ? 16.067 -13.333 85.364 1.00 9.78 280 LEU C O 1
ATOM 2708 N N . LYS C 1 98 ? 17.218 -12.378 87.002 1.00 11.18 281 LYS C N 1
ATOM 2709 C CA . LYS C 1 98 ? 18.215 -11.820 86.131 1.00 12.01 281 LYS C CA 1
ATOM 2710 C C . LYS C 1 98 ? 19.163 -12.876 85.659 1.00 12.66 281 LYS C C 1
ATOM 2711 O O . LYS C 1 98 ? 19.615 -12.781 84.536 1.00 13.81 281 LYS C O 1
ATOM 2717 N N . ARG C 1 99 ? 19.470 -13.877 86.486 1.00 13.69 282 ARG C N 1
ATOM 2718 C CA . ARG C 1 99 ? 20.441 -14.917 86.115 1.00 13.29 282 ARG C CA 1
ATOM 2719 C C . ARG C 1 99 ? 20.037 -15.692 84.885 1.00 12.27 282 ARG C C 1
ATOM 2720 O O . ARG C 1 99 ? 20.875 -16.030 84.093 1.00 13.75 282 ARG C O 1
ATOM 2728 N N . HIS C 1 100 ? 18.754 -15.970 84.731 1.00 10.92 283 HIS C N 1
ATOM 2729 C CA . HIS C 1 100 ? 18.275 -16.725 83.570 1.00 9.95 283 HIS C CA 1
ATOM 2730 C C . HIS C 1 100 ? 17.572 -15.925 82.522 1.00 8.88 283 HIS C C 1
ATOM 2731 O O . HIS C 1 100 ? 16.829 -16.499 81.712 1.00 9.10 283 HIS C O 1
ATOM 2738 N N . GLN C 1 101 ? 17.790 -14.616 82.521 1.00 8.10 284 GLN C N 1
ATOM 2739 C CA . GLN C 1 101 ? 17.330 -13.739 81.456 1.00 7.94 284 GLN C CA 1
ATOM 2740 C C . GLN C 1 101 ? 15.806 -13.830 81.340 1.00 7.77 284 GLN C C 1
ATOM 2741 O O . GLN C 1 101 ? 15.253 -13.793 80.259 1.00 8.02 284 GLN C O 1
ATOM 2747 N N . MET C 1 102 ? 15.109 -13.950 82.482 1.00 7.87 285 MET C N 1
ATOM 2748 C CA . MET C 1 102 ? 13.654 -14.218 82.435 1.00 7.85 285 MET C CA 1
ATOM 2749 C C . MET C 1 102 ? 12.944 -12.974 81.878 1.00 7.97 285 MET C C 1
ATOM 2750 O O . MET C 1 102 ? 13.570 -11.961 81.590 1.00 7.88 28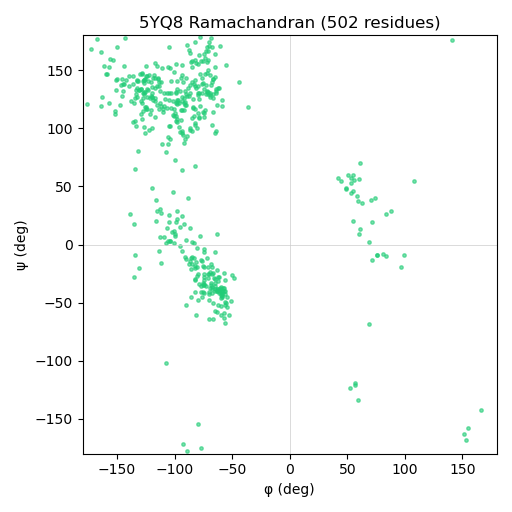5 MET C O 1
ATOM 2755 N N . MET C 1 103 ? 11.630 -13.072 81.719 1.00 8.22 286 MET C N 1
ATOM 2756 C CA . MET C 1 103 ? 10.819 -11.955 81.250 1.00 8.07 286 MET C CA 1
ATOM 2757 C C . MET C 1 103 ? 9.455 -12.125 81.818 1.00 7.67 286 MET C C 1
ATOM 2758 O O . MET C 1 103 ? 8.800 -13.101 81.474 1.00 6.93 286 MET C O 1
ATOM 2763 N N . ILE C 1 104 ? 9.062 -11.175 82.691 1.00 7.50 287 ILE C N 1
ATOM 2764 C CA . ILE C 1 104 ? 7.768 -11.194 83.404 1.00 7.25 287 ILE C CA 1
ATOM 2765 C C . ILE C 1 104 ? 6.776 -10.527 82.501 1.00 7.46 287 ILE C C 1
ATOM 2766 O O . ILE C 1 104 ? 6.719 -9.316 82.442 1.00 7.27 287 ILE C O 1
ATOM 2771 N N . ASP C 1 105 ? 6.008 -11.336 81.780 1.00 7.89 288 ASP C N 1
ATOM 2772 C CA . ASP C 1 105 ? 5.086 -10.844 80.763 1.00 7.98 288 ASP C CA 1
ATOM 2773 C C . ASP C 1 105 ? 3.679 -10.687 81.334 1.00 8.08 288 ASP C C 1
ATOM 2774 O O . ASP C 1 105 ? 2.912 -11.636 81.373 1.00 9.00 288 ASP C O 1
ATOM 2779 N N . LEU C 1 106 ? 3.328 -9.467 81.743 1.00 7.54 289 LEU C N 1
ATOM 2780 C CA . LEU C 1 106 ? 1.980 -9.167 82.237 1.00 7.40 289 LEU C CA 1
ATOM 2781 C C . LEU C 1 106 ? 0.978 -8.944 81.091 1.00 7.91 289 LEU C C 1
ATOM 2782 O O . LEU C 1 106 ? -0.219 -9.113 81.294 1.00 7.31 289 LEU C O 1
ATOM 2787 N N . LYS C 1 107 ? 1.456 -8.654 79.880 1.00 8.95 290 LYS C N 1
ATOM 2788 C CA . LYS C 1 107 ? 0.585 -8.592 78.693 1.00 9.31 290 LYS C CA 1
ATOM 2789 C C . LYS C 1 107 ? 0.050 -9.955 78.328 1.00 9.26 290 LYS C C 1
ATOM 2790 O O . LYS C 1 107 ? -1.083 -10.048 77.973 1.00 9.66 290 LYS C O 1
ATOM 2796 N N . HIS C 1 108 ? 0.866 -10.993 78.388 1.00 9.81 291 HIS C N 1
ATOM 2797 C CA . HIS C 1 108 ? 0.434 -12.349 78.083 1.00 11.08 291 HIS C CA 1
ATOM 2798 C C . HIS C 1 108 ? 0.235 -13.230 79.324 1.00 11.05 291 HIS C C 1
ATOM 2799 O O . HIS C 1 108 ? -0.062 -14.411 79.216 1.00 11.88 291 HIS C O 1
ATOM 2806 N N . ASN C 1 109 ? 0.416 -12.635 80.492 1.00 11.13 292 ASN C N 1
ATOM 2807 C CA . ASN C 1 109 ? 0.240 -13.257 81.787 1.00 11.65 292 ASN C CA 1
ATOM 2808 C C . ASN C 1 109 ? 1.057 -14.522 81.962 1.00 10.78 292 ASN C C 1
ATOM 2809 O O . ASN C 1 109 ? 0.537 -15.563 82.131 1.00 10.13 292 ASN C O 1
ATOM 2814 N N . CYS C 1 110 ? 2.362 -14.398 81.854 1.00 11.30 293 CYS C N 1
ATOM 2815 C CA . CYS C 1 110 ? 3.220 -15.561 81.877 1.00 11.15 293 CYS C CA 1
ATOM 2816 C C . CYS C 1 110 ? 4.628 -15.133 82.203 1.00 10.49 293 CYS C C 1
ATOM 2817 O O . CYS C 1 110 ? 5.048 -14.001 81.943 1.00 9.67 293 CYS C O 1
ATOM 2820 N N . LEU C 1 111 ? 5.361 -16.077 82.786 1.00 10.93 294 LEU C N 1
ATOM 2821 C CA . LEU C 1 111 ? 6.794 -15.922 83.002 1.00 11.36 294 LEU C CA 1
ATOM 2822 C C . LEU C 1 111 ? 7.513 -16.514 81.794 1.00 10.90 294 LEU C C 1
ATOM 2823 O O . LEU C 1 111 ? 7.227 -17.635 81.390 1.00 10.49 294 LEU C O 1
ATOM 2828 N N . THR C 1 112 ? 8.383 -15.712 81.183 1.00 11.14 295 THR C N 1
ATOM 2829 C CA . THR C 1 112 ? 9.052 -16.120 79.972 1.00 12.25 295 THR C CA 1
ATOM 2830 C C . THR C 1 112 ? 10.528 -16.370 80.212 1.00 13.27 295 THR C C 1
ATOM 2831 O O . THR C 1 112 ? 11.267 -15.434 80.613 1.00 14.12 295 THR C O 1
ATOM 2835 N N . ILE C 1 113 ? 10.944 -17.613 80.009 1.00 13.94 296 ILE C N 1
ATOM 2836 C CA . ILE C 1 113 ? 12.338 -17.984 80.143 1.00 14.24 296 ILE C CA 1
ATOM 2837 C C . ILE C 1 113 ? 12.751 -18.515 78.788 1.00 15.07 296 ILE C C 1
ATOM 2838 O O . ILE C 1 113 ? 12.085 -19.405 78.216 1.00 15.98 296 ILE C O 1
ATOM 2843 N N . ASP C 1 114 ? 13.829 -17.977 78.246 1.00 15.14 297 ASP C N 1
ATOM 2844 C CA . ASP C 1 114 ? 14.224 -18.310 76.824 1.00 14.57 297 ASP C CA 1
ATOM 2845 C C . ASP C 1 114 ? 13.055 -17.956 75.947 1.00 15.32 297 ASP C C 1
ATOM 2846 O O . ASP C 1 114 ? 12.675 -16.753 75.934 1.00 17.68 297 ASP C O 1
ATOM 2851 N N . ASN C 1 115 ? 12.475 -18.889 75.201 1.00 14.53 298 ASN C N 1
ATOM 2852 C CA . ASN C 1 115 ? 11.276 -18.518 74.464 1.00 14.55 298 ASN C CA 1
ATOM 2853 C C . ASN C 1 115 ? 10.005 -19.289 74.917 1.00 14.88 298 ASN C C 1
ATOM 2854 O O . ASN C 1 115 ? 9.018 -19.337 74.187 1.00 13.94 298 ASN C O 1
ATOM 2859 N N . ILE C 1 116 ? 10.021 -19.846 76.129 1.00 15.20 299 ILE C N 1
ATOM 2860 C CA . ILE C 1 116 ? 8.894 -20.597 76.654 1.00 17.03 299 ILE C CA 1
ATOM 2861 C C . ILE C 1 116 ? 8.129 -19.696 77.590 1.00 16.39 299 ILE C C 1
ATOM 2862 O O . ILE C 1 116 ? 8.754 -18.874 78.240 1.00 18.05 299 ILE C O 1
ATOM 2867 N N . ASN C 1 117 ? 6.815 -19.887 77.677 1.00 15.99 300 ASN C N 1
ATOM 2868 C CA . ASN C 1 117 ? 5.970 -19.026 78.488 1.00 17.56 300 ASN C CA 1
ATOM 2869 C C . ASN C 1 117 ? 5.251 -19.812 79.563 1.00 15.48 300 ASN C C 1
ATOM 2870 O O . ASN C 1 117 ? 4.453 -20.654 79.233 1.00 13.21 300 ASN C O 1
ATOM 2875 N N . VAL C 1 118 ? 5.571 -19.517 80.824 1.00 14.47 301 VAL C N 1
ATOM 2876 C CA . VAL C 1 118 ? 4.959 -20.151 81.971 1.00 13.49 301 VAL C CA 1
ATOM 2877 C C . VAL C 1 118 ? 3.795 -19.282 82.439 1.00 13.16 301 VAL C C 1
ATOM 2878 O O . VAL C 1 118 ? 3.996 -18.261 83.072 1.00 12.77 301 VAL C O 1
ATOM 2882 N N . PRO C 1 119 ? 2.548 -19.730 82.198 1.00 14.39 302 PRO C N 1
ATOM 2883 C CA . PRO C 1 119 ? 1.396 -18.912 82.681 1.00 14.19 302 PRO C CA 1
ATOM 2884 C C . PRO C 1 119 ? 1.403 -18.775 84.171 1.00 13.81 302 PRO C C 1
ATOM 2885 O O . PRO C 1 119 ? 1.670 -19.736 84.844 1.00 14.39 302 PRO C O 1
ATOM 2889 N N . PHE C 1 120 ? 1.189 -17.568 84.656 1.00 13.46 303 PHE C N 1
ATOM 2890 C CA . PHE C 1 120 ? 1.045 -17.292 86.077 1.00 13.07 303 PHE C CA 1
ATOM 2891 C C . PHE C 1 120 ? -0.218 -17.969 86.616 1.00 14.11 303 PHE C C 1
ATOM 2892 O O . PHE C 1 120 ? -1.237 -18.055 85.891 1.00 14.60 303 PHE C O 1
ATOM 2900 N N . LEU C 1 121 ? -0.120 -18.457 87.864 1.00 14.09 304 LEU C N 1
ATOM 2901 C CA . LEU C 1 121 ? -1.160 -19.273 88.463 1.00 14.27 304 LEU C CA 1
ATOM 2902 C C . LEU C 1 121 ? -2.377 -18.408 88.794 1.00 14.31 304 LEU C C 1
ATOM 2903 O O . LEU C 1 121 ? -2.274 -17.361 89.431 1.00 14.70 304 LEU C O 1
ATOM 2908 N N . PRO C 1 122 ? -3.549 -18.865 88.411 1.00 14.45 305 PRO C N 1
ATOM 2909 C CA . PRO C 1 122 ? -4.755 -18.061 88.731 1.00 14.35 305 PRO C CA 1
ATOM 2910 C C . PRO C 1 122 ? -5.113 -18.102 90.215 1.00 14.75 305 PRO C C 1
ATOM 2911 O O . PRO C 1 122 ? -4.525 -18.886 90.981 1.00 13.42 305 PRO C O 1
ATOM 2915 N N . GLU C 1 123 ? -6.054 -17.229 90.598 1.00 15.35 306 GLU C N 1
ATOM 2916 C CA . GLU C 1 123 ? -6.294 -16.820 91.994 1.00 14.93 306 GLU C CA 1
ATOM 2917 C C . GLU C 1 123 ? -6.575 -18.011 92.839 1.00 14.53 306 GLU C C 1
ATOM 2918 O O . GLU C 1 123 ? -5.897 -18.255 93.834 1.00 15.85 306 GLU C O 1
ATOM 2924 N N . ASN C 1 124 ? -7.620 -18.748 92.491 1.00 13.86 307 ASN C N 1
ATOM 2925 C CA . ASN C 1 124 ? -8.042 -19.851 93.377 1.00 13.52 307 ASN C CA 1
ATOM 2926 C C . ASN C 1 124 ? -7.109 -21.065 93.398 1.00 13.42 307 ASN C C 1
ATOM 2927 O O . ASN C 1 124 ? -7.341 -21.930 94.223 1.00 13.73 307 ASN C O 1
ATOM 2932 N N . ASP C 1 125 ? -6.138 -21.141 92.462 1.00 13.42 308 ASP C N 1
ATOM 2933 C CA . ASP C 1 125 ? -5.033 -22.092 92.529 1.00 13.25 308 ASP C CA 1
ATOM 2934 C C . ASP C 1 125 ? -4.055 -21.726 93.637 1.00 13.54 308 ASP C C 1
ATOM 2935 O O . ASP C 1 125 ? -3.366 -22.574 94.151 1.00 16.15 308 ASP C O 1
ATOM 2940 N N . LEU C 1 126 ? -3.987 -20.471 94.020 1.00 14.11 309 LEU C N 1
ATOM 2941 C CA . LEU C 1 126 ? -3.002 -20.044 94.991 1.00 14.09 309 LEU C CA 1
ATOM 2942 C C . LEU C 1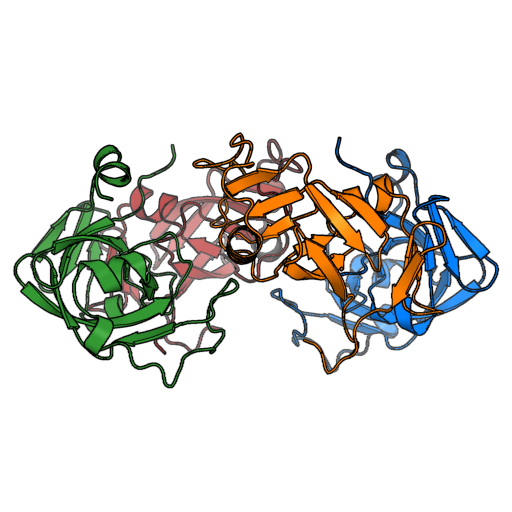 126 ? -3.160 -20.706 96.378 1.00 13.94 309 LEU C C 1
ATOM 2943 O O . LEU C 1 126 ? -2.203 -21.274 96.870 1.00 14.11 309 LEU C O 1
ATOM 2948 N N . PRO C 1 127 ? -4.349 -20.671 97.002 1.00 13.56 310 PRO C N 1
ATOM 2949 C CA . PRO C 1 127 ? -4.465 -21.410 98.293 1.00 13.47 310 PRO C CA 1
ATOM 2950 C C . PRO C 1 127 ? -4.453 -22.925 98.151 1.00 14.19 310 PRO C C 1
ATOM 2951 O O . PRO C 1 127 ? -4.108 -23.671 99.095 1.00 13.48 310 PRO C O 1
ATOM 2955 N N . ALA C 1 128 ? -4.745 -23.363 96.937 1.00 15.72 311 ALA C N 1
ATOM 2956 C CA . ALA C 1 128 ? -4.979 -24.742 96.653 1.00 17.08 311 ALA C CA 1
ATOM 2957 C C . ALA C 1 128 ? -3.673 -25.494 96.372 1.00 18.05 311 ALA C C 1
ATOM 2958 O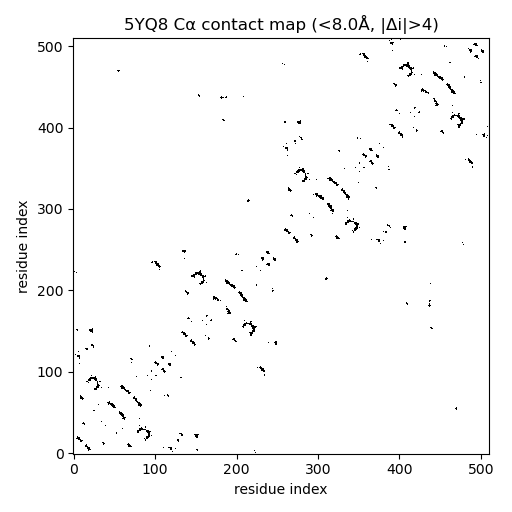 O . ALA C 1 128 ? -3.699 -26.715 96.363 1.00 21.15 311 ALA C O 1
ATOM 2960 N N . LEU C 1 129 ? -2.573 -24.765 96.187 1.00 19.28 312 LEU C N 1
ATOM 2961 C CA . LEU C 1 129 ? -1.221 -25.303 96.040 1.00 20.00 312 LEU C CA 1
ATOM 2962 C C . LEU C 1 129 ? -0.407 -25.016 97.307 1.00 20.50 312 LEU C C 1
ATOM 2963 O O . LEU C 1 129 ? 0.358 -24.073 97.365 1.00 21.43 312 LEU C O 1
ATOM 2968 N N . ALA C 1 130 ? -0.642 -25.851 98.325 1.00 22.97 313 ALA C N 1
ATOM 2969 C CA . ALA C 1 130 ? 0.139 -25.948 99.592 1.00 23.37 313 ALA C CA 1
ATOM 2970 C C . ALA C 1 130 ? 1.625 -25.797 99.340 1.00 23.05 313 ALA C C 1
ATOM 2971 O O . ALA C 1 130 ? 2.119 -26.338 98.357 1.00 25.84 313 ALA C O 1
ATOM 2973 N N . LYS D 1 2 ? 25.320 -10.204 94.729 1.00 24.05 185 LYS D N 1
ATOM 2974 C CA . LYS D 1 2 ? 24.265 -9.127 94.770 1.00 24.28 185 LYS D CA 1
ATOM 2975 C C . LYS D 1 2 ? 23.965 -8.508 93.401 1.00 26.21 185 LYS D C 1
ATOM 2976 O O . LYS D 1 2 ? 24.854 -7.850 92.821 1.00 29.66 185 LYS D O 1
ATOM 2982 N N . VAL D 1 3 ? 22.749 -8.686 92.894 1.00 23.86 186 VAL D N 1
ATOM 2983 C CA . VAL D 1 3 ? 22.361 -8.048 91.638 1.00 23.28 186 VAL D CA 1
ATOM 2984 C C . VAL D 1 3 ? 21.821 -6.658 91.844 1.00 20.96 186 VAL D C 1
ATOM 2985 O O . VAL D 1 3 ? 21.471 -6.313 92.934 1.00 21.04 186 VAL D O 1
ATOM 2989 N N . THR D 1 4 ? 21.737 -5.888 90.765 1.00 18.76 187 THR D N 1
ATOM 2990 C CA . THR D 1 4 ? 21.274 -4.506 90.834 1.00 16.36 187 THR D CA 1
ATOM 2991 C C . THR D 1 4 ? 19.752 -4.537 90.846 1.00 14.43 187 THR D C 1
ATOM 2992 O O . THR D 1 4 ? 19.136 -5.319 90.091 1.00 12.68 187 THR D O 1
ATOM 2996 N N . MET D 1 5 ? 19.148 -3.651 91.637 1.00 13.86 188 MET D N 1
ATOM 2997 C CA . MET D 1 5 ? 17.691 -3.574 91.631 1.00 13.48 188 MET D CA 1
ATOM 2998 C C . MET D 1 5 ? 17.244 -2.731 90.447 1.00 12.84 188 MET D C 1
ATOM 2999 O O . MET D 1 5 ? 17.975 -1.908 89.876 1.00 12.28 188 MET D O 1
ATOM 3004 N N . LEU D 1 6 ? 16.016 -2.996 90.052 1.00 12.81 189 LEU D N 1
ATOM 3005 C CA . LEU D 1 6 ? 15.462 -2.471 88.803 1.00 13.73 189 LEU D CA 1
ATOM 3006 C C . LEU D 1 6 ? 14.938 -1.050 89.015 1.00 14.96 189 LEU D C 1
ATOM 3007 O O . LEU D 1 6 ? 13.968 -0.846 89.767 1.00 15.51 189 LEU D O 1
ATOM 3012 N N . TYR D 1 7 ? 15.599 -0.047 88.429 1.00 15.09 190 TYR D N 1
ATOM 3013 C CA . TYR D 1 7 ? 15.058 1.300 88.416 1.00 14.81 190 TYR D CA 1
ATOM 3014 C C . TYR D 1 7 ? 14.872 1.760 86.985 1.00 16.11 190 TYR D C 1
ATOM 3015 O O . TYR D 1 7 ? 15.698 1.479 86.083 1.00 16.95 190 TYR D O 1
ATOM 3024 N N . VAL D 1 8 ? 13.768 2.442 86.729 1.00 15.38 191 VAL D N 1
ATOM 3025 C CA . VAL D 1 8 ? 13.664 3.193 85.458 1.00 14.46 191 VAL D CA 1
ATOM 3026 C C . VAL D 1 8 ? 13.495 4.723 85.767 1.00 13.59 191 VAL D C 1
ATOM 3027 O O . VAL D 1 8 ? 12.869 5.084 86.735 1.00 11.99 191 VAL D O 1
ATOM 3031 N N . PRO D 1 9 ? 14.089 5.611 84.955 1.00 13.23 192 PRO D N 1
ATOM 3032 C CA . PRO D 1 9 ? 13.695 7.007 85.047 1.00 13.42 192 PRO D CA 1
ATOM 3033 C C . PRO D 1 9 ? 12.280 7.235 84.488 1.00 13.31 192 PRO D C 1
ATOM 3034 O O . PRO D 1 9 ? 11.781 6.503 83.643 1.00 13.08 192 PRO D O 1
ATOM 3038 N N . CYS D 1 10 ? 11.625 8.225 85.036 1.00 13.48 193 CYS D N 1
ATOM 3039 C CA . CYS D 1 10 ? 10.353 8.652 84.534 1.00 13.95 193 CYS D CA 1
ATOM 3040 C C . CYS D 1 10 ? 10.215 10.133 84.808 1.00 12.92 193 CYS D C 1
ATOM 3041 O O . CYS D 1 10 ? 11.037 10.679 85.518 1.00 11.03 193 CYS D O 1
ATOM 3044 N N . THR D 1 11 ? 9.185 10.755 84.221 1.00 11.76 194 THR D N 1
ATOM 3045 C CA . THR D 1 11 ? 8.878 12.133 84.434 1.00 11.68 194 THR D CA 1
ATOM 3046 C C . THR D 1 11 ? 7.424 12.321 84.875 1.00 11.84 194 THR D C 1
ATOM 3047 O O . THR D 1 11 ? 6.537 11.859 84.215 1.00 10.60 194 THR D O 1
ATOM 3051 N N . ILE D 1 12 ? 7.240 13.064 85.970 1.00 11.74 195 ILE D N 1
ATOM 3052 C CA . ILE D 1 12 ? 5.900 13.429 86.501 1.00 12.15 195 ILE D CA 1
ATOM 3053 C C . ILE D 1 12 ? 5.905 14.957 86.651 1.00 12.90 195 ILE D C 1
ATOM 3054 O O . ILE D 1 12 ? 6.475 15.517 87.600 1.00 12.18 195 ILE D O 1
ATOM 3059 N N . ASN D 1 13 ? 5.287 15.620 85.676 1.00 13.98 196 ASN D N 1
ATOM 3060 C CA . ASN D 1 13 ? 5.308 17.092 85.552 1.00 14.67 196 ASN D CA 1
ATOM 3061 C C . ASN D 1 13 ? 6.735 17.563 85.572 1.00 14.31 196 ASN D C 1
ATOM 3062 O O . ASN D 1 13 ? 7.144 18.389 86.420 1.00 16.61 196 ASN D O 1
ATOM 3067 N N . GLN D 1 14 ? 7.487 17.020 84.626 1.00 13.87 197 GLN D N 1
ATOM 3068 C CA . GLN D 1 14 ? 8.890 17.374 84.365 1.00 13.30 197 GLN D CA 1
ATOM 3069 C C . GLN D 1 14 ? 9.899 17.164 85.507 1.00 13.46 197 GLN D C 1
ATOM 3070 O O . GLN D 1 14 ? 11.046 17.663 85.423 1.00 12.14 197 GLN D O 1
ATOM 3076 N N . VAL D 1 15 ? 9.465 16.500 86.580 1.00 13.59 198 VAL D N 1
ATOM 3077 C CA . VAL D 1 15 ? 10.358 16.125 87.689 1.00 13.63 198 VAL D CA 1
ATOM 3078 C C . VAL D 1 15 ? 10.781 14.660 87.481 1.00 13.46 198 VAL D C 1
ATOM 3079 O O . VAL D 1 15 ? 9.955 13.729 87.373 1.00 12.34 198 VAL D O 1
ATOM 3083 N N . LEU D 1 16 ? 12.085 14.461 87.450 1.00 12.98 199 LEU D N 1
ATOM 3084 C CA . LEU D 1 16 ? 12.656 13.175 87.237 1.00 12.65 199 LEU D CA 1
ATOM 3085 C C . LEU D 1 16 ? 12.618 12.382 88.536 1.00 12.85 199 LEU D C 1
ATOM 3086 O O . LEU D 1 16 ? 13.019 12.856 89.582 1.00 13.95 199 LEU D O 1
ATOM 3091 N N . VAL D 1 17 ? 12.112 11.150 88.462 1.00 13.45 200 VAL D N 1
ATOM 3092 C CA . VAL D 1 17 ? 12.039 10.268 89.606 1.00 12.82 200 VAL D CA 1
ATOM 3093 C C . VAL D 1 17 ? 12.607 8.905 89.174 1.00 13.12 200 VAL D C 1
ATOM 3094 O O . VAL D 1 17 ? 12.299 8.424 88.076 1.00 13.13 200 VAL D O 1
ATOM 3098 N N . LYS D 1 18 ? 13.358 8.282 90.064 1.00 12.04 201 LYS D N 1
ATOM 3099 C CA . LYS D 1 18 ? 13.714 6.866 89.937 1.00 11.52 201 LYS D CA 1
ATOM 3100 C C . LYS D 1 18 ? 12.619 6.000 90.480 1.00 10.59 201 LYS D C 1
ATOM 3101 O O . LYS D 1 18 ? 12.277 6.096 91.659 1.00 9.93 201 LYS D O 1
ATOM 3107 N N . ALA D 1 19 ? 12.048 5.177 89.613 1.00 9.30 202 ALA D N 1
ATOM 3108 C CA . ALA D 1 19 ? 10.887 4.381 89.965 1.00 8.91 202 ALA D CA 1
ATOM 3109 C C . ALA D 1 19 ? 11.323 2.894 90.178 1.00 8.90 202 ALA D C 1
ATOM 3110 O O . ALA D 1 19 ? 11.999 2.321 89.323 1.00 8.70 202 ALA D O 1
ATOM 3112 N N . PHE D 1 20 ? 10.917 2.309 91.301 1.00 8.36 203 PHE D N 1
ATOM 3113 C CA . PHE D 1 20 ? 11.249 0.927 91.672 1.00 7.69 203 PHE D CA 1
ATOM 3114 C C . PHE D 1 20 ? 10.230 -0.014 91.084 1.00 7.48 203 PHE D C 1
ATOM 3115 O O . PHE D 1 20 ? 8.995 0.170 91.269 1.00 7.52 203 PHE D O 1
ATOM 3123 N N . VAL D 1 21 ? 10.721 -1.023 90.375 1.00 7.32 204 VAL D N 1
ATOM 3124 C CA . VAL D 1 21 ? 9.863 -1.982 89.651 1.00 7.38 204 VAL D CA 1
ATOM 3125 C C . VAL D 1 21 ? 9.687 -3.232 90.501 1.00 7.34 204 VAL D C 1
ATOM 3126 O O . VAL D 1 21 ? 10.597 -4.028 90.608 1.00 8.01 204 VAL D O 1
ATOM 3130 N N . ASP D 1 22 ? 8.511 -3.395 91.093 1.00 7.00 205 ASP D N 1
ATOM 3131 C CA . ASP D 1 22 ? 8.246 -4.453 92.069 1.00 6.89 205 ASP D CA 1
ATOM 3132 C C . ASP D 1 22 ? 7.020 -5.313 91.680 1.00 6.65 205 ASP D C 1
ATOM 3133 O O . ASP D 1 22 ? 5.867 -4.956 91.940 1.00 6.61 205 ASP D O 1
ATOM 3138 N N . SER D 1 23 ? 7.271 -6.432 91.046 1.00 6.60 206 SER D N 1
ATOM 3139 C CA . SER D 1 23 ? 6.218 -7.385 90.745 1.00 6.77 206 SER D CA 1
ATOM 3140 C C . SER D 1 23 ? 5.617 -8.069 92.007 1.00 7.12 206 SER D C 1
ATOM 3141 O O . SER D 1 23 ? 4.536 -8.660 91.925 1.00 7.01 206 SER D O 1
ATOM 3144 N N . GLY D 1 24 ? 6.361 -8.030 93.125 1.00 7.31 207 GLY D N 1
ATOM 3145 C CA . GLY D 1 24 ? 5.900 -8.520 94.402 1.00 7.29 207 GLY D CA 1
ATOM 3146 C C . GLY D 1 24 ? 5.085 -7.554 95.205 1.00 7.66 207 GLY D C 1
ATOM 3147 O O . GLY D 1 24 ? 4.530 -7.971 96.200 1.00 7.24 207 GLY D O 1
ATOM 3148 N N . ALA D 1 25 ? 5.026 -6.268 94.812 1.00 8.37 208 ALA D N 1
ATOM 3149 C CA . ALA D 1 25 ? 4.203 -5.247 95.470 1.00 8.72 208 ALA D CA 1
ATOM 3150 C C . ALA D 1 25 ? 2.895 -5.222 94.793 1.00 9.53 208 ALA D C 1
ATOM 3151 O O . ALA D 1 25 ? 2.820 -5.112 93.493 1.00 10.30 208 ALA D O 1
ATOM 3153 N N . GLN D 1 26 ? 1.859 -5.251 95.609 1.00 9.76 209 GLN D N 1
ATOM 3154 C CA . GLN D 1 26 ? 0.501 -5.134 95.079 1.00 10.45 209 GLN D CA 1
ATOM 3155 C C . GLN D 1 26 ? 0.129 -3.703 94.664 1.00 11.77 209 GLN D C 1
ATOM 3156 O O . GLN D 1 26 ? -0.574 -3.539 93.683 1.00 11.62 209 GLN D O 1
ATOM 3162 N N . ASN D 1 27 ? 0.613 -2.679 95.366 1.00 12.21 210 ASN D N 1
ATOM 3163 C CA . ASN D 1 27 ? 0.139 -1.326 95.170 1.00 11.65 210 ASN D CA 1
ATOM 3164 C C . ASN D 1 27 ? 1.341 -0.376 94.905 1.00 11.03 210 ASN D C 1
ATOM 3165 O O . ASN D 1 27 ? 2.338 -0.477 95.552 1.00 8.35 210 ASN D O 1
ATOM 3170 N N . SER D 1 28 ? 1.151 0.553 93.953 1.00 10.93 211 SER D N 1
ATOM 3171 C CA . SER D 1 28 ? 2.073 1.596 93.646 1.00 11.37 211 SER D CA 1
ATOM 3172 C C . SER D 1 28 ? 1.985 2.703 94.724 1.00 12.53 211 SER D C 1
ATOM 3173 O O . SER D 1 28 ? 0.885 3.056 95.170 1.00 12.87 211 SER D O 1
ATOM 3176 N N . ILE D 1 29 ? 3.144 3.223 95.131 1.00 13.55 212 ILE D N 1
ATOM 3177 C CA . ILE D 1 29 ? 3.243 4.107 96.274 1.00 14.88 212 ILE D CA 1
ATOM 3178 C C . ILE D 1 29 ? 4.321 5.125 96.009 1.00 14.89 212 ILE D C 1
ATOM 3179 O O . ILE D 1 29 ? 5.459 4.772 95.658 1.00 15.65 212 ILE D O 1
ATOM 3184 N N . MET D 1 30 ? 3.944 6.403 96.186 1.00 14.57 213 MET D N 1
ATOM 3185 C CA . MET D 1 30 ? 4.845 7.554 96.108 1.00 13.94 213 MET D CA 1
ATOM 3186 C C . MET D 1 30 ? 4.903 8.209 97.485 1.00 14.42 213 MET D C 1
ATOM 3187 O O . MET D 1 30 ? 3.885 8.318 98.180 1.00 14.06 213 MET D O 1
ATOM 3192 N N . ASN D 1 31 ? 6.099 8.572 97.928 1.00 14.38 214 ASN D N 1
ATOM 3193 C CA . ASN D 1 31 ? 6.211 9.153 99.275 1.00 15.29 214 ASN D CA 1
ATOM 3194 C C . ASN D 1 31 ? 5.856 10.675 99.143 1.00 15.47 214 ASN D C 1
ATOM 3195 O O . ASN D 1 31 ? 5.631 11.186 98.083 1.00 13.20 214 ASN D O 1
ATOM 3200 N N . LYS D 1 32 ? 5.791 11.352 100.268 1.00 16.09 215 LYS D N 1
ATOM 3201 C CA . LYS D 1 32 ? 5.194 12.653 100.337 1.00 16.89 215 LYS D CA 1
ATOM 3202 C C . LYS D 1 32 ? 6.141 13.704 99.727 1.00 18.43 215 LYS D C 1
ATOM 3203 O O . LYS D 1 32 ? 5.685 14.612 99.059 1.00 21.86 215 LYS D O 1
ATOM 3209 N N . ARG D 1 33 ? 7.447 13.504 99.862 1.00 17.81 216 ARG D N 1
ATOM 3210 C CA . ARG D 1 33 ? 8.440 14.422 99.330 1.00 17.53 216 ARG D CA 1
ATOM 3211 C C . ARG D 1 33 ? 8.322 14.562 97.820 1.00 18.09 216 ARG D C 1
ATOM 3212 O O . ARG D 1 33 ? 8.255 15.682 97.311 1.00 20.29 216 ARG D O 1
ATOM 3214 N N . THR D 1 34 ? 8.332 13.441 97.110 1.00 17.34 217 THR D N 1
ATOM 3215 C CA . THR D 1 34 ? 8.131 13.434 95.693 1.00 18.12 217 THR D CA 1
ATOM 3216 C C . THR D 1 34 ? 6.776 13.952 95.288 1.00 19.28 217 THR D C 1
ATOM 3217 O O . THR D 1 34 ? 6.667 14.669 94.307 1.00 21.38 217 THR D O 1
ATOM 3221 N N . ALA D 1 35 ? 5.759 13.616 96.074 1.00 20.13 218 ALA D N 1
ATOM 3222 C CA . ALA D 1 35 ? 4.407 14.127 95.826 1.00 20.71 218 ALA D CA 1
ATOM 3223 C C . ALA D 1 35 ? 4.385 15.668 95.861 1.00 19.94 218 ALA D C 1
ATOM 3224 O O . ALA D 1 35 ? 3.730 16.299 95.037 1.00 17.65 218 ALA 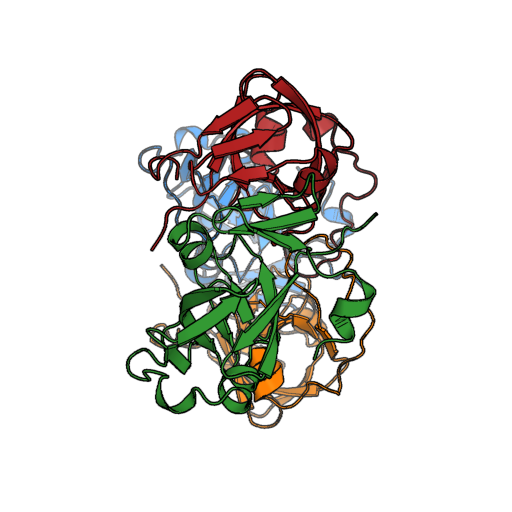D O 1
ATOM 3226 N N . GLU D 1 36 ? 5.131 16.255 96.800 1.00 19.43 219 GLU D N 1
ATOM 3227 C CA . GLU D 1 36 ? 5.260 17.705 96.872 1.00 20.10 219 GLU D CA 1
ATOM 3228 C C . GLU D 1 36 ? 6.161 18.235 95.794 1.00 18.70 219 GLU D C 1
ATOM 3229 O O . GLU D 1 36 ? 5.841 19.244 95.155 1.00 18.84 219 GLU D O 1
ATOM 3235 N N . ARG D 1 37 ? 7.258 17.523 95.567 1.00 17.58 220 ARG D N 1
ATOM 3236 C CA . ARG D 1 37 ? 8.233 17.935 94.554 1.00 16.85 220 ARG D CA 1
ATOM 3237 C C . ARG D 1 37 ? 7.653 17.886 93.106 1.00 16.22 220 ARG D C 1
ATOM 3238 O O . ARG D 1 37 ? 8.034 18.669 92.277 1.00 16.15 220 ARG D O 1
ATOM 3246 N N . CYS D 1 38 ? 6.710 16.995 92.849 1.00 15.48 221 CYS D N 1
ATOM 3247 C CA . CYS D 1 38 ? 5.966 16.909 91.572 1.00 16.23 221 CYS D CA 1
ATOM 3248 C C . CYS D 1 38 ? 4.701 17.747 91.560 1.00 16.53 221 CYS D C 1
ATOM 3249 O O . CYS D 1 38 ? 4.052 17.860 90.552 1.00 17.97 221 CYS D O 1
ATOM 3252 N N . GLY D 1 39 ? 4.282 18.236 92.722 1.00 17.02 222 GLY D N 1
ATOM 3253 C CA . GLY D 1 39 ? 3.194 19.217 92.856 1.00 16.12 222 GLY D CA 1
ATOM 3254 C C . GLY D 1 39 ? 1.786 18.692 92.880 1.00 16.41 222 GLY D C 1
ATOM 3255 O O . GLY D 1 39 ? 0.905 19.439 92.486 1.00 13.84 222 GLY D O 1
ATOM 3256 N N . LEU D 1 40 ? 1.580 17.432 93.321 1.00 17.43 223 LEU D N 1
ATOM 3257 C CA . LEU D 1 40 ? 0.279 16.810 93.251 1.00 19.03 223 LEU D CA 1
ATOM 3258 C C . LEU D 1 40 ? -0.302 16.571 94.588 1.00 18.59 223 LEU D C 1
ATOM 3259 O O . LEU D 1 40 ? -1.356 15.897 94.680 1.00 16.94 223 LEU D O 1
ATOM 3264 N N . MET D 1 41 ? 0.352 17.069 95.626 1.00 18.36 224 MET D N 1
ATOM 3265 C CA . MET D 1 41 ? -0.176 16.909 96.962 1.00 17.33 224 MET D CA 1
ATOM 3266 C C . MET D 1 41 ? -1.590 17.483 97.103 1.00 15.77 224 MET D C 1
ATOM 3267 O O . MET D 1 41 ? -2.445 16.882 97.792 1.00 14.17 224 MET D O 1
ATOM 3272 N N . ARG D 1 42 ? -1.849 18.646 96.482 1.00 16.23 225 ARG D N 1
ATOM 3273 C CA . ARG D 1 42 ? -3.189 19.164 96.378 1.00 15.95 225 ARG D CA 1
ATOM 3274 C C . ARG D 1 42 ? -4.090 18.349 95.468 1.00 15.44 225 ARG D C 1
ATOM 3275 O O . ARG D 1 42 ? -5.295 18.517 95.487 1.00 16.43 225 ARG D O 1
ATOM 3283 N N . LEU D 1 43 ? -3.536 17.500 94.629 1.00 15.90 226 LEU D N 1
ATOM 3284 C CA . LEU D 1 43 ? -4.341 16.555 93.836 1.00 16.28 226 LEU D CA 1
ATOM 3285 C C . LEU D 1 43 ? -4.625 15.232 94.584 1.00 18.38 226 LEU D C 1
ATOM 3286 O O . LEU D 1 43 ? -5.534 14.452 94.190 1.00 19.41 226 LEU D O 1
ATOM 3291 N N . VAL D 1 44 ? -3.863 14.961 95.644 1.00 18.14 227 VAL D N 1
ATOM 3292 C CA . VAL D 1 44 ? -4.023 13.702 96.379 1.00 19.59 227 VAL D CA 1
ATOM 3293 C C . VAL D 1 44 ? -5.419 13.641 96.988 1.00 19.47 227 VAL D C 1
ATOM 3294 O O . VAL D 1 44 ? -5.787 14.501 97.768 1.00 20.56 227 VAL D O 1
ATOM 3298 N N . ASP D 1 45 ? -6.191 12.637 96.603 1.00 20.40 228 ASP D N 1
ATOM 3299 C CA . ASP D 1 45 ? -7.459 12.407 97.224 1.00 20.70 228 ASP D CA 1
ATOM 3300 C C . ASP D 1 45 ? -7.287 12.164 98.726 1.00 22.02 228 ASP D C 1
ATOM 3301 O O . ASP D 1 45 ? -6.678 11.182 99.111 1.00 21.22 228 ASP D O 1
ATOM 3306 N N . VAL D 1 46 ? -7.916 13.046 99.513 1.00 22.54 229 VAL D N 1
ATOM 3307 C CA . VAL D 1 46 ? -7.839 13.126 100.932 1.00 23.80 229 VAL D CA 1
ATOM 3308 C C . VAL D 1 46 ? -8.820 12.187 101.604 1.00 25.84 229 VAL D C 1
ATOM 3309 O O . VAL D 1 46 ? -8.682 11.923 102.813 1.00 25.70 229 VAL D O 1
ATOM 3313 N N . ARG D 1 47 ? -9.818 11.698 100.846 1.00 30.26 230 ARG D N 1
ATOM 3314 C CA . ARG D 1 47 ? -10.912 10.901 101.419 1.00 30.18 230 ARG D CA 1
ATOM 3315 C C . ARG D 1 47 ? -10.368 9.773 102.277 1.00 31.15 230 ARG D C 1
ATOM 3316 O O . ARG D 1 47 ? -11.052 9.352 103.201 1.00 31.46 230 ARG D O 1
ATOM 3318 N N . MET D 1 48 ? -9.136 9.316 102.000 1.00 33.29 231 MET D N 1
ATOM 3319 C CA . MET D 1 48 ? -8.483 8.223 102.757 1.00 35.44 231 MET D CA 1
ATOM 3320 C C . MET D 1 48 ? -7.212 8.705 103.509 1.00 37.45 231 MET D C 1
ATOM 3321 O O . MET D 1 48 ? -6.152 8.000 103.537 1.00 38.09 231 MET D O 1
ATOM 3326 N N . ARG D 1 49 ? -7.290 9.926 104.049 1.00 39.66 232 ARG D N 1
ATOM 3327 C CA . ARG D 1 49 ? -6.149 10.529 104.793 1.00 41.33 232 ARG D CA 1
ATOM 3328 C C . ARG D 1 49 ? -6.388 10.339 106.263 1.00 44.40 232 ARG D C 1
ATOM 3329 O O . ARG D 1 49 ? -7.492 10.624 106.728 1.00 42.93 232 ARG D O 1
ATOM 3331 N N . GLY D 1 50 ? -5.382 9.844 106.986 1.00 46.22 233 GLY D N 1
ATOM 3332 C CA . GLY D 1 50 ? -5.597 9.447 108.369 1.00 46.61 233 GLY D CA 1
ATOM 3333 C C . GLY D 1 50 ? -6.431 8.172 108.527 1.00 45.93 233 GLY D C 1
ATOM 3334 N N . VAL D 1 51 ? -6.500 7.392 107.449 1.00 44.05 234 VAL D N 1
ATOM 3335 C CA . VAL D 1 51 ? -7.087 6.045 107.463 1.00 45.04 234 VAL D CA 1
ATOM 3336 C C . VAL D 1 51 ? -6.008 4.949 107.155 1.00 42.79 234 VAL D C 1
ATOM 3337 O O . VAL D 1 51 ? -6.326 3.929 106.573 1.00 37.71 234 VAL D O 1
ATOM 3341 N N . ALA D 1 52 ? -4.743 5.202 107.493 1.00 41.59 235 ALA D N 1
ATOM 3342 C CA . ALA D 1 52 ? -3.668 4.192 107.347 1.00 45.33 235 ALA D CA 1
ATOM 3343 C C . ALA D 1 52 ? -3.897 2.984 108.251 1.00 47.23 235 ALA D C 1
ATOM 3344 O O . ALA D 1 52 ? -3.537 2.986 109.462 1.00 43.98 235 ALA D O 1
ATOM 3346 N N . VAL D 1 53 ? -4.466 1.954 107.612 1.00 46.97 236 VAL D N 1
ATOM 3347 C CA . VAL D 1 53 ? -4.917 0.706 108.279 1.00 45.49 236 VAL D CA 1
ATOM 3348 C C . VAL D 1 53 ? -3.944 -0.486 108.212 1.00 40.75 236 VAL D C 1
ATOM 3349 O O . VAL D 1 53 ? -4.344 -1.646 108.260 1.00 37.47 236 VAL D O 1
ATOM 3353 N N . GLY D 1 54 ? -2.658 -0.185 108.138 1.00 39.69 237 GLY D N 1
ATOM 3354 C CA . GLY D 1 54 ? -1.614 -1.215 108.074 1.00 37.16 237 GLY D CA 1
ATOM 3355 C C . GLY D 1 54 ? -0.872 -1.409 109.367 1.00 35.88 237 GLY D C 1
ATOM 3356 O O . GLY D 1 54 ? 0.097 -2.166 109.389 1.00 34.17 237 GLY D O 1
ATOM 3357 N N . VAL D 1 55 ? -1.294 -0.686 110.395 1.00 32.13 238 VAL D N 1
ATOM 3358 C CA . VAL D 1 55 ? -0.928 -0.845 111.795 1.00 32.64 238 VAL D CA 1
ATOM 3359 C C . VAL D 1 55 ? 0.314 -0.290 112.483 1.00 36.27 238 VAL D C 1
ATOM 3360 O O . VAL D 1 55 ? 0.325 -0.171 113.674 1.00 37.18 238 VAL D O 1
ATOM 3364 N N . GLY D 1 56 ? 1.258 0.228 111.740 1.00 38.01 239 GLY D N 1
ATOM 3365 C CA . GLY D 1 56 ? 2.439 0.741 112.365 1.00 35.17 239 GLY D CA 1
ATOM 3366 C C . GLY D 1 56 ? 2.657 2.221 112.425 1.00 37.35 239 GLY D C 1
ATOM 3367 O O . GLY D 1 56 ? 2.036 2.875 113.230 1.00 40.00 239 GLY D O 1
ATOM 3368 N N . ARG D 1 57 ? 3.500 2.787 111.586 1.00 34.09 240 ARG D N 1
ATOM 3369 C CA . ARG D 1 57 ? 3.770 4.180 111.816 1.00 34.29 240 ARG D CA 1
ATOM 3370 C C . ARG D 1 57 ? 3.671 5.142 110.636 1.00 36.66 240 ARG D C 1
ATOM 3371 O O . ARG D 1 57 ? 3.526 6.342 110.857 1.00 34.80 240 ARG D O 1
ATOM 3379 N N . GLN D 1 58 ? 3.745 4.634 109.407 1.00 39.27 241 GLN D N 1
ATOM 3380 C CA . GLN D 1 58 ? 3.627 5.487 108.194 1.00 40.63 241 GLN D CA 1
ATOM 3381 C C . GLN D 1 58 ? 2.162 5.761 107.869 1.00 33.12 241 GLN D C 1
ATOM 3382 O O . GLN D 1 58 ? 1.410 4.848 107.587 1.00 33.80 241 GLN D O 1
ATOM 3388 N N . GLU D 1 59 ? 1.763 7.020 107.922 1.00 31.68 242 GLU D N 1
ATOM 3389 C CA . GLU D 1 59 ? 0.384 7.403 107.584 1.00 30.62 242 GLU D CA 1
ATOM 3390 C C . GLU D 1 59 ? 0.258 7.541 106.063 1.00 27.87 242 GLU D C 1
ATOM 3391 O O . GLU D 1 59 ? 1.114 8.103 105.436 1.00 25.34 242 GLU D O 1
ATOM 3397 N N . ILE D 1 60 ? -0.827 7.059 105.494 1.00 25.55 243 ILE D N 1
ATOM 3398 C CA . ILE D 1 60 ? -1.062 7.236 104.088 1.00 24.93 243 ILE D CA 1
ATOM 3399 C C . ILE D 1 60 ? -1.866 8.518 103.916 1.00 22.42 243 ILE D C 1
ATOM 3400 O O . ILE D 1 60 ? -2.947 8.629 104.441 1.00 19.99 243 ILE D O 1
ATOM 3405 N N . CYS D 1 61 ? -1.301 9.455 103.144 1.00 22.56 244 CYS D N 1
ATOM 3406 C CA . CYS D 1 61 ? -1.831 10.765 102.908 1.00 23.81 244 CYS D CA 1
ATOM 3407 C C . CYS D 1 61 ? -3.029 10.677 101.954 1.00 23.23 244 CYS D C 1
ATOM 3408 O O . CYS D 1 61 ? -3.954 11.491 102.029 1.00 24.53 244 CYS D O 1
ATOM 3411 N N . GLY D 1 62 ? -3.026 9.695 101.059 1.00 20.21 245 GLY D N 1
ATOM 3412 C CA . GLY D 1 62 ? -4.153 9.513 100.179 1.00 19.51 245 GLY D CA 1
ATOM 3413 C C . GLY D 1 62 ? -3.718 8.903 98.883 1.00 19.13 245 GLY D C 1
ATOM 3414 O O . GLY D 1 62 ? -2.651 8.316 98.801 1.00 17.03 245 GLY D O 1
ATOM 3415 N N . ARG D 1 63 ? -4.580 9.007 97.882 1.00 20.84 246 ARG D N 1
ATOM 3416 C CA . ARG D 1 63 ? -4.379 8.353 96.598 1.00 21.50 246 ARG D CA 1
ATOM 3417 C C . ARG D 1 63 ? -4.520 9.333 95.473 1.00 21.79 246 ARG D C 1
ATOM 3418 O O . ARG D 1 63 ? -5.315 10.286 95.553 1.00 27.21 246 ARG D O 1
ATOM 3426 N N . ILE D 1 64 ? -3.759 9.095 94.408 1.00 19.50 247 ILE D N 1
ATOM 3427 C CA . ILE D 1 64 ? -3.900 9.814 93.177 1.00 17.17 247 ILE D CA 1
ATOM 3428 C C . ILE D 1 64 ? -4.550 8.847 92.202 1.00 17.35 247 ILE D C 1
ATOM 3429 O O . ILE D 1 64 ? -4.004 7.797 91.859 1.00 16.41 247 ILE D O 1
ATOM 3434 N N . HIS D 1 65 ? -5.746 9.198 91.737 1.00 16.01 248 HIS D N 1
ATOM 3435 C CA . HIS D 1 65 ? -6.442 8.341 90.756 1.00 15.70 248 HIS D CA 1
ATOM 3436 C C . HIS D 1 65 ? -5.783 8.421 89.382 1.00 13.26 248 HIS D C 1
ATOM 3437 O O . HIS D 1 65 ? -5.754 7.441 88.664 1.00 13.10 248 HIS D O 1
ATOM 3444 N N . MET D 1 66 ? -5.277 9.589 88.996 1.00 12.08 249 MET D N 1
ATOM 3445 C CA . MET D 1 66 ? -4.621 9.736 87.677 1.00 11.89 249 MET D CA 1
ATOM 3446 C C . MET D 1 66 ? -3.660 10.886 87.603 1.00 12.35 249 MET D C 1
ATOM 3447 O O . MET D 1 66 ? -4.069 12.017 87.834 1.00 13.93 249 MET D O 1
ATOM 3452 N N . THR D 1 67 ? -2.395 10.585 87.280 1.00 12.94 250 THR D N 1
ATOM 3453 C CA . THR D 1 67 ? -1.382 11.581 86.972 1.00 12.69 250 THR D CA 1
ATOM 3454 C C . THR D 1 67 ? -0.455 10.986 85.855 1.00 12.23 250 THR D C 1
ATOM 3455 O O . THR D 1 67 ? -0.063 9.786 85.911 1.00 11.61 250 THR D O 1
ATOM 3459 N N . PRO D 1 68 ? -0.199 11.782 84.808 1.00 10.11 251 PRO D N 1
ATOM 3460 C CA . PRO D 1 68 ? 0.513 11.211 83.728 1.00 9.65 251 PRO D CA 1
ATOM 3461 C C . PRO D 1 68 ? 1.980 11.051 84.058 1.00 8.72 251 PRO D C 1
ATOM 3462 O O . PRO D 1 68 ? 2.537 11.907 84.683 1.00 7.66 251 PRO D O 1
ATOM 3466 N N . VAL D 1 69 ? 2.556 9.911 83.647 1.00 8.39 252 VAL D N 1
ATOM 3467 C CA . VAL D 1 69 ? 3.954 9.628 83.892 1.00 8.02 252 VAL D CA 1
ATOM 3468 C C . VAL D 1 69 ? 4.577 9.453 82.531 1.00 7.65 252 VAL D C 1
ATOM 3469 O O . VAL D 1 69 ? 4.087 8.681 81.745 1.00 6.91 252 VAL D O 1
ATOM 3473 N N . ASN D 1 70 ? 5.668 10.181 82.264 1.00 7.74 253 ASN D N 1
ATOM 3474 C CA . ASN D 1 70 ? 6.414 10.011 81.033 1.00 8.14 253 ASN D CA 1
ATOM 3475 C C . ASN D 1 70 ? 7.471 8.896 81.136 1.00 8.56 253 ASN D C 1
ATOM 3476 O O . ASN D 1 70 ? 8.553 9.104 81.700 1.00 8.38 253 ASN D O 1
ATOM 3481 N N . LEU D 1 71 ? 7.142 7.740 80.600 1.00 9.25 254 LEU D N 1
ATOM 3482 C CA . LEU D 1 71 ? 8.104 6.601 80.557 1.00 10.38 254 LEU D CA 1
ATOM 3483 C C . LEU D 1 71 ? 8.664 6.432 79.145 1.00 10.84 254 LEU D C 1
ATOM 3484 O O . LEU D 1 71 ? 7.966 5.950 78.235 1.00 10.80 254 LEU D O 1
ATOM 3489 N N . ALA D 1 72 ? 9.894 6.901 78.930 1.00 13.21 255 ALA D N 1
ATOM 3490 C CA . ALA D 1 72 ? 10.595 6.845 77.588 1.00 12.87 255 ALA D CA 1
ATOM 3491 C C . ALA D 1 72 ? 9.771 7.510 76.496 1.00 13.09 255 ALA D C 1
ATOM 3492 O O . ALA D 1 72 ? 9.342 6.862 75.541 1.00 13.52 255 ALA D O 1
ATOM 3494 N N . GLY D 1 73 ? 9.425 8.766 76.730 1.00 13.25 256 GLY D N 1
ATOM 3495 C CA . GLY D 1 73 ? 8.659 9.559 75.770 1.00 12.71 256 GLY D CA 1
ATOM 3496 C C . GLY D 1 73 ? 7.189 9.260 75.677 1.00 12.85 256 GLY D C 1
ATOM 3497 O O . GLY D 1 73 ? 6.467 10.037 75.037 1.00 12.04 256 GLY D O 1
ATOM 3498 N N . MET D 1 74 ? 6.738 8.182 76.325 1.00 13.43 257 MET D N 1
ATOM 3499 C CA . MET D 1 74 ? 5.351 7.767 76.259 1.00 13.65 257 MET D CA 1
ATOM 3500 C C . MET D 1 74 ? 4.591 8.065 77.558 1.00 13.25 257 MET D C 1
ATOM 3501 O O . MET D 1 74 ? 5.035 7.701 78.625 1.00 13.63 257 MET D O 1
ATOM 3506 N N . TYR D 1 75 ? 3.431 8.693 77.441 1.00 12.04 258 TYR D N 1
ATOM 3507 C CA . TYR D 1 75 ? 2.710 9.194 78.606 1.00 11.01 258 TYR D CA 1
ATOM 3508 C C . TYR D 1 75 ? 1.636 8.243 79.081 1.00 10.69 258 TYR D C 1
ATOM 3509 O O . TYR D 1 75 ? 0.822 7.798 78.281 1.00 10.15 258 TYR D O 1
ATOM 3518 N N . ILE D 1 76 ? 1.696 7.861 80.350 1.00 10.45 259 ILE D N 1
ATOM 3519 C CA . ILE D 1 76 ? 0.851 6.760 80.857 1.00 10.88 259 ILE D CA 1
ATOM 3520 C C . ILE D 1 76 ? 0.094 7.221 82.078 1.00 10.38 259 ILE D C 1
ATOM 3521 O O . ILE D 1 76 ? 0.679 7.817 82.960 1.00 9.98 259 ILE D O 1
ATOM 3526 N N . PRO D 1 77 ? -1.231 7.004 82.115 1.00 10.18 260 PRO D N 1
ATOM 3527 C CA . PRO D 1 77 ? -1.979 7.458 83.284 1.00 10.04 260 PRO D CA 1
ATOM 3528 C C . PRO D 1 77 ? -1.744 6.547 84.475 1.00 9.91 260 PRO D C 1
ATOM 3529 O O . PRO D 1 77 ? -2.174 5.416 84.486 1.00 10.52 260 PRO D O 1
ATOM 3533 N N . PHE D 1 78 ? -1.115 7.054 85.513 1.00 10.32 261 PHE D N 1
ATOM 3534 C CA . PHE D 1 78 ? -0.809 6.265 86.701 1.00 10.15 261 PHE D CA 1
ATOM 3535 C C . PHE D 1 78 ? -1.699 6.616 87.848 1.00 10.59 261 PHE D C 1
ATOM 3536 O O . PHE D 1 78 ? -2.165 7.757 87.951 1.00 10.31 261 PHE D O 1
ATOM 3544 N N . ALA D 1 79 ? -1.884 5.612 88.728 1.00 11.18 262 ALA D N 1
ATOM 3545 C CA . ALA D 1 79 ? -2.592 5.725 89.995 1.00 10.97 262 ALA D CA 1
ATOM 3546 C C . ALA D 1 79 ? -1.767 5.134 91.096 1.00 10.90 262 ALA D C 1
ATOM 3547 O O . ALA D 1 79 ? -1.229 4.035 90.954 1.00 10.43 262 ALA D O 1
ATOM 3549 N N . PHE D 1 80 ? -1.654 5.866 92.195 1.00 11.91 263 PHE D N 1
ATOM 3550 C CA . PHE D 1 80 ? -0.839 5.398 93.329 1.00 13.88 263 PHE D CA 1
ATOM 3551 C C . PHE D 1 80 ? -1.190 6.061 94.632 1.00 13.29 263 PHE D C 1
ATOM 3552 O O . PHE D 1 80 ? -1.562 7.197 94.649 1.00 12.91 263 PHE D O 1
ATOM 3560 N N . TYR D 1 81 ? -1.066 5.320 95.720 1.00 14.84 264 TYR D N 1
ATOM 3561 C CA . TYR D 1 81 ? -1.162 5.868 97.095 1.00 15.71 264 TYR D CA 1
ATOM 3562 C C . TYR D 1 81 ? -0.037 6.825 97.390 1.00 16.33 264 TYR D C 1
ATOM 3563 O O . TYR D 1 81 ? 0.933 6.856 96.713 1.00 16.96 264 TYR D O 1
ATOM 3572 N N . VAL D 1 82 ? -0.204 7.611 98.434 1.00 17.65 265 VAL D N 1
ATOM 3573 C CA . VAL D 1 82 ? 0.833 8.499 98.943 1.00 19.34 265 VAL D CA 1
ATOM 3574 C C . VAL D 1 82 ? 1.002 8.227 100.441 1.00 20.70 265 VAL D C 1
ATOM 3575 O O . VAL D 1 82 ? 0.079 8.449 101.233 1.00 23.98 265 VAL D O 1
ATOM 3579 N N . ILE D 1 83 ? 2.171 7.736 100.789 1.00 21.47 266 ILE D N 1
ATOM 3580 C CA . ILE D 1 83 ? 2.511 7.378 102.130 1.00 24.04 266 ILE D CA 1
ATOM 3581 C C . ILE D 1 83 ? 3.604 8.370 102.518 1.00 25.53 266 ILE D C 1
ATOM 3582 O O . ILE D 1 83 ? 4.557 8.615 101.739 1.00 21.14 266 ILE D O 1
ATOM 3587 N N . GLU D 1 84 ? 3.495 8.824 103.772 1.00 27.59 267 GLU D N 1
ATOM 3588 C CA . GLU D 1 84 ? 4.341 9.858 104.354 1.00 31.39 267 GLU D CA 1
ATOM 3589 C C . GLU D 1 84 ? 5.909 9.652 104.261 1.00 32.21 267 GLU D C 1
ATOM 3590 O O . GLU D 1 84 ? 6.635 10.475 103.667 1.00 35.73 267 GLU D O 1
ATOM 3592 N N . ASP D 1 85 ? 6.467 8.607 104.830 1.00 32.99 268 ASP D N 1
ATOM 3593 C CA . ASP D 1 85 ? 7.941 8.622 105.060 1.00 32.69 268 ASP D CA 1
ATOM 3594 C C . ASP D 1 85 ? 8.550 7.316 104.632 1.00 32.21 268 ASP D C 1
ATOM 3595 O O . ASP D 1 85 ? 9.056 6.573 105.468 1.00 33.33 268 ASP D O 1
ATOM 3600 N N . GLN D 1 86 ? 8.484 7.045 103.323 1.00 32.79 269 GLN D N 1
ATOM 3601 C CA . GLN D 1 86 ? 9.005 5.855 102.718 1.00 26.89 269 GLN D CA 1
ATOM 3602 C C . GLN D 1 86 ? 10.360 6.170 102.140 1.00 27.39 269 GLN D C 1
ATOM 3603 O O . GLN D 1 86 ? 10.560 7.169 101.414 1.00 22.50 269 GLN D O 1
ATOM 3609 N N . ALA D 1 87 ? 11.300 5.273 102.413 1.00 32.11 270 ALA D N 1
ATOM 3610 C CA . ALA D 1 87 ? 12.621 5.374 101.780 1.00 31.45 270 ALA D CA 1
ATOM 3611 C C . ALA D 1 87 ? 12.600 5.397 100.249 1.00 32.32 270 ALA D C 1
ATOM 3612 O O . ALA D 1 87 ? 13.518 5.992 99.649 1.00 39.27 270 ALA D O 1
ATOM 3614 N N . MET D 1 88 ? 11.613 4.740 99.610 1.00 28.51 271 MET D N 1
ATOM 3615 C CA . MET D 1 88 ? 11.511 4.769 98.111 1.00 23.69 271 MET D CA 1
ATOM 3616 C C . MET D 1 88 ? 10.597 5.849 97.618 1.00 21.87 271 MET D C 1
ATOM 3617 O O . MET D 1 88 ? 9.597 6.197 98.281 1.00 24.99 271 MET D O 1
ATOM 3622 N N . ASP D 1 89 ? 10.977 6.379 96.467 1.00 19.42 272 ASP D N 1
ATOM 3623 C CA . ASP D 1 89 ? 10.390 7.575 95.900 1.00 16.57 272 ASP D CA 1
ATOM 3624 C C . ASP D 1 89 ? 9.099 7.216 95.181 1.00 14.77 272 ASP D C 1
ATOM 3625 O O . ASP D 1 89 ? 8.050 7.705 95.590 1.00 13.99 272 ASP D O 1
ATOM 3630 N N . LEU D 1 90 ? 9.164 6.354 94.143 1.00 12.39 273 LEU D N 1
ATOM 3631 C CA . LEU D 1 90 ? 7.977 5.828 93.495 1.00 11.05 273 LEU D CA 1
ATOM 3632 C C . LEU D 1 90 ? 8.176 4.339 93.287 1.00 10.49 273 LEU D C 1
ATOM 3633 O O . LEU D 1 90 ? 9.152 3.947 92.646 1.00 9.96 273 LEU D O 1
ATOM 3638 N N . ILE D 1 91 ? 7.263 3.525 93.846 1.00 9.69 274 ILE D N 1
ATOM 3639 C CA . ILE D 1 91 ? 7.248 2.059 93.671 1.00 9.50 274 ILE D CA 1
ATOM 3640 C C . ILE D 1 91 ? 6.209 1.697 92.647 1.00 9.97 274 ILE D C 1
ATOM 3641 O O . ILE D 1 91 ? 5.033 2.012 92.825 1.00 10.57 274 ILE D O 1
ATOM 3646 N N . ILE D 1 92 ? 6.641 1.135 91.542 1.00 10.67 275 ILE D N 1
ATOM 3647 C CA . ILE D 1 92 ? 5.696 0.605 90.518 1.00 10.70 275 ILE D CA 1
ATOM 3648 C C . ILE D 1 92 ? 5.283 -0.806 90.882 1.00 10.76 275 ILE D C 1
ATOM 3649 O O . ILE D 1 92 ? 5.989 -1.766 90.616 1.00 10.31 275 ILE D O 1
ATOM 3654 N N . GLY D 1 93 ? 4.127 -0.900 91.514 1.00 10.79 276 GLY D N 1
ATOM 3655 C CA . GLY D 1 93 ? 3.594 -2.185 91.963 1.00 10.73 276 GLY D CA 1
ATOM 3656 C C . GLY D 1 93 ? 2.987 -2.960 90.824 1.00 9.90 276 GLY D C 1
ATOM 3657 O O . GLY D 1 93 ? 2.916 -2.533 89.693 1.00 9.52 276 GLY D O 1
ATOM 3658 N N . LEU D 1 94 ? 2.524 -4.136 91.169 1.00 10.42 277 LEU D N 1
ATOM 3659 C CA . LEU D 1 94 ? 1.923 -5.010 90.205 1.00 10.59 277 LEU D CA 1
ATOM 3660 C C . LEU D 1 94 ? 0.596 -4.433 89.700 1.00 10.83 277 LEU D C 1
ATOM 3661 O O . LEU D 1 94 ? 0.149 -4.749 88.571 1.00 11.23 277 LEU D O 1
ATOM 3666 N N . ASP D 1 95 ? -0.040 -3.595 90.511 1.00 10.89 278 ASP D N 1
ATOM 3667 C CA . ASP D 1 95 ? -1.296 -3.008 90.093 1.00 11.07 278 ASP D CA 1
ATOM 3668 C C . ASP D 1 95 ? -1.115 -2.275 88.780 1.00 11.29 278 ASP D C 1
ATOM 3669 O O . ASP D 1 95 ? -1.893 -2.510 87.852 1.00 11.56 278 ASP D O 1
ATOM 3674 N N . GLN D 1 96 ? -0.126 -1.390 88.700 1.00 10.63 279 GLN D N 1
ATOM 3675 C CA . GLN D 1 96 ? 0.117 -0.655 87.450 1.00 10.44 279 GLN D CA 1
ATOM 3676 C C . GLN D 1 96 ? 0.886 -1.484 86.448 1.00 10.28 279 GLN D C 1
ATOM 3677 O O . GLN D 1 96 ? 0.757 -1.282 85.278 1.00 8.72 279 GLN D O 1
ATOM 3683 N N . LEU D 1 97 ? 1.682 -2.427 86.914 1.00 10.43 280 LEU D N 1
ATOM 3684 C CA . LEU D 1 97 ? 2.378 -3.291 85.986 1.00 11.37 280 LEU D CA 1
ATOM 3685 C C . LEU D 1 97 ? 1.375 -4.063 85.074 1.00 11.13 280 LEU D C 1
ATOM 3686 O O . LEU D 1 97 ? 1.591 -4.200 83.901 1.00 11.07 280 LEU D O 1
ATOM 3691 N N . LYS D 1 98 ? 0.298 -4.578 85.628 1.00 10.93 281 LYS D N 1
ATOM 3692 C CA . LYS D 1 98 ? -0.687 -5.312 84.861 1.00 10.94 281 LYS D CA 1
ATOM 3693 C C . LYS D 1 98 ? -1.647 -4.361 84.177 1.00 11.43 281 LYS D C 1
ATOM 3694 O O . LYS D 1 98 ? -2.162 -4.653 83.094 1.00 10.47 281 LYS D O 1
ATOM 3700 N N . ARG D 1 99 ? -1.894 -3.189 84.779 1.00 12.29 282 ARG D N 1
ATOM 3701 C CA . ARG D 1 99 ? -2.825 -2.217 84.206 1.00 12.01 282 ARG D CA 1
ATOM 3702 C C . ARG D 1 99 ? -2.448 -1.866 82.784 1.00 11.10 282 ARG D C 1
ATOM 3703 O O . ARG D 1 99 ? -3.298 -1.877 81.891 1.00 10.43 282 ARG D O 1
ATOM 3711 N N . HIS D 1 100 ? -1.174 -1.525 82.603 1.00 10.96 283 HIS D N 1
ATOM 3712 C CA . HIS D 1 100 ? -0.629 -1.130 81.318 1.00 10.15 283 HIS D CA 1
ATOM 3713 C C . HIS D 1 100 ? 0.122 -2.231 80.568 1.00 9.81 283 HIS D C 1
ATOM 3714 O O . HIS D 1 100 ? 0.869 -1.951 79.628 1.00 9.78 283 HIS D O 1
ATOM 3721 N N . GLN D 1 101 ? -0.096 -3.498 80.915 1.00 10.71 284 GLN D N 1
ATOM 3722 C CA . GLN D 1 101 ? 0.423 -4.658 80.105 1.00 10.90 284 GLN D CA 1
ATOM 3723 C C . GLN D 1 101 ? 1.901 -4.490 79.906 1.00 10.65 284 GLN D C 1
ATOM 3724 O O . GLN D 1 101 ? 2.366 -4.495 78.787 1.00 10.33 284 GLN D O 1
ATOM 3730 N N . MET D 1 102 ? 2.616 -4.301 81.009 1.00 11.81 285 MET D N 1
ATOM 3731 C CA . MET D 1 102 ? 4.060 -4.036 80.971 1.00 12.78 285 MET D CA 1
ATOM 3732 C C . MET D 1 102 ? 4.833 -5.350 80.905 1.00 13.27 285 MET D C 1
ATOM 3733 O O . MET D 1 102 ? 4.270 -6.369 81.261 1.00 14.20 285 MET D O 1
ATOM 3738 N N . MET D 1 103 ? 6.070 -5.310 80.421 1.00 12.41 286 MET D N 1
ATOM 3739 C CA . MET D 1 103 ? 6.971 -6.419 80.512 1.00 13.26 286 MET D CA 1
ATOM 3740 C C . MET D 1 103 ? 8.288 -6.064 81.218 1.00 12.27 286 MET D C 1
ATOM 3741 O O . MET D 1 103 ? 8.955 -5.087 80.900 1.00 10.23 286 MET D O 1
ATOM 3746 N N . ILE D 1 104 ? 8.699 -6.919 82.164 1.00 11.09 287 ILE D N 1
ATOM 3747 C CA . ILE D 1 104 ? 9.967 -6.792 82.815 1.00 9.71 287 ILE D CA 1
ATOM 3748 C C . ILE D 1 104 ? 10.926 -7.673 82.018 1.00 9.37 287 ILE D C 1
ATOM 3749 O O . ILE D 1 104 ? 11.035 -8.886 82.227 1.00 10.16 287 ILE D O 1
ATOM 3754 N N . ASP D 1 105 ? 11.630 -7.047 81.105 1.00 8.68 288 ASP D N 1
ATOM 3755 C CA . ASP D 1 105 ? 12.572 -7.766 80.237 1.00 8.69 288 ASP D CA 1
ATOM 3756 C C . ASP D 1 105 ? 13.998 -7.723 80.860 1.00 8.76 288 ASP D C 1
ATOM 3757 O O . ASP D 1 105 ? 14.744 -6.740 80.764 1.00 7.46 288 ASP D O 1
ATOM 3762 N N . LEU D 1 106 ? 14.327 -8.806 81.539 1.00 9.39 289 LEU D N 1
ATOM 3763 C CA . LEU D 1 106 ? 15.626 -8.892 82.169 1.00 9.71 289 LEU D CA 1
ATOM 3764 C C . LEU D 1 106 ? 16.593 -9.590 81.200 1.00 9.93 289 LEU D C 1
ATOM 3765 O O . LEU D 1 106 ? 17.777 -9.646 81.469 1.00 9.61 289 LEU D O 1
ATOM 3770 N N . LYS D 1 107 ? 16.096 -10.091 80.063 1.00 10.35 290 LYS D N 1
ATOM 3771 C CA . LYS D 1 107 ? 17.018 -10.598 79.049 1.00 10.87 290 LYS D CA 1
ATOM 3772 C C . LYS D 1 107 ? 17.749 -9.407 78.434 1.00 11.37 290 LYS D C 1
ATOM 3773 O O . LYS D 1 107 ? 18.911 -9.483 78.230 1.00 12.28 290 LYS D O 1
ATOM 3779 N N . HIS D 1 108 ? 17.047 -8.313 78.147 1.00 11.99 291 HIS D N 1
ATOM 3780 C CA . HIS D 1 108 ? 17.613 -7.026 77.671 1.00 12.12 291 HIS D CA 1
ATOM 3781 C C . HIS D 1 108 ? 17.786 -5.938 78.731 1.00 12.06 291 HIS D C 1
ATOM 3782 O O . HIS D 1 108 ? 18.086 -4.806 78.394 1.00 12.75 291 HIS D O 1
ATOM 3789 N N . ASN D 1 109 ? 17.555 -6.274 79.989 1.00 12.52 292 ASN D N 1
ATOM 3790 C CA . ASN D 1 109 ? 17.580 -5.321 81.087 1.00 13.62 292 ASN D CA 1
ATOM 3791 C C . ASN D 1 109 ? 16.836 -4.013 80.767 1.00 13.82 292 ASN D C 1
ATOM 3792 O O . ASN D 1 109 ? 17.401 -2.924 80.900 1.00 15.99 292 ASN D O 1
ATOM 3797 N N . CYS D 1 110 ? 15.566 -4.127 80.358 1.00 13.64 293 CYS D N 1
ATOM 3798 C CA . CYS D 1 110 ? 14.718 -3.014 80.034 1.00 12.29 293 CYS D CA 1
ATOM 3799 C C . CYS D 1 110 ? 13.264 -3.284 80.452 1.00 12.47 293 CYS D C 1
ATOM 3800 O O . CYS D 1 110 ? 12.792 -4.428 80.525 1.00 11.35 293 CYS D O 1
ATOM 3803 N N . LEU D 1 111 ? 12.543 -2.196 80.708 1.00 12.04 294 LEU D N 1
ATOM 3804 C CA . LEU D 1 111 ? 11.107 -2.213 80.963 1.00 11.44 294 LEU D CA 1
ATOM 3805 C C . LEU D 1 111 ? 10.322 -1.859 79.723 1.00 11.43 294 LEU D C 1
ATOM 3806 O O . LEU D 1 111 ? 10.538 -0.801 79.139 1.00 12.12 294 LEU D O 1
ATOM 3811 N N . THR D 1 112 ? 9.435 -2.749 79.301 1.00 11.73 295 THR D N 1
ATOM 3812 C CA . THR D 1 112 ? 8.744 -2.664 78.027 1.00 11.96 295 THR D CA 1
ATOM 3813 C C . THR D 1 112 ? 7.251 -2.409 78.219 1.00 13.69 295 THR D C 1
ATOM 3814 O O . THR D 1 112 ? 6.565 -3.215 78.803 1.00 13.24 295 THR D O 1
ATOM 3818 N N . ILE D 1 113 ? 6.749 -1.312 77.649 1.00 16.79 296 ILE D N 1
ATOM 3819 C CA . ILE D 1 113 ? 5.309 -0.930 77.640 1.00 16.53 296 ILE D CA 1
ATOM 3820 C C . ILE D 1 113 ? 4.939 -0.642 76.214 1.00 16.59 296 ILE D C 1
ATOM 3821 O O . ILE D 1 113 ? 5.544 0.211 75.587 1.00 22.30 296 ILE D O 1
ATOM 3826 N N . ASP D 1 114 ? 3.969 -1.341 75.709 1.00 15.53 297 ASP D N 1
ATOM 3827 C CA . ASP D 1 114 ? 3.592 -1.323 74.328 1.00 17.10 297 ASP D CA 1
ATOM 3828 C C . ASP D 1 114 ? 4.773 -1.591 73.373 1.00 16.40 297 ASP D C 1
ATOM 3829 O O . ASP D 1 114 ? 5.424 -2.623 73.462 1.00 15.21 297 ASP D O 1
ATOM 3834 N N . ASN D 1 115 ? 5.009 -0.667 72.470 1.00 16.63 298 ASN D N 1
ATOM 3835 C CA . ASN D 1 115 ? 6.092 -0.759 71.492 1.00 18.50 298 ASN D CA 1
ATOM 3836 C C . ASN D 1 115 ? 7.422 -0.142 71.971 1.00 18.04 298 ASN D C 1
ATOM 3837 O O . ASN D 1 115 ? 8.363 -0.064 71.193 1.00 20.01 298 ASN D O 1
ATOM 3842 N N . ILE D 1 116 ? 7.490 0.326 73.228 1.00 18.42 299 ILE D N 1
ATOM 3843 C CA . ILE D 1 116 ? 8.673 1.022 73.769 1.00 17.73 299 ILE D CA 1
ATOM 3844 C C . ILE D 1 116 ? 9.337 0.244 74.881 1.00 17.51 299 ILE D C 1
ATOM 3845 O O . ILE D 1 116 ? 8.643 -0.336 75.718 1.00 16.97 299 ILE D O 1
ATOM 3850 N N . ASN D 1 117 ? 10.668 0.314 74.909 1.00 16.15 300 ASN D N 1
ATOM 3851 C CA . ASN D 1 117 ? 11.488 -0.325 75.892 1.00 14.65 300 ASN D CA 1
ATOM 3852 C C . ASN D 1 117 ? 12.228 0.686 76.683 1.00 13.98 300 ASN D C 1
ATOM 3853 O O . ASN D 1 117 ? 12.998 1.436 76.114 1.00 13.67 300 ASN D O 1
ATOM 3858 N N . VAL D 1 118 ? 12.064 0.663 77.998 1.00 13.86 301 VAL D N 1
ATOM 3859 C CA . VAL D 1 118 ? 12.784 1.542 78.907 1.00 13.66 301 VAL D CA 1
ATOM 3860 C C . VAL D 1 118 ? 13.940 0.790 79.538 1.00 14.53 301 VAL D C 1
ATOM 3861 O O . VAL D 1 118 ? 13.698 -0.108 80.337 1.00 18.13 301 VAL D O 1
ATOM 3865 N N . PRO D 1 119 ? 15.200 1.129 79.196 1.00 14.10 302 PRO D N 1
ATOM 3866 C CA . PRO D 1 119 ? 16.350 0.424 79.792 1.00 13.96 302 PRO D CA 1
ATOM 3867 C C . PRO D 1 119 ? 16.476 0.618 81.289 1.00 14.09 302 PRO D C 1
ATOM 3868 O O . PRO D 1 119 ? 16.384 1.732 81.747 1.00 13.27 302 PRO D O 1
ATOM 3872 N N . PHE D 1 120 ? 16.644 -0.480 82.029 1.00 15.13 303 PHE D N 1
ATOM 3873 C CA . PHE D 1 120 ? 16.843 -0.408 83.461 1.00 15.90 303 PHE D CA 1
ATOM 3874 C C . PHE D 1 120 ? 18.159 0.313 83.752 1.00 17.55 303 PHE D C 1
ATOM 3875 O O . PHE D 1 120 ? 19.212 0.049 83.122 1.00 18.02 303 PHE D O 1
ATOM 3883 N N . LEU D 1 121 ? 18.083 1.269 84.667 1.00 19.86 304 LEU D N 1
ATOM 3884 C CA . LEU D 1 121 ? 19.228 2.108 85.020 1.00 20.42 304 LEU D CA 1
ATOM 3885 C C . LEU D 1 121 ? 20.327 1.266 85.636 1.00 23.70 304 LEU D C 1
ATOM 3886 O O . LEU D 1 121 ? 20.054 0.442 86.492 1.00 25.44 304 LEU D O 1
ATOM 3891 N N . PRO D 1 122 ? 21.579 1.452 85.206 1.00 27.42 305 PRO D N 1
ATOM 3892 C CA . PRO D 1 122 ? 22.689 0.738 85.906 1.00 30.03 305 PRO D CA 1
ATOM 3893 C C . PRO D 1 122 ? 22.756 1.137 87.379 1.00 35.13 305 PRO D C 1
ATOM 3894 O O . PRO D 1 122 ? 22.054 2.056 87.805 1.00 40.48 305 PRO D O 1
ATOM 3898 N N . GLU D 1 123 ? 23.562 0.455 88.179 1.00 39.79 306 GLU D N 1
ATOM 3899 C CA . GLU D 1 123 ? 23.449 0.646 89.636 1.00 41.64 306 GLU D CA 1
ATOM 3900 C C . GLU D 1 123 ? 23.808 2.054 90.101 1.00 43.68 306 GLU D C 1
ATOM 3901 O O . GLU D 1 123 ? 23.511 2.406 91.204 1.00 44.99 306 GLU D O 1
ATOM 3907 N N . ASN D 1 124 ? 24.306 2.904 89.213 1.00 46.85 307 ASN D N 1
ATOM 3908 C CA . ASN D 1 124 ? 24.556 4.296 89.542 1.00 48.71 307 ASN D CA 1
ATOM 3909 C C . ASN D 1 124 ? 23.380 5.075 90.261 1.00 46.64 307 ASN D C 1
ATOM 3910 O O . ASN D 1 124 ? 23.647 5.999 91.029 1.00 39.69 307 ASN D O 1
ATOM 3915 N N . ASP D 1 125 ? 22.116 4.709 90.026 1.00 41.69 308 ASP D N 1
ATOM 3916 C CA . ASP D 1 125 ? 21.026 5.307 90.734 1.00 40.53 308 ASP D CA 1
ATOM 3917 C C . ASP D 1 125 ? 20.881 4.701 92.143 1.00 40.44 308 ASP D C 1
ATOM 3918 O O . ASP D 1 125 ? 20.502 3.531 92.290 1.00 32.57 308 ASP D O 1
ATOM 3920 N N . LEU D 1 126 ? 21.211 5.505 93.163 1.00 41.82 309 LEU D N 1
ATOM 3921 C CA . LEU D 1 126 ? 20.962 5.103 94.566 1.00 44.29 309 LEU D CA 1
ATOM 3922 C C . LEU D 1 126 ? 19.461 5.196 94.842 1.00 42.43 309 LEU D C 1
ATOM 3923 O O . LEU D 1 126 ? 18.728 4.297 94.426 1.00 36.17 309 LEU D O 1
#

Sequence (510 aa):
AKVTMLYVPCTINQVLVKAFVDSGAQNSIMNKRTAERCGLMRLVDVRMRGVAVGVGRQEICGRIHMTPVNLAGMYIPFAFYVIEDQAMDLIIGLDQLKRHQMMIDLKHNCLTIDNINVPFLPENDLPALAKVTMLYVPCTINQVLVKAFVDSGAQNSIMNKRTAERCGLMRLVDVRMRGVAVGVGRQEICGRIHMTPVNLAGMYIPFAFYVIEDQAMDLIIGLDQLKRHQMMIDLKHNCLTIDNINVPFLPENDLAKVTMLYVPCTINQVLVKAFVDSGAQNSIMNKRTAERCGLMRLVDVRMRGVAVGVGRQEICGRIHMTPVNLAGMYIPFAFYVIEDQAMDLIIGLDQLKRHQMMIDLKHNCLTIDNINVPFLPENDLPALAKVTMLYVPCTINQVLVKAFVDSGAQNSIMNKRTAERCGLMRLVDVRMRGVAVGVGRQEICGRIHMTPVNLAGMYIPFAFYVIEDQAMDLIIGLDQLKRHQMMIDLKHNCLTIDNINVPFLPENDL

Radius of gyration: 24.66 Å; Cα contacts (8 Å, |Δi|>4): 1273; chains: 4; bounding box: 39×68×71 Å

B-factor: mean 17.08, std 8.7, range [1.0, 64.16]

CATH classification: 2.40.70.10

Nearest PDB structures (foldseek):
  5yq8-assembly2_D  TM=9.845E-01  e=2.704E-24  Leishmania major
  5ys4-assembly1_D  TM=9.818E-01  e=5.803E-22  Leishmania major
  4rgh-assembly1_A  TM=9.327E-01  e=9.957E-18  Homo sapiens
  7d66-assembly2_I  TM=9.323E-01  e=1.175E-16  Toxoplasma gondii GT1
  7d66-assembly1_F  TM=9.359E-01  e=9.580E-16  Toxoplasma gondii GT1

InterPro domains:
  IPR019103 Aspartic peptidase, DDI1-type [PF09668] (180-288)
  IPR019103 Aspartic peptidase, DDI1-type [cd05479] (173-296)
  IPR021109 Aspartic peptidase domain superfamily [G3DSA:2.40.70.10] (166-311)
  IPR021109 Aspartic peptidase domain superfamily [SSF50630] (174-289)